Protein 7LW0 (pdb70)

Foldseek 3Di:
DKDALVVLCVVVVHDSVVVVVVVVVPQDWDPPDDPVDGTIHDSVSNVVVVCVVPPD/DKDALVVLCVVVVHDSVVVVVVVVVPQDWDPCPDVVDGTIHDSVSNVVVVDVPPDD/DKDALVVLCVVVVHDSVVVVVVVVVPQDWDDPDDPVDGTIHDSVSNVVVVCVPPPD/DKDFLVVLCVVVVHDSVVVVVVVVVPQDWDPFPDPPTTTIHDSVSSVVVVCVVPPD/DKDALVVLCVVVVHDSVVVVVVVVVPQDWDDDDPPDDHTIHDSVSNVVVVQVVDDD/DKDALVVLCVVVVHDSVVVVVVVVVPQDWDCPDDPPDGTIDDNVSNVVVVVVVPVD/DKDALVRLCVVVVHDSVVVVVVVVVPQDWDDDDPPPDGTIDDSVSNVVVVCVVDDD/DKDALVRLCVVVVHDSVVVVVVVVVPQDWDDADPPPGGTIDDSVSNVVVVVVVPDD

CATH classification: 1.10.10.10

B-factor: mean 27.06, std 12.77, range [9.27, 169.45]

Solvent-accessible surface area: 23742 Å² total; per-residue (Å²): 102,70,1,52,56,124,81,0,1,101,88,48,72,35,62,80,193,41,0,63,68,23,53,132,92,55,7,35,60,31,120,23,70,52,186,79,71,153,35,60,0,7,10,30,7,0,86,87,44,106,58,48,85,54,26,40,70,80,1,13,43,49,26,0,3,70,0,13,5,5,0,6,94,8,0,12,56,3,25,130,88,55,6,47,27,39,14,8,3,16,103,37,7,52,18,2,0,48,0,20,34,0,3,109,42,44,14,124,100,67,40,139,151,68,1,13,61,57,42,0,3,105,84,46,36,16,0,15,147,37,0,68,69,22,51,134,97,52,7,50,26,32,8,18,12,34,175,53,28,34,41,2,0,47,10,59,33,0,82,129,36,109,55,125,112,136,69,181,42,45,1,13,66,107,26,0,4,68,2,19,58,35,63,81,188,45,0,68,69,36,48,129,106,53,6,49,28,14,0,7,28,66,198,46,45,46,38,1,0,7,0,0,10,0,1,48,38,74,9,68,129,101,17,88,58,116,5,43,72,135,81,0,1,73,0,20,61,32,65,56,178,48,0,67,81,23,67,148,103,50,6,49,56,53,203,56,60,77,211,78,78,86,70,28,1,46,0,2,25,0,4,76,43,35,8,132,118,93,44,143,154,117,5,29,14,136,88,0,4,112,89,49,74,35,61,50,180,48,0,38,82,25,25,63,99,52,6,47,35,55,96,6,11,18,149,66,88,50,9,29,1,53,11,65,23,0,89,112,46,99,59,102,108,127,67,171,155,122,6,25,3,120,86,0,2,118,85,52,73,32,32,46,41,31,0,24,45,26,24,58,105,53,6,46,24,42,180,44,71,41,114,47,64,58,1,31,0,44,10,46,22,0,87,117,44,99,61,131,123,134,67,185,63,115,5,34,4,123,78,0,2,41,1,6,1,16,12,47,147,22,0,24,27,25,23,61,111,55,7,49,44,70,130,45,71,36,148,72,31,67,2,35,0,51,0,26,30,0,5,119,42,9,17,111,87,40,48,127

Sequence (448 aa):
MEVNKKQLADIFGASIRTIQNWQEQGMPVLRGGGKGNEVLYDSAAVIKWYAERDACMEVNKKQLADIFGASIRTIQNWQEQGMPVLRGGGKGNEVLYDSAAVIKWYAERDACMEVNKKQLADIFGASIRTIQNWQEQGMPVLRGGGKGNEVLYDSAAVIKWYAERDACMEVNKKQLADIFGASIRTIQNWQEQGMPVLRGGGKGNEVLYDSAAVIKWYAERDACMEVNKKQLADIFGASIRTIQNWQEQGMPVLRGGGKGNEVLYDSAAVIKWYAERDACMEVNKKQLADIFGASIRTIQNWQEQGMPVLRGGGKGNEVLYDSAAVIKWYAERDACMEVNKKQLADIFGASIRTIQNWQEQGMPVLRGGGKGNEVLYDSAAVIKWYAERDACMEVNKKQLADIFGASIRTIQNWQEQGMPVLRGGGKGNEVLYDSAAVIKWYAERDAC

Structure (mmCIF, N/CA/C/O backbone):
data_7LW0
#
_entry.id   7LW0
#
_cell.length_a   41.748
_cell.length_b   42.772
_cell.length_c   57.222
_cell.angle_alpha   89.980
_cell.angle_beta   89.980
_cell.angle_gamma   89.880
#
_symmetry.space_group_name_H-M   'P 1'
#
loop_
_atom_site.group_PDB
_atom_site.id
_atom_site.type_symbol
_atom_site.label_atom_id
_atom_site.label_alt_id
_atom_site.label_comp_id
_atom_site.label_asym_id
_atom_site.label_entity_id
_atom_site.label_seq_id
_atom_site.pdbx_PDB_ins_code
_atom_site.Cartn_x
_atom_site.Cartn_y
_atom_site.Cartn_z
_atom_site.occupancy
_atom_site.B_iso_or_equiv
_atom_site.auth_seq_id
_atom_site.auth_comp_id
_a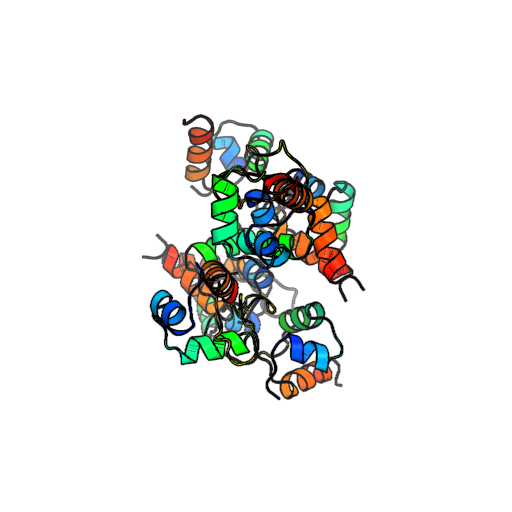tom_site.auth_asym_id
_atom_site.auth_atom_id
_atom_site.pdbx_PDB_model_num
ATOM 1 N N . MET A 1 1 ? 16.772 19.099 -13.512 1.00 17.96 1 MET A N 1
ATOM 2 C CA . MET A 1 1 ? 17.426 18.780 -14.789 1.00 18.44 1 MET A CA 1
ATOM 3 C C . MET A 1 1 ? 16.463 18.149 -15.795 1.00 15.18 1 MET A C 1
ATOM 4 O O . MET A 1 1 ? 15.387 17.685 -15.447 1.00 15.16 1 MET A O 1
ATOM 9 N N . GLU A 1 2 ? 16.876 18.203 -17.047 1.00 16.10 2 GLU A N 1
ATOM 10 C CA . GLU A 1 2 ? 16.216 17.581 -18.195 1.00 16.56 2 GLU A CA 1
ATOM 11 C C . GLU A 1 2 ? 16.643 16.119 -18.238 1.00 16.89 2 GLU A C 1
ATOM 12 O O . GLU A 1 2 ? 17.780 15.817 -18.468 1.00 14.35 2 GLU A O 1
ATOM 18 N N . VAL A 1 3 ? 15.672 15.243 -18.036 1.00 20.34 3 VAL A N 1
ATOM 19 C CA . VAL A 1 3 ? 15.879 13.790 -17.926 1.00 20.03 3 VAL A CA 1
ATOM 20 C C . VAL A 1 3 ? 14.755 13.092 -18.697 1.00 19.31 3 VAL A C 1
ATOM 21 O O . VAL A 1 3 ? 13.720 13.708 -18.947 1.00 16.53 3 VAL A O 1
ATOM 25 N N . ASN A 1 4 ? 14.969 11.830 -19.032 1.00 19.92 4 ASN A N 1
ATOM 26 C CA . ASN A 1 4 ? 13.952 11.001 -19.716 1.00 21.85 4 ASN A CA 1
ATOM 27 C C . ASN A 1 4 ? 13.158 10.266 -18.643 1.00 19.41 4 ASN A C 1
ATOM 28 O O . ASN A 1 4 ? 13.499 10.395 -17.459 1.00 17.44 4 ASN A O 1
ATOM 33 N N . LYS A 1 5 ? 12.110 9.577 -19.068 1.00 17.49 5 LYS A N 1
ATOM 34 C CA . LYS A 1 5 ? 11.179 8.850 -18.183 1.00 19.57 5 LYS A CA 1
ATOM 35 C C . LYS A 1 5 ? 11.943 7.899 -17.260 1.00 18.70 5 LYS A C 1
ATOM 36 O O . LYS A 1 5 ? 11.646 7.857 -16.058 1.00 16.05 5 LYS A O 1
ATOM 42 N N . LYS A 1 6 ? 12.903 7.157 -17.797 1.00 22.12 6 LYS A N 1
ATOM 43 C CA . LYS A 1 6 ? 13.676 6.168 -16.999 1.00 23.04 6 LYS A CA 1
ATOM 44 C C . LYS A 1 6 ? 14.493 6.873 -15.901 1.00 19.78 6 LYS A C 1
ATOM 45 O O . LYS A 1 6 ? 14.595 6.337 -14.790 1.00 17.22 6 LYS A O 1
ATOM 51 N N . GLN A 1 7 ? 15.097 7.996 -16.228 1.00 17.83 7 GLN A N 1
ATOM 52 C CA . GLN A 1 7 ? 15.932 8.786 -15.300 1.00 18.69 7 GLN A CA 1
ATOM 53 C C . GLN A 1 7 ? 15.066 9.368 -14.167 1.00 17.84 7 GLN A C 1
ATOM 54 O O . GLN A 1 7 ? 15.502 9.379 -12.986 1.00 14.78 7 GLN A O 1
ATOM 60 N N . LEU A 1 8 ? 13.911 9.923 -14.532 1.00 17.45 8 LEU A N 1
ATOM 61 C CA . LEU A 1 8 ? 12.995 10.534 -13.559 1.00 16.56 8 LEU A CA 1
ATOM 62 C C . LEU A 1 8 ? 12.554 9.473 -12.560 1.00 17.44 8 LEU A C 1
ATOM 63 O O . LEU A 1 8 ? 12.574 9.748 -11.356 1.00 16.55 8 LEU A O 1
ATOM 68 N N . ALA A 1 9 ? 12.149 8.300 -13.044 1.00 18.19 9 ALA A N 1
ATOM 69 C CA . ALA A 1 9 ? 11.755 7.167 -12.189 1.00 18.28 9 ALA A CA 1
ATOM 70 C C . ALA A 1 9 ? 12.887 6.808 -11.221 1.00 17.97 9 ALA A C 1
ATOM 71 O O . ALA A 1 9 ? 12.622 6.580 -10.043 1.00 18.58 9 ALA A O 1
ATOM 73 N N . ASP A 1 10 ? 14.125 6.785 -11.700 1.00 17.37 10 ASP A N 1
ATOM 74 C CA . ASP A 1 10 ? 15.300 6.441 -10.886 1.00 18.66 10 ASP A CA 1
ATOM 75 C C . ASP A 1 10 ? 15.486 7.496 -9.793 1.00 16.66 10 ASP A C 1
ATOM 76 O O . ASP A 1 10 ? 15.772 7.110 -8.651 1.00 19.01 10 ASP A O 1
ATOM 81 N N . ILE A 1 11 ? 15.332 8.769 -10.150 1.00 15.35 11 ILE A N 1
ATOM 82 C CA . ILE A 1 11 ? 15.492 9.952 -9.267 1.00 15.45 11 ILE A CA 1
ATOM 83 C C . ILE A 1 11 ? 14.472 9.845 -8.117 1.00 16.19 11 ILE A C 1
ATOM 84 O O . ILE A 1 11 ? 14.863 10.100 -6.950 1.00 15.20 11 ILE A O 1
ATOM 89 N N . PHE A 1 12 ? 13.240 9.438 -8.433 1.00 15.34 12 PHE A N 1
ATOM 90 C CA . PHE A 1 12 ? 12.130 9.319 -7.464 1.00 16.43 12 PHE A CA 1
ATOM 91 C C . PHE A 1 12 ? 12.157 7.995 -6.719 1.00 16.31 12 PHE A C 1
ATOM 92 O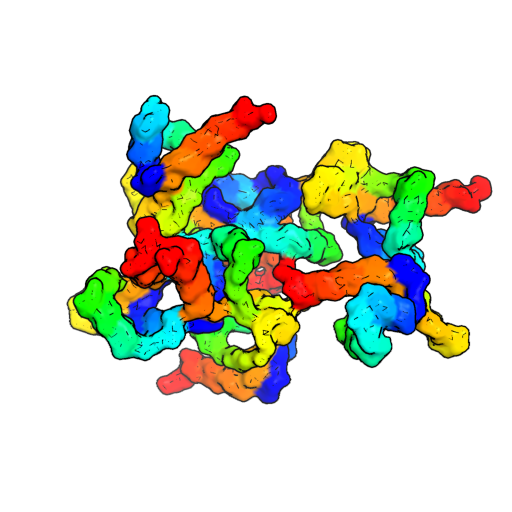 O . PHE A 1 12 ? 11.411 7.818 -5.738 1.00 15.88 12 PHE A O 1
ATOM 100 N N . GLY A 1 13 ? 12.980 7.069 -7.166 1.00 20.16 13 GLY A N 1
ATOM 101 C CA . GLY A 1 13 ? 12.930 5.695 -6.644 1.00 21.79 13 GLY A CA 1
ATOM 102 C C . GLY A 1 13 ? 11.604 5.046 -6.975 1.00 19.88 13 GLY A C 1
ATOM 103 O O . GLY A 1 13 ? 11.035 4.397 -6.119 1.00 24.23 13 GLY A O 1
ATOM 104 N N . ALA A 1 14 ? 11.138 5.221 -8.198 1.00 19.74 14 ALA A N 1
ATOM 105 C CA . ALA A 1 14 ? 9.794 4.807 -8.628 1.00 20.74 14 ALA A CA 1
ATOM 106 C C . ALA A 1 14 ? 9.865 3.979 -9.913 1.00 21.49 14 ALA A C 1
ATOM 107 O O . ALA A 1 14 ? 10.916 3.866 -10.532 1.00 19.88 14 ALA A O 1
ATOM 109 N N . SER A 1 15 ? 8.773 3.273 -10.174 1.00 22.97 15 SER A N 1
ATOM 110 C CA . SER A 1 15 ? 8.507 2.533 -11.416 1.00 22.64 15 SER A CA 1
ATOM 111 C C . SER A 1 15 ? 8.194 3.509 -12.556 1.00 22.47 15 SER A C 1
ATOM 112 O O . SER A 1 15 ? 7.680 4.623 -12.323 1.00 23.28 15 SER A O 1
ATOM 115 N N . ILE A 1 16 ? 8.556 3.118 -13.773 1.00 20.02 16 ILE A N 1
ATOM 116 C CA . ILE A 1 16 ? 8.231 3.901 -15.001 1.00 17.50 16 ILE A CA 1
ATOM 117 C C . ILE A 1 16 ? 6.715 4.042 -15.116 1.00 15.73 16 ILE A C 1
ATOM 118 O O . ILE A 1 16 ? 6.231 5.063 -15.614 1.00 14.47 16 ILE A O 1
ATOM 123 N N . ARG A 1 17 ? 5.998 3.027 -14.681 1.00 16.41 17 ARG A N 1
ATOM 124 C CA . ARG A 1 17 ? 4.527 3.025 -14.729 1.00 17.98 17 ARG A CA 1
ATOM 125 C C . ARG A 1 17 ? 3.953 4.122 -13.843 1.00 16.15 17 ARG A C 1
ATOM 126 O O . ARG A 1 17 ? 2.996 4.769 -14.260 1.00 17.01 17 ARG A O 1
ATOM 134 N N . THR A 1 18 ? 4.527 4.325 -12.674 1.00 15.51 18 THR A N 1
ATOM 135 C CA . THR A 1 18 ? 4.125 5.406 -11.769 1.00 17.78 18 THR A CA 1
ATOM 136 C C . THR A 1 18 ? 4.281 6.726 -12.486 1.00 17.39 18 THR A C 1
ATOM 137 O O . THR A 1 18 ? 3.369 7.544 -12.400 1.00 16.81 18 THR A O 1
ATOM 141 N N . ILE A 1 19 ? 5.396 6.907 -13.178 1.00 17.25 19 ILE A N 1
ATOM 142 C CA . ILE A 1 19 ? 5.649 8.173 -13.918 1.00 16.02 19 ILE A CA 1
ATOM 143 C C . ILE A 1 19 ? 4.560 8.377 -14.959 1.00 16.40 19 ILE A C 1
ATOM 144 O O . ILE A 1 19 ? 4.061 9.503 -15.073 1.00 13.69 19 ILE A O 1
ATOM 149 N N . GLN A 1 20 ? 4.215 7.321 -15.679 1.00 17.54 20 GLN A N 1
ATOM 150 C CA . GLN A 1 20 ? 3.141 7.387 -16.695 1.00 19.68 20 GLN A CA 1
ATOM 151 C C . GLN A 1 20 ? 1.833 7.803 -16.013 1.00 18.74 20 GLN A C 1
ATOM 152 O O . GLN A 1 20 ? 1.090 8.655 -16.547 1.00 18.04 20 GLN A O 1
ATOM 158 N N . ASN A 1 21 ? 1.535 7.190 -14.893 1.00 18.89 21 ASN A N 1
ATOM 159 C CA . ASN A 1 21 ? 0.284 7.439 -14.140 1.00 22.48 21 ASN A CA 1
ATOM 160 C C . ASN A 1 21 ? 0.255 8.876 -13.618 1.00 22.68 21 ASN A C 1
ATOM 161 O O . ASN A 1 21 ? -0.833 9.467 -13.629 1.00 25.23 21 ASN A O 1
ATOM 166 N N . TRP A 1 22 ? 1.384 9.419 -13.174 1.00 21.37 22 TRP A N 1
ATOM 167 C CA . TRP A 1 22 ? 1.478 10.825 -12.730 1.00 20.31 22 TRP A CA 1
ATOM 168 C C . TRP A 1 22 ? 1.228 11.774 -13.904 1.00 19.21 22 TRP A C 1
ATOM 169 O O . TRP A 1 22 ? 0.593 12.849 -13.711 1.00 20.11 22 TRP A O 1
ATOM 180 N N . GLN A 1 23 ? 1.760 11.418 -15.051 1.00 18.47 23 GLN A N 1
ATOM 181 C CA . GLN A 1 23 ? 1.559 12.107 -16.344 1.00 21.04 23 GLN A CA 1
ATOM 182 C C . GLN A 1 23 ? 0.062 12.201 -16.653 1.00 20.69 23 GLN A C 1
ATOM 183 O O . GLN A 1 23 ? -0.365 13.284 -17.051 1.00 19.96 23 GLN A O 1
ATOM 189 N N . GLU A 1 24 ? -0.689 11.119 -16.465 1.00 20.86 24 GLU A N 1
ATOM 190 C CA . GLU A 1 24 ? -2.165 11.098 -16.671 1.00 22.90 24 GLU A CA 1
ATOM 191 C C . GLU A 1 24 ? -2.857 12.035 -15.662 1.00 21.18 24 GLU A C 1
ATOM 192 O O . GLU A 1 24 ? -3.917 12.606 -16.007 1.00 20.51 24 GLU A O 1
ATOM 198 N N . GLN A 1 25 ? -2.258 12.238 -14.492 1.00 20.51 25 GLN A N 1
ATOM 199 C CA . GLN A 1 25 ? -2.826 13.050 -13.389 1.00 21.79 25 GLN A CA 1
ATOM 200 C C . GLN A 1 25 ? -2.480 14.538 -13.500 1.00 22.51 25 GLN A C 1
ATOM 201 O O . GLN A 1 25 ? -2.937 15.303 -12.641 1.00 24.51 25 GLN A O 1
ATOM 207 N N . GLY A 1 26 ? -1.698 14.946 -14.488 1.00 21.26 26 GLY A N 1
ATOM 208 C CA . GLY A 1 26 ? -1.413 16.362 -14.768 1.00 21.90 26 GLY A CA 1
ATOM 209 C C . GLY A 1 26 ? 0.008 16.779 -14.445 1.00 20.30 26 GLY A C 1
ATOM 210 O O . GLY A 1 26 ? 0.261 17.993 -14.370 1.00 21.41 26 GLY A O 1
ATOM 211 N N . MET A 1 27 ? 0.902 15.815 -14.248 1.00 18.88 27 MET A N 1
ATOM 212 C CA . MET A 1 27 ? 2.319 16.084 -13.930 1.00 18.83 27 MET A CA 1
ATOM 213 C C . MET A 1 27 ? 2.961 16.800 -15.123 1.00 18.26 27 MET A C 1
ATOM 214 O O . MET A 1 27 ? 2.811 16.390 -16.277 1.00 21.66 27 MET A O 1
ATOM 219 N N . PRO A 1 28 ? 3.699 17.894 -14.867 1.00 17.07 28 PRO A N 1
ATOM 220 C CA . PRO A 1 28 ? 4.342 18.660 -15.930 1.00 18.56 28 PRO A CA 1
ATOM 221 C C . PRO A 1 28 ? 5.325 17.860 -16.794 1.00 17.66 28 PRO A C 1
ATOM 222 O O . PRO A 1 28 ? 6.090 17.051 -16.315 1.00 17.92 28 PRO A O 1
ATOM 226 N N . VAL A 1 29 ? 5.261 18.119 -18.089 1.00 21.06 29 VAL A N 1
ATOM 227 C CA . VAL A 1 29 ? 6.232 17.608 -19.099 1.00 23.75 29 VAL A CA 1
ATOM 228 C C . VAL A 1 29 ? 6.976 18.788 -19.728 1.00 21.31 29 VAL A C 1
ATOM 229 O O . VAL A 1 29 ? 6.331 19.779 -20.094 1.00 22.34 29 VAL A O 1
ATOM 233 N N . LEU A 1 30 ? 8.290 18.661 -19.893 1.00 22.44 30 LEU A N 1
ATOM 234 C CA . LEU A 1 30 ? 9.096 19.689 -20.607 1.00 24.16 30 LEU A CA 1
ATOM 235 C C . LEU A 1 30 ? 8.996 19.401 -22.111 1.00 25.93 30 LEU A C 1
ATOM 236 O O . LEU A 1 30 ? 7.875 19.314 -22.607 1.00 38.10 30 LEU A O 1
ATOM 241 N N . ARG A 1 31 ? 10.101 19.158 -22.787 1.00 29.68 31 ARG A N 1
ATOM 242 C CA . ARG A 1 31 ? 10.160 18.788 -24.216 1.00 30.65 31 ARG A CA 1
ATOM 243 C C . ARG A 1 31 ? 9.426 17.453 -24.413 1.00 33.61 31 ARG A C 1
ATOM 244 O O . ARG A 1 31 ? 10.051 16.407 -24.187 1.00 37.86 31 ARG A O 1
ATOM 252 N N . GLY A 1 32 ? 8.166 17.508 -24.854 1.00 34.39 32 GLY A N 1
ATOM 253 C CA . GLY A 1 32 ? 7.305 16.351 -25.155 1.00 43.20 32 GLY A CA 1
ATOM 254 C C . GLY A 1 32 ? 7.401 15.927 -26.613 1.00 49.14 32 GLY A C 1
ATOM 255 O O . GLY A 1 32 ? 7.304 14.712 -26.883 1.00 42.56 32 GLY A O 1
ATOM 256 N N . GLY A 1 33 ? 7.580 16.894 -27.521 1.00 57.87 33 GLY A N 1
ATOM 257 C CA . GLY A 1 33 ? 7.594 16.678 -28.984 1.00 61.93 33 GLY A CA 1
ATOM 258 C C . GLY A 1 33 ? 6.353 15.941 -29.474 1.00 66.30 33 GLY A C 1
ATOM 259 O O . GLY A 1 33 ? 5.313 15.989 -28.775 1.00 65.21 33 GLY A O 1
ATOM 260 N N . GLY A 1 34 ? 6.452 15.289 -30.636 1.00 66.91 34 GLY A N 1
ATOM 261 C CA . GLY A 1 34 ? 5.381 14.453 -31.205 1.00 73.05 34 GLY A CA 1
ATOM 262 C C . GLY A 1 34 ? 5.764 12.985 -31.258 1.00 72.71 34 GLY A C 1
ATOM 263 O O . GLY A 1 34 ? 5.726 12.325 -30.199 1.00 65.94 34 GLY A O 1
ATOM 264 N N . LYS A 1 35 ? 6.080 12.492 -32.461 1.00 71.59 35 LYS A N 1
ATOM 265 C CA . LYS A 1 35 ? 6.519 11.097 -32.707 1.00 69.66 35 LYS A CA 1
ATOM 266 C C . LYS A 1 35 ? 7.866 11.102 -33.430 1.00 72.19 35 LYS A C 1
ATOM 267 O O . LYS A 1 35 ? 8.040 11.894 -34.368 1.00 67.50 35 LYS A O 1
ATOM 273 N N . GLY A 1 36 ? 8.766 10.207 -33.028 1.00 67.17 36 GLY A N 1
ATOM 274 C CA . GLY A 1 36 ? 10.207 10.379 -33.250 1.00 70.31 36 GLY A CA 1
ATOM 275 C C . GLY A 1 36 ? 10.753 11.304 -32.185 1.00 64.09 36 GLY A C 1
ATOM 276 O O . GLY A 1 36 ? 11.889 11.819 -32.321 1.00 53.40 36 GLY A O 1
ATOM 277 N N . ASN A 1 37 ? 9.957 11.492 -31.139 1.00 60.73 37 ASN A N 1
ATOM 278 C CA . ASN A 1 37 ? 10.332 12.337 -29.986 1.00 66.83 37 ASN A CA 1
ATOM 279 C C . ASN A 1 37 ? 9.984 11.570 -28.712 1.00 57.62 37 ASN A C 1
ATOM 280 O O . ASN A 1 37 ? 8.808 11.203 -28.507 1.00 54.86 37 ASN A O 1
ATOM 285 N N . GLU A 1 38 ? 10.997 11.312 -27.896 1.00 50.52 38 GLU A N 1
ATOM 286 C CA . GLU A 1 38 ? 10.791 10.756 -26.552 1.00 44.42 38 GLU A CA 1
ATOM 287 C C . GLU A 1 38 ? 10.541 11.961 -25.653 1.00 39.95 38 GLU A C 1
ATOM 288 O O . GLU A 1 38 ? 10.894 13.104 -26.026 1.00 36.32 38 GLU A O 1
ATOM 294 N N . VAL A 1 39 ? 9.870 11.704 -24.546 1.00 33.36 39 VAL A N 1
ATOM 295 C CA . VAL A 1 39 ? 9.385 12.752 -23.625 1.00 30.03 39 VAL A CA 1
ATOM 296 C C . VAL A 1 39 ? 10.564 13.126 -22.732 1.00 28.14 39 VAL A C 1
ATOM 297 O O . VAL A 1 39 ? 11.193 12.200 -22.198 1.00 23.51 39 VAL A O 1
ATOM 301 N N . LEU A 1 40 ? 10.824 14.436 -22.605 1.00 24.20 40 LEU A N 1
ATOM 302 C CA . LEU A 1 40 ? 11.765 14.985 -21.615 1.00 25.08 40 LEU A CA 1
ATOM 303 C C . LEU A 1 40 ? 10.983 15.590 -20.448 1.00 21.87 40 LEU A C 1
ATOM 304 O O . LEU A 1 40 ? 9.936 16.193 -20.662 1.00 22.91 40 LEU A O 1
ATOM 309 N N . TYR A 1 41 ? 11.562 15.494 -19.261 1.00 20.13 41 TYR A N 1
ATOM 310 C CA . TYR A 1 41 ? 11.002 16.103 -18.035 1.00 19.21 41 TYR A CA 1
ATOM 311 C C . TYR A 1 41 ? 12.029 16.985 -17.339 1.00 17.72 41 TYR A C 1
ATOM 312 O O . TYR A 1 41 ? 13.285 16.782 -17.428 1.00 16.72 41 TYR A O 1
ATOM 321 N N . ASP A 1 42 ? 11.454 17.984 -16.672 1.00 16.13 42 ASP A N 1
ATOM 322 C CA . ASP A 1 42 ? 12.121 18.900 -15.739 1.00 17.26 42 ASP A CA 1
ATOM 323 C C . ASP A 1 42 ? 11.931 18.304 -14.344 1.00 16.66 42 ASP A C 1
ATOM 324 O O . ASP A 1 42 ? 10.884 18.510 -13.776 1.00 16.99 42 ASP A O 1
ATOM 329 N N . SER A 1 43 ? 12.932 17.559 -13.874 1.00 15.74 43 SER A N 1
ATOM 330 C CA . SER A 1 43 ? 12.977 16.898 -12.560 1.00 13.89 43 SER A CA 1
ATOM 331 C C . SER A 1 43 ? 12.575 17.888 -11.462 1.00 13.39 43 SER A C 1
ATOM 332 O O . SER A 1 43 ? 11.803 17.494 -10.569 1.00 10.03 43 SER A O 1
ATOM 335 N N . ALA A 1 44 ? 13.071 19.123 -11.558 1.00 13.56 44 ALA A N 1
ATOM 336 C CA . ALA A 1 44 ? 12.768 20.199 -10.597 1.00 14.33 44 ALA A CA 1
ATOM 337 C C . ALA A 1 44 ? 11.279 20.529 -10.628 1.00 13.33 44 ALA A C 1
ATOM 338 O O . ALA A 1 44 ? 10.697 20.763 -9.557 1.00 15.04 44 ALA A O 1
ATOM 340 N N . ALA A 1 45 ? 10.663 20.527 -11.782 1.00 12.15 45 ALA A N 1
ATOM 341 C CA . ALA A 1 45 ? 9.242 20.875 -11.867 1.00 13.86 45 ALA A CA 1
ATOM 342 C C . ALA A 1 45 ? 8.379 19.692 -11.405 1.00 14.72 45 ALA A C 1
ATOM 343 O O . ALA A 1 45 ? 7.343 19.929 -10.760 1.00 14.03 45 ALA A O 1
ATOM 345 N N . VAL A 1 46 ? 8.831 18.469 -11.648 1.00 14.67 46 VAL A N 1
ATOM 346 C CA . VAL A 1 46 ? 8.103 17.267 -11.202 1.00 14.36 46 VAL A CA 1
ATOM 347 C C . VAL A 1 46 ? 8.140 17.158 -9.681 1.00 13.69 46 VAL A C 1
ATOM 348 O O . VAL A 1 46 ? 7.128 16.813 -9.088 1.00 16.05 46 VAL A O 1
ATOM 352 N N . ILE A 1 47 ? 9.264 17.438 -9.077 1.00 14.04 47 ILE A N 1
ATOM 353 C CA . ILE A 1 47 ? 9.434 17.459 -7.600 1.00 14.17 47 ILE A CA 1
ATOM 354 C C . ILE A 1 47 ? 8.465 18.458 -6.985 1.00 14.33 47 ILE A C 1
ATOM 355 O O . 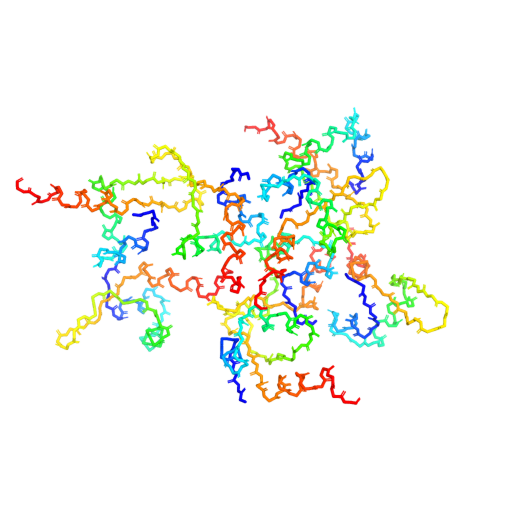ILE A 1 47 ? 7.785 18.075 -6.066 1.00 15.54 47 ILE A O 1
ATOM 360 N N . LYS A 1 48 ? 8.441 19.680 -7.480 1.00 15.63 48 LYS A N 1
ATOM 361 C CA . LYS A 1 48 ? 7.538 20.748 -7.022 1.00 17.62 48 LYS A CA 1
ATOM 362 C C . LYS A 1 48 ? 6.112 20.249 -7.102 1.00 17.60 48 LYS A C 1
ATOM 363 O O . LYS A 1 48 ? 5.492 20.256 -6.038 1.00 18.41 48 LYS A O 1
ATOM 369 N N . TRP A 1 49 ? 5.709 19.698 -8.249 1.00 17.12 49 TRP A N 1
ATOM 370 C CA . TRP A 1 49 ? 4.368 19.096 -8.472 1.00 19.50 49 TRP A CA 1
ATOM 371 C C . TRP A 1 49 ? 4.086 17.994 -7.438 1.00 18.73 49 TRP A C 1
ATOM 372 O O . TRP A 1 49 ? 3.005 17.946 -6.922 1.00 18.89 49 TRP A O 1
ATOM 383 N N . TYR A 1 50 ? 5.056 17.162 -7.127 1.00 18.45 50 TYR A N 1
ATOM 384 C CA . TYR A 1 50 ? 4.907 16.044 -6.164 1.00 19.72 50 TYR A CA 1
ATOM 385 C C . TYR A 1 50 ? 4.587 16.530 -4.747 1.00 18.11 50 TYR A C 1
ATOM 386 O O . TYR A 1 50 ? 3.670 16.020 -4.102 1.00 15.96 50 TYR A O 1
ATOM 395 N N . ALA A 1 51 ? 5.382 17.472 -4.280 1.00 20.54 51 ALA A N 1
ATOM 396 C CA . ALA A 1 51 ? 5.323 18.027 -2.918 1.00 22.44 51 ALA A CA 1
ATOM 397 C C . ALA A 1 51 ? 4.001 18.769 -2.740 1.00 21.04 51 ALA A C 1
ATOM 398 O O . ALA A 1 51 ? 3.377 18.589 -1.696 1.00 25.41 51 ALA A O 1
ATOM 400 N N . GLU A 1 52 ? 3.572 19.543 -3.713 1.00 21.17 52 GLU A N 1
ATOM 401 C CA . GLU A 1 52 ? 2.315 20.332 -3.581 1.00 26.66 52 GLU A CA 1
ATOM 402 C C . GLU A 1 52 ? 1.080 19.419 -3.646 1.00 27.28 52 GLU A C 1
ATOM 403 O O . GLU A 1 52 ? -0.019 19.898 -3.303 1.00 28.79 52 GLU A O 1
ATOM 409 N N . ARG A 1 53 ? 1.248 18.164 -4.061 1.00 29.02 53 ARG A N 1
ATOM 410 C CA . ARG A 1 53 ? 0.155 17.171 -4.215 1.00 36.65 53 ARG A CA 1
ATOM 411 C C . ARG A 1 53 ? -0.461 16.772 -2.867 1.00 34.33 53 ARG A C 1
ATOM 412 O O . ARG A 1 53 ? -1.682 16.659 -2.819 1.00 34.24 53 ARG A O 1
ATOM 420 N N . ASP A 1 54 ? 0.334 16.549 -1.821 1.00 40.49 54 ASP A N 1
ATOM 421 C CA . ASP A 1 54 ? -0.218 16.253 -0.471 1.00 42.46 54 ASP A CA 1
ATOM 422 C C . ASP A 1 54 ? 0.245 17.308 0.544 1.00 43.02 54 ASP A C 1
ATOM 423 O O . ASP A 1 54 ? -0.015 17.132 1.750 1.00 42.87 54 ASP A O 1
ATOM 428 N N . ALA A 1 55 ? 0.805 18.419 0.071 1.00 43.41 55 ALA A N 1
ATOM 429 C CA . ALA A 1 55 ? 1.098 19.599 0.909 1.00 45.62 55 ALA A CA 1
ATOM 430 C C . ALA A 1 55 ? -0.227 20.225 1.362 1.00 45.67 55 ALA A C 1
ATOM 431 O O . ALA A 1 55 ? -1.239 19.961 0.735 1.00 39.54 55 ALA A O 1
ATOM 433 N N . CYS A 1 56 ? -0.194 21.008 2.440 1.00 53.42 56 CYS A N 1
ATOM 434 C CA . CYS A 1 56 ? -1.352 21.724 3.035 1.00 51.48 56 CYS A CA 1
ATOM 435 C C . CYS A 1 56 ? -1.808 22.847 2.094 1.00 52.11 56 CYS A C 1
ATOM 436 O O . CYS A 1 56 ? -1.045 23.528 1.408 1.00 47.78 56 CYS A O 1
ATOM 439 N N . MET B 1 1 ? -15.461 12.939 15.057 1.00 24.24 1 MET B N 1
ATOM 440 C CA . MET B 1 1 ? -16.143 13.269 13.816 1.00 21.89 1 MET B CA 1
ATOM 441 C C . MET B 1 1 ? -15.166 13.936 12.838 1.00 17.37 1 MET B C 1
ATOM 442 O O . MET B 1 1 ? -14.132 14.501 13.232 1.00 15.94 1 MET B O 1
ATOM 447 N N . GLU B 1 2 ? -15.543 13.888 11.586 1.00 16.36 2 GLU B N 1
ATOM 448 C CA . GLU B 1 2 ? -14.845 14.500 10.447 1.00 18.91 2 GLU B CA 1
ATOM 449 C C . GLU B 1 2 ? -15.224 15.984 10.369 1.00 17.01 2 GLU B C 1
ATOM 450 O O . GLU B 1 2 ? -16.387 16.318 10.138 1.00 14.04 2 GLU B O 1
ATOM 456 N N . VAL B 1 3 ? -14.222 16.836 10.528 1.00 16.52 3 VAL B N 1
ATOM 457 C CA . VAL B 1 3 ? -14.389 18.293 10.642 1.00 18.98 3 VAL B CA 1
ATOM 458 C C . VAL B 1 3 ? -13.290 18.986 9.826 1.00 18.93 3 VAL B C 1
ATOM 459 O O . VAL B 1 3 ? -12.255 18.378 9.524 1.00 15.75 3 VAL B O 1
ATOM 463 N N . ASN B 1 4 ? -13.536 20.255 9.530 1.00 20.02 4 ASN B N 1
ATOM 464 C CA . ASN B 1 4 ? -12.563 21.139 8.852 1.00 19.13 4 ASN B CA 1
ATOM 465 C C . ASN B 1 4 ? -11.740 21.853 9.923 1.00 17.83 4 ASN B C 1
ATOM 466 O O . ASN B 1 4 ? -12.067 21.713 11.119 1.00 15.68 4 ASN B O 1
ATOM 471 N N . LYS B 1 5 ? -10.710 22.583 9.505 1.00 15.48 5 LYS B N 1
ATOM 472 C CA . LYS B 1 5 ? -9.790 23.238 10.448 1.00 17.24 5 LYS B CA 1
ATOM 473 C C . LYS B 1 5 ? -10.564 24.153 11.395 1.00 17.50 5 LYS B C 1
ATOM 474 O O . LYS B 1 5 ? -10.255 24.139 12.618 1.00 14.94 5 LYS B O 1
ATOM 480 N N . LYS B 1 6 ? -11.509 24.928 10.866 1.00 17.56 6 LYS B N 1
ATOM 481 C CA . LYS B 1 6 ? -12.281 25.871 11.705 1.00 19.45 6 LYS B CA 1
ATOM 482 C C . LYS B 1 6 ? -13.086 25.128 12.769 1.00 18.75 6 LYS B C 1
ATOM 483 O O . LYS B 1 6 ? -13.155 25.611 13.889 1.00 20.11 6 LYS B O 1
ATOM 489 N N . GLN B 1 7 ? -13.716 24.025 12.422 1.00 18.02 7 GLN B N 1
ATOM 490 C CA . GLN B 1 7 ? -14.527 23.250 13.375 1.00 17.65 7 GLN B CA 1
ATOM 491 C C . GLN B 1 7 ? -13.635 22.669 14.466 1.00 16.95 7 GLN B C 1
ATOM 492 O O . GLN B 1 7 ? -14.065 22.632 15.642 1.00 15.55 7 GLN B O 1
ATOM 498 N N . LEU B 1 8 ? -12.520 22.067 14.066 1.00 16.73 8 LEU B N 1
ATOM 499 C CA . LEU B 1 8 ? -11.601 21.422 15.024 1.00 16.82 8 LEU B CA 1
ATOM 500 C C . LEU B 1 8 ? -11.153 22.489 16.019 1.00 17.27 8 LEU B C 1
ATOM 501 O O . LEU B 1 8 ? -11.134 22.206 17.206 1.00 14.20 8 LEU B O 1
ATOM 506 N N . ALA B 1 9 ? -10.835 23.689 15.518 1.00 19.22 9 ALA B N 1
ATOM 507 C CA . ALA B 1 9 ? -10.461 24.846 16.349 1.00 19.42 9 ALA B CA 1
ATOM 508 C C . ALA B 1 9 ? -11.593 25.194 17.331 1.00 19.87 9 ALA B C 1
ATOM 509 O O . ALA B 1 9 ? -11.322 25.443 18.485 1.00 18.59 9 ALA B O 1
ATOM 511 N N . ASP B 1 10 ? -12.823 25.272 16.854 1.00 20.63 10 ASP B N 1
ATOM 512 C CA . ASP B 1 10 ? -14.006 25.601 17.679 1.00 20.59 10 ASP B CA 1
ATOM 513 C C . ASP B 1 10 ? -14.144 24.551 18.787 1.00 18.73 10 ASP B C 1
ATOM 514 O O . ASP B 1 10 ? -14.452 24.928 19.923 1.00 19.78 10 ASP B O 1
ATOM 519 N N . ILE B 1 11 ? -13.962 23.279 18.438 1.00 16.80 11 ILE B N 1
ATOM 520 C CA . ILE B 1 11 ? -14.101 22.106 19.339 1.00 15.32 11 ILE B CA 1
ATOM 521 C C . ILE B 1 11 ? -13.091 22.231 20.488 1.00 15.40 11 ILE B C 1
ATOM 522 O O . ILE B 1 11 ? -13.479 21.958 21.640 1.00 13.44 11 ILE B O 1
ATOM 527 N N . PHE B 1 12 ? -11.862 22.646 20.191 1.00 14.99 12 PHE B N 1
ATOM 528 C CA . PHE B 1 12 ? -10.773 22.728 21.182 1.00 16.67 12 PHE B CA 1
ATOM 529 C C . PHE B 1 12 ? -10.741 24.086 21.886 1.00 15.45 12 PHE B C 1
ATOM 530 O O . PHE B 1 12 ? -10.019 24.258 22.868 1.00 13.75 12 PHE B O 1
ATOM 538 N N . GLY B 1 13 ? -11.508 25.046 21.400 1.00 19.01 13 GLY B N 1
ATOM 539 C CA . GLY B 1 13 ? -11.495 26.410 21.947 1.00 19.98 13 GLY B CA 1
ATOM 540 C C . GLY B 1 13 ? -10.132 27.012 21.686 1.00 18.26 13 GLY B C 1
ATOM 541 O O . GLY B 1 13 ? -9.517 27.598 22.593 1.00 22.43 13 GLY B O 1
ATOM 542 N N . ALA B 1 14 ? -9.666 26.821 20.478 1.00 17.59 14 ALA B N 1
ATOM 543 C CA . ALA B 1 14 ? -8.326 27.225 20.051 1.00 17.95 14 ALA B CA 1
ATOM 544 C C . ALA B 1 14 ? -8.424 28.048 18.775 1.00 17.55 14 ALA B C 1
ATOM 545 O O . ALA B 1 14 ? -9.518 28.178 18.185 1.00 17.33 14 ALA B O 1
ATOM 547 N N . SER B 1 15 ? -7.316 28.689 18.435 1.00 17.90 15 SER B N 1
ATOM 548 C CA . SER B 1 15 ? -7.160 29.425 17.163 1.00 18.22 15 SER B CA 1
ATOM 549 C C . SER B 1 15 ? -6.909 28.427 16.042 1.00 18.07 15 SER B C 1
ATOM 550 O O . SER B 1 15 ? -6.419 27.334 16.311 1.00 18.14 15 SER B O 1
ATOM 553 N N . ILE B 1 16 ? -7.286 28.805 14.825 1.00 17.12 16 ILE B N 1
ATOM 554 C CA . ILE B 1 16 ? -6.927 28.059 13.594 1.00 16.62 16 ILE B CA 1
ATOM 555 C C . ILE B 1 16 ? -5.407 28.013 13.482 1.00 15.70 16 ILE B C 1
ATOM 556 O O . ILE B 1 16 ? -4.869 27.006 12.991 1.00 17.57 16 ILE B O 1
ATOM 561 N N . ARG B 1 17 ? -4.727 29.059 13.962 1.00 15.74 17 ARG B N 1
ATOM 562 C CA . ARG B 1 17 ? -3.240 29.111 13.909 1.00 16.79 17 ARG B CA 1
ATOM 563 C C . ARG B 1 17 ? -2.654 28.004 14.796 1.00 16.49 17 ARG B C 1
ATOM 564 O O . ARG B 1 17 ? -1.605 27.441 14.424 1.00 16.93 17 ARG B O 1
ATOM 572 N N . THR B 1 18 ? -3.315 27.712 15.921 1.00 16.90 18 THR B N 1
ATOM 573 C CA . THR B 1 18 ? -2.871 26.681 16.870 1.00 17.80 18 THR B CA 1
ATOM 574 C C . THR B 1 18 ? -3.007 25.330 16.194 1.00 18.07 18 THR B C 1
ATOM 575 O O . THR B 1 18 ? -2.098 24.503 16.326 1.00 17.47 18 THR B O 1
ATOM 579 N N . ILE B 1 19 ? -4.080 25.141 15.451 1.00 18.56 19 ILE B N 1
ATOM 580 C CA . ILE B 1 19 ? -4.314 23.876 14.709 1.00 18.62 19 ILE B CA 1
ATOM 581 C C . ILE B 1 19 ? -3.191 23.648 13.702 1.00 18.43 19 ILE B C 1
ATOM 582 O O . ILE B 1 19 ? -2.648 22.544 13.658 1.00 14.29 19 ILE B O 1
ATOM 587 N N . GLN B 1 20 ? -2.906 24.653 12.892 1.00 19.22 20 GLN B N 1
ATOM 588 C CA . GLN B 1 20 ? -1.790 24.578 11.922 1.00 20.46 20 GLN B CA 1
ATOM 589 C C . GLN B 1 20 ? -0.475 24.252 12.646 1.00 18.61 20 GLN B C 1
ATOM 590 O O . GLN B 1 20 ? 0.280 23.435 12.127 1.00 17.48 20 GLN B O 1
ATOM 596 N N . ASN B 1 21 ? -0.200 24.853 13.790 1.00 20.10 21 ASN B N 1
ATOM 597 C CA . ASN B 1 21 ? 1.058 24.601 14.544 1.00 21.90 21 ASN B CA 1
ATOM 598 C C . ASN B 1 21 ? 1.088 23.152 14.992 1.00 21.63 21 ASN B C 1
ATOM 599 O O . ASN B 1 21 ? 2.169 22.538 14.976 1.00 22.31 21 ASN B O 1
ATOM 604 N N . TRP B 1 22 ? -0.064 22.626 15.384 1.00 20.51 22 TRP B N 1
ATOM 605 C CA . TRP B 1 22 ? -0.188 21.219 15.814 1.00 20.11 22 TRP B CA 1
ATOM 606 C C . TRP B 1 22 ? 0.053 20.296 14.618 1.00 19.28 22 TRP B C 1
ATOM 607 O O . TRP B 1 22 ? 0.719 19.261 14.809 1.00 20.77 22 TRP B O 1
ATOM 618 N N . GLN B 1 23 ? -0.403 20.686 13.438 1.00 19.23 23 GLN B N 1
ATOM 619 C CA . GLN B 1 23 ? -0.219 19.928 12.185 1.00 20.31 23 GLN B CA 1
ATOM 620 C C . GLN B 1 23 ? 1.285 19.771 11.931 1.00 22.05 23 GLN B C 1
ATOM 621 O O . GLN B 1 23 ? 1.695 18.656 11.609 1.00 26.00 23 GLN B O 1
ATOM 627 N N . GLU B 1 24 ? 2.080 20.814 12.122 1.00 21.12 24 GLU B N 1
ATOM 628 C CA . GLU B 1 24 ? 3.549 20.781 11.907 1.00 24.50 24 GLU B CA 1
ATOM 629 C C . GLU B 1 24 ? 4.240 19.877 12.943 1.00 26.48 24 GLU B C 1
ATOM 630 O O . GLU B 1 24 ? 5.325 19.264 12.628 1.00 26.08 24 GLU B O 1
ATOM 636 N N . GLN B 1 25 ? 3.611 19.690 14.103 1.00 27.67 25 GLN B N 1
ATOM 637 C CA . GLN B 1 25 ? 4.172 18.879 15.210 1.00 26.20 25 GLN B CA 1
ATOM 638 C C . GLN B 1 25 ? 3.796 17.401 15.075 1.00 22.75 25 GLN B C 1
ATOM 639 O O . GLN B 1 25 ? 4.185 16.642 15.937 1.00 22.55 25 GLN B O 1
ATOM 645 N N . GLY B 1 26 ? 3.044 17.010 14.057 1.00 22.71 26 GLY B N 1
ATOM 646 C CA . GLY B 1 26 ? 2.676 15.606 13.785 1.00 22.65 26 GLY B CA 1
ATOM 647 C C . GLY B 1 26 ? 1.249 15.232 14.141 1.00 23.20 26 GLY B C 1
ATOM 648 O O . GLY B 1 26 ? 0.916 14.019 14.199 1.00 24.23 26 GLY B O 1
ATOM 649 N N . MET B 1 27 ? 0.400 16.226 14.323 1.00 23.85 27 MET B N 1
ATOM 650 C CA . MET B 1 27 ? -1.044 16.055 14.573 1.00 23.77 27 MET B CA 1
ATOM 651 C C . MET B 1 27 ? -1.696 15.345 13.373 1.00 21.51 27 MET B C 1
ATOM 652 O O . MET B 1 27 ? -1.597 15.780 12.227 1.00 22.74 27 MET B O 1
ATOM 657 N N . PRO B 1 28 ? -2.402 14.241 13.664 1.00 17.85 28 PRO B N 1
ATOM 658 C CA . PRO B 1 28 ? -3.053 13.393 12.679 1.00 19.76 28 PRO B CA 1
ATOM 659 C C . PRO B 1 28 ? -4.049 14.106 11.765 1.00 17.88 28 PRO B C 1
ATOM 660 O O . PRO B 1 28 ? -4.831 14.916 12.191 1.00 18.89 28 PRO B O 1
ATOM 664 N N . VAL B 1 29 ? -3.966 13.777 10.490 1.00 20.38 29 VAL B N 1
ATOM 665 C CA . VAL B 1 29 ? -4.882 14.311 9.447 1.00 23.16 29 VAL B CA 1
ATOM 666 C C . VAL B 1 29 ? -5.607 13.171 8.760 1.00 21.17 29 VAL B C 1
ATOM 667 O O . VAL B 1 29 ? -4.994 12.163 8.451 1.00 29.32 29 VAL B O 1
ATOM 671 N N . LEU B 1 30 ? -6.907 13.321 8.590 1.00 21.25 30 LEU B N 1
ATOM 672 C CA . LEU B 1 30 ? -7.747 12.255 8.005 1.00 21.37 30 LEU B CA 1
ATOM 673 C C . LEU B 1 30 ? -7.732 12.334 6.477 1.00 22.69 30 LEU B C 1
ATOM 674 O O . LEU B 1 30 ? -7.273 11.393 5.838 1.00 22.37 30 LEU B O 1
ATOM 679 N N . ARG B 1 31 ? -8.254 13.421 5.940 1.00 25.05 31 ARG B N 1
ATOM 680 C CA . ARG B 1 31 ? -8.296 13.671 4.489 1.00 30.12 31 ARG B CA 1
ATOM 681 C C . ARG B 1 31 ? -7.552 14.977 4.231 1.00 31.25 31 ARG B C 1
ATOM 682 O O . ARG B 1 31 ? -8.212 16.002 4.185 1.00 35.20 31 ARG B O 1
ATOM 690 N N . GLY B 1 32 ? -6.232 14.925 4.080 1.00 36.77 32 GLY B N 1
ATOM 691 C CA . GLY B 1 32 ? -5.442 16.036 3.517 1.00 41.57 32 GLY B CA 1
ATOM 692 C C . GLY B 1 32 ? -5.856 16.239 2.083 1.00 42.68 32 GLY B C 1
ATOM 693 O O . GLY B 1 32 ? -5.693 17.339 1.552 1.00 41.72 32 GLY B O 1
ATOM 694 N N . GLY B 1 33 ? -6.408 15.172 1.505 1.00 51.59 33 GLY B N 1
ATOM 695 C CA . GLY B 1 33 ? -6.977 15.124 0.150 1.00 50.59 33 GLY B CA 1
ATOM 696 C C . GLY B 1 33 ? -5.968 15.494 -0.919 1.00 52.41 33 GLY B C 1
ATOM 697 O O . GLY B 1 33 ? -5.174 14.622 -1.320 1.00 58.40 33 GLY B O 1
ATOM 698 N N . GLY B 1 34 ? -6.022 16.748 -1.368 1.00 59.27 34 GLY B N 1
ATOM 699 C CA . GLY B 1 34 ? -5.259 17.279 -2.510 1.00 60.26 34 GLY B CA 1
ATOM 700 C C . GLY B 1 34 ? -5.753 18.670 -2.843 1.00 59.26 34 GLY B C 1
ATOM 701 O O . GLY B 1 34 ? -6.905 18.969 -2.512 1.00 59.74 34 GLY B O 1
ATOM 702 N N . LYS B 1 35 ? -4.917 19.511 -3.446 1.00 57.83 35 LYS B N 1
ATOM 703 C CA . LYS B 1 35 ? -5.281 20.926 -3.657 1.00 58.26 35 LYS B CA 1
ATOM 704 C C . LYS B 1 35 ? -6.472 20.934 -4.606 1.00 62.38 35 LYS B C 1
ATOM 705 O O . LYS B 1 35 ? -6.295 20.532 -5.768 1.00 70.80 35 LYS B O 1
ATOM 711 N N . GLY B 1 36 ? -7.625 21.353 -4.075 1.00 59.55 36 GLY B N 1
ATOM 712 C CA . GLY B 1 36 ? -8.965 21.179 -4.663 1.00 67.25 36 GLY B CA 1
ATOM 713 C C . GLY B 1 36 ? -9.982 20.939 -3.566 1.00 62.37 36 GLY B C 1
ATOM 714 O O . GLY B 1 36 ? -11.057 21.575 -3.575 1.00 65.52 36 GLY B O 1
ATOM 715 N N . ASN B 1 37 ? -9.621 20.083 -2.615 1.00 61.67 37 ASN B N 1
ATOM 716 C CA . ASN B 1 37 ? -10.429 19.834 -1.396 1.00 56.20 37 ASN B CA 1
ATOM 717 C C . ASN B 1 37 ? -9.585 20.121 -0.143 1.00 49.65 37 ASN B C 1
ATOM 718 O O . ASN B 1 37 ? -8.480 19.586 -0.000 1.00 47.49 37 ASN B O 1
ATOM 723 N N . GLU B 1 38 ? -10.128 20.970 0.729 1.00 47.98 38 GLU B N 1
ATOM 724 C CA . GLU B 1 38 ? -9.635 21.278 2.092 1.00 38.90 38 GLU B CA 1
ATOM 725 C C . GLU B 1 38 ? -9.331 19.997 2.875 1.00 35.45 38 GLU B C 1
ATOM 726 O O . GLU B 1 38 ? -9.683 18.883 2.457 1.00 29.48 38 GLU B O 1
ATOM 732 N N . VAL B 1 39 ? -8.670 20.202 4.005 1.00 34.73 39 VAL B N 1
ATOM 733 C CA . VAL B 1 39 ? -8.200 19.147 4.929 1.00 30.60 39 VAL B CA 1
ATOM 734 C C . VAL B 1 39 ? -9.349 18.815 5.885 1.00 26.50 39 VAL B C 1
ATOM 735 O O . VAL B 1 39 ? -9.967 19.752 6.432 1.00 21.45 39 VAL B O 1
ATOM 739 N N . LEU B 1 40 ? -9.613 17.517 6.032 1.00 21.12 40 LEU B N 1
ATOM 740 C CA . LEU B 1 40 ? -10.551 16.953 7.033 1.00 22.86 40 LEU B CA 1
ATOM 741 C C . LEU B 1 40 ? -9.769 16.278 8.161 1.00 18.71 40 LEU B C 1
ATOM 742 O O . LEU B 1 40 ? -8.756 15.673 7.916 1.00 16.91 40 LEU B O 1
ATOM 747 N N . TYR B 1 41 ? -10.274 16.398 9.377 1.00 19.17 41 TYR B N 1
ATOM 748 C CA . TYR B 1 41 ? -9.628 15.838 10.580 1.00 17.12 41 TYR B CA 1
ATOM 749 C C . TYR B 1 41 ? -10.612 14.959 11.328 1.00 15.86 41 TYR B C 1
ATOM 750 O O . TYR B 1 41 ? -11.836 15.180 11.272 1.00 14.51 41 TYR B O 1
ATOM 759 N N . ASP B 1 42 ? -10.050 13.955 11.989 1.00 15.22 42 ASP B N 1
ATOM 760 C CA . ASP B 1 42 ? -10.711 13.055 12.953 1.00 15.64 42 ASP B CA 1
ATOM 761 C C . ASP B 1 42 ? -10.538 13.662 14.336 1.00 14.73 42 ASP B C 1
ATOM 762 O O . ASP B 1 42 ? -9.477 13.541 14.907 1.00 14.73 42 ASP B O 1
ATOM 767 N N . SER B 1 43 ? -11.574 14.341 14.812 1.00 16.75 43 SER B N 1
ATOM 768 C CA . SER B 1 43 ? -11.622 15.029 16.111 1.00 15.63 43 SER B CA 1
ATOM 769 C C . SER B 1 43 ? -11.233 14.040 17.208 1.00 15.91 43 SER B C 1
ATOM 770 O O . SER B 1 43 ? -10.412 14.404 18.074 1.00 14.52 43 SER B O 1
ATOM 773 N N . ALA B 1 44 ? -11.719 12.807 17.129 1.00 15.52 44 ALA B N 1
ATOM 774 C CA . ALA B 1 44 ? -11.386 11.770 18.122 1.00 15.26 44 ALA B CA 1
ATOM 775 C C . ALA B 1 44 ? -9.898 11.509 18.054 1.00 14.57 44 ALA B C 1
ATOM 776 O O . ALA B 1 44 ? -9.277 11.470 19.093 1.00 14.08 44 ALA B O 1
ATOM 778 N N . ALA B 1 45 ? -9.335 11.401 16.863 1.00 14.89 45 ALA B N 1
ATOM 779 C CA . ALA B 1 45 ? -7.899 11.125 16.707 1.00 13.52 45 ALA B CA 1
ATOM 780 C C . ALA B 1 45 ? -7.063 12.332 17.126 1.00 13.65 45 ALA B C 1
ATOM 781 O O . ALA B 1 45 ? -6.047 12.131 17.794 1.00 12.47 45 ALA B O 1
ATOM 783 N N . VAL B 1 46 ? -7.547 13.552 16.934 1.00 15.06 46 VAL B N 1
ATOM 784 C CA . VAL B 1 46 ? -6.799 14.757 17.377 1.00 14.15 46 VAL B CA 1
ATOM 785 C C . VAL B 1 46 ? -6.783 14.841 18.908 1.00 14.32 46 VAL B C 1
ATOM 786 O O . VAL B 1 46 ? -5.733 15.139 19.494 1.00 15.73 46 VAL B O 1
ATOM 790 N N . ILE B 1 47 ? -7.911 14.620 19.544 1.00 15.14 47 ILE B N 1
ATOM 791 C CA . ILE B 1 47 ? -8.064 14.602 21.019 1.00 13.70 47 ILE B CA 1
ATOM 792 C C . ILE B 1 47 ? -7.112 13.564 21.597 1.00 15.02 47 ILE B C 1
ATOM 793 O O . ILE B 1 47 ? -6.497 13.839 22.573 1.00 15.96 47 ILE B O 1
ATOM 798 N N . LYS B 1 48 ? -7.034 12.389 21.016 1.00 17.55 48 LYS B N 1
ATOM 799 C CA . LYS B 1 48 ? -6.188 11.295 21.524 1.00 18.04 48 LYS B CA 1
ATOM 800 C C . LYS B 1 48 ? -4.752 11.746 21.443 1.00 16.91 48 LYS B C 1
ATOM 801 O O . LYS B 1 48 ? -4.054 11.561 22.439 1.00 17.78 48 LYS B O 1
ATOM 807 N N . TRP B 1 49 ? -4.401 12.424 20.353 1.00 16.42 49 TRP B N 1
ATOM 808 C CA . TRP B 1 49 ? -3.051 13.006 20.121 1.00 17.84 49 TRP B CA 1
ATOM 809 C C . TRP B 1 49 ? -2.751 14.121 21.123 1.00 16.89 49 TRP B C 1
ATOM 810 O O . TRP B 1 49 ? -1.639 14.201 21.598 1.00 16.74 49 TRP B O 1
ATOM 821 N N . TYR B 1 50 ? -3.737 14.928 21.452 1.00 18.22 50 TYR B N 1
ATOM 822 C CA . TYR B 1 50 ? -3.624 16.035 22.420 1.00 19.60 50 TYR B CA 1
ATOM 823 C C . TYR B 1 50 ? -3.360 15.478 23.822 1.00 20.97 50 TYR B C 1
ATOM 824 O O . TYR B 1 50 ? -2.456 15.986 24.528 1.00 21.88 50 TYR B O 1
ATOM 833 N N . ALA B 1 51 ? -4.144 14.483 24.213 1.00 21.52 51 ALA B N 1
ATOM 834 C CA . ALA B 1 51 ? -4.073 13.859 25.545 1.00 23.98 51 ALA B CA 1
ATOM 835 C C . ALA B 1 51 ? -2.740 13.125 25.705 1.00 23.78 51 ALA B C 1
ATOM 836 O O . ALA B 1 51 ? -2.151 13.206 26.811 1.00 26.83 51 ALA B O 1
ATOM 838 N N . GLU B 1 52 ? -2.254 12.471 24.660 1.00 23.30 52 GLU B N 1
ATOM 839 C CA . GLU B 1 52 ? -0.993 11.684 24.753 1.00 27.82 52 GLU B CA 1
ATOM 840 C C . GLU B 1 52 ? 0.194 12.659 24.807 1.00 28.31 52 GLU B C 1
ATOM 841 O O . GLU B 1 52 ? 1.309 12.241 25.180 1.00 29.11 52 GLU B O 1
ATOM 847 N N . ARG B 1 53 ? -0.021 13.936 24.525 1.00 28.77 53 ARG B N 1
ATOM 848 C CA . ARG B 1 53 ? 1.121 14.866 24.368 1.00 35.44 53 ARG B CA 1
ATOM 849 C C . ARG B 1 53 ? 1.612 15.389 25.725 1.00 39.73 53 ARG B C 1
ATOM 850 O O . ARG B 1 53 ? 2.820 15.531 25.875 1.00 38.69 53 ARG B O 1
ATOM 858 N N . ASP B 1 54 ? 0.725 15.671 26.680 1.00 45.60 54 ASP B N 1
ATOM 859 C CA . ASP B 1 54 ? 1.138 16.144 28.029 1.00 46.42 54 ASP B CA 1
ATOM 860 C C . ASP B 1 54 ? 0.771 15.071 29.069 1.00 46.22 54 ASP B C 1
ATOM 861 O O . ASP B 1 54 ? 0.492 15.435 30.210 1.00 50.29 54 ASP B O 1
ATOM 866 N N . ALA B 1 55 ? 0.829 13.787 28.710 1.00 45.97 55 ALA B N 1
ATOM 867 C CA . ALA B 1 55 ? 0.476 12.662 29.613 1.00 47.15 55 ALA B CA 1
ATOM 868 C C . ALA B 1 55 ? 1.717 11.863 30.018 1.00 43.82 55 ALA B C 1
ATOM 869 O O . ALA B 1 55 ? 2.722 11.901 29.301 1.00 46.10 55 ALA B O 1
ATOM 871 N N . CYS B 1 56 ? 1.628 11.168 31.152 1.00 49.50 56 CYS B N 1
ATOM 872 C CA . CYS B 1 56 ? 2.623 10.179 31.643 1.00 49.27 56 CYS B CA 1
ATOM 873 C C . CYS B 1 56 ? 2.755 9.051 30.613 1.00 47.71 56 CYS B C 1
ATOM 874 O O . CYS B 1 56 ? 1.782 8.511 30.108 1.00 38.26 56 CYS B O 1
ATOM 877 N N . MET C 1 1 ? 5.457 40.464 -15.360 1.00 21.69 1 MET C N 1
ATOM 878 C CA . MET C 1 1 ? 4.775 40.183 -14.125 1.00 20.39 1 MET C CA 1
ATOM 879 C C . MET C 1 1 ? 5.737 39.480 -13.149 1.00 17.68 1 MET C C 1
ATOM 880 O O . MET C 1 1 ? 6.742 38.895 -13.536 1.00 14.46 1 MET C O 1
ATOM 885 N N . GLU C 1 2 ? 5.387 39.595 -11.885 1.00 20.37 2 GLU C N 1
ATOM 886 C CA . GLU C 1 2 ? 6.058 39.013 -10.701 1.00 20.86 2 GLU C CA 1
ATOM 887 C C . GLU C 1 2 ? 5.649 37.546 -10.594 1.00 17.30 2 GLU C C 1
ATOM 888 O O . GLU C 1 2 ? 4.509 37.250 -10.309 1.00 16.08 2 GLU C O 1
ATOM 894 N N . VAL C 1 3 ? 6.636 36.684 -10.732 1.00 16.16 3 VAL C N 1
ATOM 895 C CA . VAL C 1 3 ? 6.467 35.225 -10.841 1.00 17.85 3 VAL C CA 1
ATOM 896 C C . VAL C 1 3 ? 7.568 34.531 -10.031 1.00 16.01 3 VAL C C 1
ATOM 897 O O . VAL C 1 3 ? 8.615 35.127 -9.779 1.00 14.13 3 VAL C O 1
ATOM 901 N N . ASN C 1 4 ? 7.317 33.280 -9.697 1.00 16.81 4 ASN C N 1
ATOM 902 C CA . ASN C 1 4 ? 8.298 32.384 -9.040 1.00 17.96 4 ASN C CA 1
ATOM 903 C C . ASN C 1 4 ? 9.084 31.621 -10.099 1.00 17.57 4 ASN C C 1
ATOM 904 O O . ASN C 1 4 ? 8.787 31.777 -11.273 1.00 14.89 4 ASN C O 1
ATOM 909 N N . LYS C 1 5 ? 10.090 30.863 -9.660 1.00 17.08 5 LYS C N 1
ATOM 910 C CA . LYS C 1 5 ? 11.012 30.174 -10.574 1.00 18.30 5 LYS C CA 1
ATOM 911 C C . LYS C 1 5 ? 10.237 29.256 -11.504 1.00 17.76 5 LYS C C 1
ATOM 912 O O . LYS C 1 5 ? 10.580 29.182 -12.693 1.00 14.22 5 LYS C O 1
ATOM 918 N N . LYS C 1 6 ? 9.257 28.536 -10.972 1.00 20.40 6 LYS C N 1
ATOM 919 C CA . LYS C 1 6 ? 8.488 27.582 -11.803 1.00 21.12 6 LYS C CA 1
ATOM 920 C C . LYS C 1 6 ? 7.732 28.343 -12.907 1.00 18.12 6 LYS C C 1
ATOM 921 O O . LYS C 1 6 ? 7.754 27.870 -14.057 1.00 14.87 6 LYS C O 1
ATOM 927 N N . GLN C 1 7 ? 7.030 29.408 -12.540 1.00 15.92 7 GLN C N 1
ATOM 928 C CA . GLN C 1 7 ? 6.262 30.253 -13.481 1.00 17.27 7 GLN C CA 1
ATOM 929 C C . GLN C 1 7 ? 7.194 30.809 -14.562 1.00 15.46 7 GLN C C 1
ATOM 930 O O . GLN C 1 7 ? 6.814 30.800 -15.735 1.00 14.08 7 GLN C O 1
ATOM 936 N N . LEU C 1 8 ? 8.373 31.285 -14.175 1.00 13.68 8 LEU C N 1
ATOM 937 C CA . LEU C 1 8 ? 9.314 31.892 -15.131 1.00 14.12 8 LEU C CA 1
ATOM 938 C C . LEU C 1 8 ? 9.726 30.846 -16.165 1.00 14.22 8 LEU C C 1
ATOM 939 O O . LEU C 1 8 ? 9.682 31.158 -17.373 1.00 11.27 8 LEU C O 1
ATOM 944 N N . ALA C 1 9 ? 10.101 29.652 -15.702 1.00 14.59 9 ALA C N 1
ATOM 945 C CA . ALA C 1 9 ? 10.515 28.539 -16.558 1.00 14.95 9 ALA C CA 1
ATOM 946 C C . ALA C 1 9 ? 9.360 28.151 -17.484 1.00 16.04 9 ALA C C 1
ATOM 947 O O . ALA C 1 9 ? 9.606 27.876 -18.652 1.00 13.70 9 ALA C O 1
ATOM 949 N N . ASP C 1 10 ? 8.132 28.132 -16.951 1.00 17.08 10 ASP C N 1
ATOM 950 C CA . ASP C 1 10 ? 6.912 27.826 -17.716 1.00 16.63 10 ASP C CA 1
ATOM 951 C C . ASP C 1 10 ? 6.793 28.876 -18.823 1.00 16.53 10 ASP C C 1
ATOM 952 O O . ASP C 1 10 ? 6.517 28.491 -19.941 1.00 18.68 10 ASP C O 1
ATOM 957 N N . ILE C 1 11 ? 6.971 30.152 -18.487 1.00 16.26 11 ILE C N 1
ATOM 958 C CA . ILE C 1 11 ? 6.861 31.323 -19.412 1.00 16.33 11 ILE C CA 1
ATOM 959 C C . ILE C 1 11 ? 7.874 31.192 -20.569 1.00 15.22 11 ILE C C 1
ATOM 960 O O . ILE C 1 11 ? 7.492 31.500 -21.725 1.00 14.63 11 ILE C O 1
ATOM 965 N N . PHE C 1 12 ? 9.094 30.753 -20.273 1.00 14.17 12 PHE C N 1
ATOM 966 C CA . PHE C 1 12 ? 10.193 30.618 -21.254 1.00 14.62 12 PHE C CA 1
ATOM 967 C C . PHE C 1 12 ? 10.164 29.277 -21.986 1.00 14.14 12 PHE C C 1
ATOM 968 O O . PHE C 1 12 ? 10.856 29.117 -22.958 1.00 14.22 12 PHE C O 1
ATOM 976 N N . GLY C 1 13 ? 9.347 28.337 -21.557 1.00 15.75 13 GLY C N 1
ATOM 977 C CA . GLY C 1 13 ? 9.382 26.969 -22.090 1.00 17.69 13 GLY C CA 1
ATOM 978 C C . GLY C 1 13 ? 10.731 26.355 -21.817 1.00 16.81 13 GLY C C 1
ATOM 979 O O . GLY C 1 13 ? 11.325 25.763 -22.745 1.00 18.98 13 GLY C O 1
ATOM 980 N N . ALA C 1 14 ? 11.229 26.570 -20.610 1.00 16.91 14 ALA C N 1
ATOM 981 C CA . ALA C 1 14 ? 12.568 26.153 -20.183 1.00 17.87 14 ALA C CA 1
ATOM 982 C C . ALA C 1 14 ? 12.454 25.345 -18.902 1.00 17.23 14 ALA C C 1
ATOM 983 O O . ALA C 1 14 ? 11.358 25.307 -18.322 1.00 15.28 14 ALA C O 1
ATOM 985 N N . SER C 1 15 ? 13.518 24.600 -18.595 1.00 16.66 15 SER C N 1
ATOM 986 C CA . SER C 1 15 ? 13.678 23.883 -17.302 1.00 19.26 15 SER C CA 1
ATOM 987 C C . SER C 1 15 ? 14.060 24.879 -16.205 1.00 19.72 15 SER C C 1
ATOM 988 O O . SER C 1 15 ? 14.684 25.894 -16.517 1.00 21.72 15 SER C O 1
ATOM 991 N N . ILE C 1 16 ? 13.704 24.570 -14.963 1.00 18.51 16 ILE C N 1
ATOM 992 C CA . ILE C 1 16 ? 14.063 25.363 -13.744 1.00 16.68 16 ILE C CA 1
ATOM 993 C C . ILE C 1 16 ? 15.589 25.488 -13.630 1.00 16.29 16 ILE C C 1
ATOM 994 O O . ILE C 1 16 ? 16.074 26.484 -13.088 1.00 15.05 16 ILE C O 1
ATOM 999 N N . ARG C 1 17 ? 16.329 24.460 -14.021 1.00 17.84 17 ARG C N 1
ATOM 1000 C CA . ARG C 1 17 ? 17.811 24.428 -13.983 1.00 17.15 17 ARG C CA 1
ATOM 1001 C C . ARG C 1 17 ? 18.381 25.481 -14.921 1.00 16.55 17 ARG C C 1
ATOM 1002 O O . ARG C 1 17 ? 19.380 26.127 -14.559 1.00 18.46 17 ARG C O 1
ATOM 1010 N N . THR C 1 18 ? 17.800 25.660 -16.092 1.00 17.30 18 THR C N 1
ATOM 1011 C CA . THR C 1 18 ? 18.210 26.738 -17.015 1.00 18.16 18 THR C CA 1
ATOM 1012 C C . THR C 1 18 ? 18.013 28.090 -16.345 1.00 17.48 18 THR C C 1
ATOM 1013 O O . THR C 1 18 ? 18.867 28.965 -16.522 1.00 17.32 18 THR C O 1
ATOM 1017 N N . ILE C 1 19 ? 16.927 28.261 -15.611 1.00 17.16 19 ILE C N 1
ATOM 1018 C CA . ILE C 1 19 ? 16.645 29.527 -14.870 1.00 18.01 19 ILE C CA 1
ATOM 1019 C C . ILE C 1 19 ? 17.697 29.748 -13.793 1.00 18.29 19 ILE C C 1
ATOM 1020 O O . ILE C 1 19 ? 18.147 30.887 -13.657 1.00 15.20 19 ILE C O 1
ATOM 1025 N N . GLN C 1 20 ? 18.066 28.692 -13.073 1.00 20.02 20 GLN C N 1
ATOM 1026 C CA . GLN C 1 20 ? 19.179 28.756 -12.099 1.00 21.02 20 GLN C CA 1
ATOM 1027 C C . GLN C 1 20 ? 20.475 29.115 -12.825 1.00 20.46 20 GLN C C 1
ATOM 1028 O O . GLN C 1 20 ? 21.220 29.971 -12.306 1.00 21.89 20 GLN C O 1
ATOM 1034 N N . ASN C 1 21 ? 20.717 28.550 -13.996 1.00 21.40 21 ASN C N 1
ATOM 1035 C CA . ASN C 1 21 ? 21.951 28.835 -14.775 1.00 23.94 21 ASN C CA 1
ATOM 1036 C C . ASN C 1 21 ? 21.947 30.297 -15.244 1.00 22.48 21 ASN C C 1
ATOM 1037 O O . ASN C 1 21 ? 22.999 30.955 -15.149 1.00 22.81 21 ASN C O 1
ATOM 1042 N N . TRP C 1 22 ? 20.803 30.810 -15.663 1.00 20.30 22 TRP C N 1
ATOM 1043 C CA . TRP C 1 22 ? 20.654 32.227 -16.055 1.00 20.03 22 TRP C CA 1
ATOM 1044 C C . TRP C 1 22 ? 20.873 33.146 -14.856 1.00 18.34 22 TRP C C 1
ATOM 1045 O O . TRP C 1 22 ? 21.541 34.180 -15.012 1.00 19.75 22 TRP C O 1
ATOM 1056 N N . GLN C 1 23 ? 20.429 32.729 -13.694 1.00 19.09 23 GLN C N 1
ATOM 1057 C CA . GLN C 1 23 ? 20.614 33.439 -12.413 1.00 19.81 23 GLN C CA 1
ATOM 1058 C C . GLN C 1 23 ? 22.105 33.588 -12.123 1.00 20.79 23 GLN C C 1
ATOM 1059 O O . GLN C 1 23 ? 22.528 34.695 -11.783 1.00 23.53 23 GLN C O 1
ATOM 1065 N N . GLU C 1 24 ? 22.875 32.530 -12.260 1.00 22.17 24 GLU C N 1
ATOM 1066 C CA . GLU C 1 24 ? 24.342 32.519 -12.026 1.00 25.91 24 GLU C CA 1
ATOM 1067 C C . GLU C 1 24 ? 25.082 33.423 -13.032 1.00 27.81 24 GLU C C 1
ATOM 1068 O O . GLU C 1 24 ? 26.163 33.997 -12.664 1.00 27.51 24 GLU C O 1
ATOM 1074 N N . GLN C 1 25 ? 24.509 33.587 -14.228 1.00 26.95 25 GLN C N 1
ATOM 1075 C CA . GLN C 1 25 ? 25.079 34.402 -15.326 1.00 28.30 25 GLN C CA 1
ATOM 1076 C C . GLN C 1 25 ? 24.658 35.879 -15.211 1.00 24.18 25 GLN C C 1
ATOM 1077 O O . GLN C 1 25 ? 25.091 36.657 -16.040 1.00 26.76 25 GLN C O 1
ATOM 1083 N N . GLY C 1 26 ? 23.893 36.278 -14.206 1.00 23.24 26 GLY C N 1
ATOM 1084 C CA . GLY C 1 26 ? 23.513 37.686 -13.976 1.00 23.12 26 GLY C CA 1
ATOM 1085 C C . GLY C 1 26 ? 22.100 38.051 -14.394 1.00 21.72 26 GLY C C 1
ATOM 1086 O O . GLY C 1 26 ? 21.812 39.245 -14.548 1.00 23.24 26 GLY C O 1
ATOM 1087 N N . MET C 1 27 ? 21.215 37.083 -14.565 1.00 21.78 27 MET C N 1
ATOM 1088 C CA . MET C 1 27 ? 19.786 37.359 -14.835 1.00 20.33 27 MET C CA 1
ATOM 1089 C C . MET C 1 27 ? 19.221 38.132 -13.651 1.00 18.78 27 MET C C 1
ATOM 1090 O O . MET C 1 27 ? 19.439 37.781 -12.492 1.00 19.50 27 MET C O 1
ATOM 1095 N N . PRO C 1 28 ? 18.519 39.248 -13.914 1.00 18.78 28 PRO C N 1
ATOM 1096 C CA . PRO C 1 28 ? 17.926 40.044 -12.848 1.00 19.63 28 PRO C CA 1
ATOM 1097 C C . PRO C 1 28 ? 16.916 39.285 -11.973 1.00 19.35 28 PRO C C 1
ATOM 1098 O O . PRO C 1 28 ? 16.098 38.561 -12.500 1.00 20.76 28 PRO C O 1
ATOM 1102 N N . VAL C 1 29 ? 17.014 39.488 -10.658 1.00 20.33 29 VAL C N 1
ATOM 1103 C CA . VAL C 1 29 ? 16.069 38.966 -9.637 1.00 22.20 29 VAL C CA 1
ATOM 1104 C C . VAL C 1 29 ? 15.369 40.134 -8.937 1.00 21.63 29 VAL C C 1
ATOM 1105 O O . VAL C 1 29 ? 16.046 41.081 -8.559 1.00 26.09 29 VAL C O 1
ATOM 1109 N N . LEU C 1 30 ? 14.041 40.058 -8.801 1.00 21.40 30 LEU C N 1
ATOM 1110 C CA . LEU C 1 30 ? 13.226 41.129 -8.177 1.00 23.53 30 LEU C CA 1
ATOM 1111 C C . LEU C 1 30 ? 13.278 41.061 -6.638 1.00 22.87 30 LEU C C 1
ATOM 1112 O O . LEU C 1 30 ? 13.746 42.043 -6.033 1.00 26.08 30 LEU C O 1
ATOM 1117 N N . ARG C 1 31 ? 12.742 40.007 -6.042 1.00 21.69 31 ARG C N 1
ATOM 1118 C CA . ARG C 1 31 ? 12.737 39.816 -4.576 1.00 27.17 31 ARG C CA 1
ATOM 1119 C C . ARG C 1 31 ? 13.632 38.622 -4.269 1.00 30.26 31 ARG C C 1
ATOM 1120 O O . ARG C 1 31 ? 13.237 37.520 -4.600 1.00 32.19 31 ARG C O 1
ATOM 1128 N N . GLY C 1 32 ? 14.837 38.877 -3.755 1.00 41.92 32 GLY C N 1
ATOM 1129 C CA . GLY C 1 32 ? 15.763 37.842 -3.262 1.00 45.52 32 GLY C CA 1
ATOM 1130 C C . GLY C 1 32 ? 15.146 37.133 -2.079 1.00 45.65 32 GLY C C 1
ATOM 1131 O O . GLY C 1 32 ? 15.225 35.905 -2.008 1.00 37.65 32 GLY C O 1
ATOM 1132 N N . GLY C 1 33 ? 14.529 37.924 -1.196 1.00 58.74 33 GLY C N 1
ATOM 1133 C CA . GLY C 1 33 ? 13.889 37.466 0.049 1.00 59.17 33 GLY C CA 1
ATOM 1134 C C . GLY C 1 33 ? 14.886 37.017 1.099 1.00 58.49 33 GLY C C 1
ATOM 1135 O O . GLY C 1 33 ? 16.072 36.792 0.753 1.00 55.40 33 GLY C O 1
ATOM 1136 N N . GLY C 1 34 ? 14.419 36.919 2.350 1.00 59.57 34 GLY C N 1
ATOM 1137 C CA . GLY C 1 34 ? 15.131 36.232 3.445 1.00 59.39 34 GLY C CA 1
ATOM 1138 C C . GLY C 1 34 ? 15.184 34.741 3.165 1.00 61.49 34 GLY C C 1
ATOM 1139 O O . GLY C 1 34 ? 15.038 34.362 1.984 1.00 67.24 34 GLY C O 1
ATOM 1140 N N . LYS C 1 35 ? 15.401 33.906 4.184 1.00 60.03 35 LYS C N 1
ATOM 1141 C CA . LYS C 1 35 ? 15.300 32.434 4.021 1.00 61.57 35 LYS C CA 1
ATOM 1142 C C . LYS C 1 35 ? 13.918 31.985 4.496 1.00 61.18 35 LYS C C 1
ATOM 1143 O O . LYS C 1 35 ? 13.393 32.561 5.464 1.00 60.23 35 LYS C O 1
ATOM 1149 N N . GLY C 1 36 ? 13.346 31.016 3.786 1.00 59.83 36 GLY C N 1
ATOM 1150 C CA . GLY C 1 36 ? 11.899 30.749 3.802 1.00 65.65 36 GLY C CA 1
ATOM 1151 C C . GLY C 1 36 ? 11.194 31.612 2.771 1.00 60.61 36 GLY C C 1
ATOM 1152 O O . GLY C 1 36 ? 10.116 31.209 2.312 1.00 57.12 36 GLY C O 1
ATOM 1153 N N . ASN C 1 37 ? 11.772 32.768 2.435 1.00 61.12 37 ASN C N 1
ATOM 1154 C CA . ASN C 1 37 ? 11.400 33.542 1.219 1.00 61.52 37 ASN C CA 1
ATOM 1155 C C . ASN C 1 37 ? 11.822 32.757 -0.031 1.00 58.22 37 ASN C C 1
ATOM 1156 O O . ASN C 1 37 ? 13.031 32.464 -0.189 1.00 57.47 37 ASN C O 1
ATOM 1161 N N . GLU C 1 38 ? 10.849 32.416 -0.880 1.00 49.94 38 GLU C N 1
ATOM 1162 C CA . GLU C 1 38 ? 11.103 31.993 -2.271 1.00 38.51 38 GLU C CA 1
ATOM 1163 C C . GLU C 1 38 ? 11.537 33.244 -3.029 1.00 35.30 38 GLU C C 1
ATOM 1164 O O . GLU C 1 38 ? 11.288 34.377 -2.554 1.00 35.14 38 GLU C O 1
ATOM 1170 N N . VAL C 1 39 ? 12.216 33.030 -4.149 1.00 29.40 39 VAL C N 1
ATOM 1171 C CA . VAL C 1 39 ? 12.718 34.109 -5.017 1.00 24.54 39 VAL C CA 1
ATOM 1172 C C . VAL C 1 39 ? 11.569 34.493 -5.954 1.00 23.45 39 VAL C C 1
ATOM 1173 O O . VAL C 1 39 ? 10.889 33.601 -6.470 1.00 21.86 39 VAL C O 1
ATOM 1177 N N . LEU C 1 40 ? 11.368 35.797 -6.129 1.00 23.14 40 LEU C N 1
ATOM 1178 C CA . LEU C 1 40 ? 10.426 36.368 -7.110 1.00 24.47 40 LEU C CA 1
ATOM 1179 C C . LEU C 1 40 ? 11.250 36.963 -8.254 1.00 20.26 40 LEU C C 1
ATOM 1180 O O . LEU C 1 40 ? 12.330 37.505 -8.004 1.00 18.90 40 LEU C O 1
ATOM 1185 N N . TYR C 1 41 ? 10.720 36.862 -9.464 1.00 18.01 41 TYR C N 1
ATOM 1186 C CA . TYR C 1 41 ? 11.308 37.435 -10.692 1.00 17.31 41 TYR C CA 1
ATOM 1187 C C . TYR C 1 41 ? 10.305 38.371 -11.364 1.00 16.37 41 TYR C C 1
ATOM 1188 O O . TYR C 1 41 ? 9.081 38.231 -11.179 1.00 17.01 41 TYR C O 1
ATOM 1197 N N . ASP C 1 42 ? 10.849 39.326 -12.105 1.00 14.74 42 ASP C N 1
ATOM 1198 C CA . ASP C 1 42 ? 10.155 40.236 -13.022 1.00 15.62 42 ASP C CA 1
ATOM 1199 C C . ASP C 1 42 ? 10.326 39.651 -14.404 1.00 15.30 42 ASP C C 1
ATOM 1200 O O . ASP C 1 42 ? 11.408 39.804 -14.964 1.00 15.47 42 ASP C O 1
ATOM 1205 N N . SER C 1 43 ? 9.261 39.037 -14.913 1.00 15.35 43 SER C N 1
ATOM 1206 C CA . SER C 1 43 ? 9.211 38.369 -16.215 1.00 14.20 43 SER C CA 1
ATOM 1207 C C . SER C 1 43 ? 9.661 39.350 -17.308 1.00 14.71 43 SER C C 1
ATOM 1208 O O . SER C 1 43 ? 10.450 38.953 -18.176 1.00 12.82 43 SER C O 1
ATOM 1211 N N . ALA C 1 44 ? 9.171 40.587 -17.250 1.00 15.15 44 ALA C N 1
ATOM 1212 C CA . ALA C 1 44 ? 9.468 41.602 -18.264 1.00 14.77 44 ALA C CA 1
ATOM 1213 C C . ALA C 1 44 ? 10.952 41.884 -18.226 1.00 14.70 44 ALA C C 1
ATOM 1214 O O . ALA C 1 44 ? 11.535 42.013 -19.304 1.00 15.09 44 ALA C O 1
ATOM 1216 N N . ALA C 1 45 ? 11.542 41.963 -17.039 1.00 14.49 45 ALA C N 1
ATOM 1217 C CA . ALA C 1 45 ? 12.981 42.245 -16.905 1.00 15.23 45 ALA C CA 1
ATOM 1218 C C . ALA C 1 45 ? 13.829 41.038 -17.331 1.00 16.14 45 ALA C C 1
ATOM 1219 O O . ALA C 1 45 ? 14.903 41.234 -17.929 1.00 18.51 45 ALA C O 1
ATOM 1221 N N . VAL C 1 46 ? 13.379 39.829 -17.062 1.00 14.75 46 VAL C N 1
ATOM 1222 C CA . VAL C 1 46 ? 14.102 38.620 -17.505 1.00 15.43 46 VAL C CA 1
ATOM 1223 C C . VAL C 1 46 ? 14.036 38.505 -19.032 1.00 15.72 46 VAL C C 1
ATOM 1224 O O . VAL C 1 46 ? 15.024 38.100 -19.648 1.00 15.22 46 VAL C O 1
ATOM 1228 N N . ILE C 1 47 ? 12.907 38.858 -19.638 1.00 16.31 47 ILE C N 1
ATOM 1229 C CA . ILE C 1 47 ? 12.793 38.881 -21.120 1.00 15.80 47 ILE C CA 1
ATOM 1230 C C . ILE C 1 47 ? 13.743 39.918 -21.716 1.00 16.72 47 ILE C C 1
ATOM 1231 O O . ILE C 1 47 ? 14.425 39.590 -22.642 1.00 19.71 47 ILE C O 1
ATOM 1236 N N . LYS C 1 48 ? 13.777 41.145 -21.217 1.00 21.18 48 LYS C N 1
ATOM 1237 C CA . LYS C 1 48 ? 14.666 42.213 -21.735 1.00 21.47 48 LYS C CA 1
ATOM 1238 C C . LYS C 1 48 ? 16.103 41.709 -21.650 1.00 19.10 48 LYS C C 1
ATOM 1239 O O . LYS C 1 48 ? 16.791 41.748 -22.666 1.00 18.13 48 LYS C O 1
ATOM 1245 N N . TRP C 1 49 ? 16.477 41.145 -20.508 1.00 18.31 49 TRP C N 1
ATOM 1246 C CA . TRP C 1 49 ? 17.800 40.516 -20.265 1.00 19.81 49 TRP C CA 1
ATOM 1247 C C . TRP C 1 49 ? 18.097 39.412 -21.282 1.00 19.31 49 TRP C C 1
ATOM 1248 O O . TRP C 1 49 ? 19.247 39.343 -21.748 1.00 18.20 49 TRP C O 1
ATOM 1259 N N . TYR C 1 50 ? 17.096 38.614 -21.635 1.00 18.58 50 TYR C N 1
ATOM 1260 C CA . TYR C 1 50 ? 17.233 37.490 -22.596 1.00 20.72 50 TYR C CA 1
ATOM 1261 C C . TYR C 1 50 ? 17.559 37.982 -24.013 1.00 21.52 50 TYR C C 1
ATOM 1262 O O . TYR C 1 50 ? 18.429 37.400 -24.677 1.00 17.53 50 TYR C O 1
ATOM 1271 N N . ALA C 1 51 ? 16.827 39.003 -24.455 1.00 22.04 51 ALA C N 1
ATOM 1272 C CA . ALA C 1 51 ? 16.923 39.590 -25.798 1.00 23.50 51 ALA C CA 1
ATOM 1273 C C . ALA C 1 51 ? 18.263 40.313 -25.925 1.00 23.24 51 ALA C C 1
ATOM 1274 O O . ALA C 1 51 ? 18.845 40.264 -27.004 1.00 26.56 51 ALA C O 1
ATOM 1276 N N . GLU C 1 52 ? 18.736 40.947 -24.865 1.00 25.15 52 GLU C N 1
ATOM 1277 C CA . GLU C 1 52 ? 19.964 41.777 -24.919 1.00 28.16 52 GLU C CA 1
ATOM 1278 C C . GLU C 1 52 ? 21.172 40.861 -25.119 1.00 29.30 52 GLU C C 1
ATOM 1279 O O . GLU C 1 52 ? 22.190 41.318 -25.699 1.00 31.11 52 GLU C O 1
ATOM 1285 N N . ARG C 1 53 ? 21.068 39.620 -24.648 1.00 30.01 53 ARG C N 1
ATOM 1286 C CA . ARG C 1 53 ? 22.237 38.736 -24.428 1.00 37.58 53 ARG C CA 1
ATOM 1287 C C . ARG C 1 53 ? 22.777 38.169 -25.750 1.00 38.32 53 ARG C C 1
ATOM 1288 O O . ARG C 1 53 ? 23.961 37.852 -25.806 1.00 40.43 53 ARG C O 1
ATOM 1296 N N . ASP C 1 54 ? 21.938 37.990 -26.764 1.00 43.47 54 ASP C N 1
ATOM 1297 C CA . ASP C 1 54 ? 22.427 37.626 -28.111 1.00 44.97 54 ASP C CA 1
ATOM 1298 C C . ASP C 1 54 ? 21.860 38.586 -29.164 1.00 41.35 54 ASP C C 1
ATOM 1299 O O . ASP C 1 54 ? 21.932 38.254 -30.353 1.00 46.53 54 ASP C O 1
ATOM 1304 N N . ALA C 1 55 ? 21.440 39.785 -28.774 1.00 42.65 55 ALA C N 1
ATOM 1305 C CA . ALA C 1 55 ? 21.058 40.855 -29.727 1.00 47.04 55 ALA C CA 1
ATOM 1306 C C . ALA C 1 55 ? 22.313 41.370 -30.434 1.00 49.10 55 ALA C C 1
ATOM 1307 O O . ALA C 1 55 ? 23.405 41.304 -29.826 1.00 46.94 55 ALA C O 1
ATOM 1309 N N . CYS C 1 56 ? 22.153 41.880 -31.660 1.00 51.94 56 CYS C N 1
ATOM 1310 C CA . CYS C 1 56 ? 23.248 42.424 -32.508 1.00 51.51 56 CYS C CA 1
ATOM 1311 C C . CYS C 1 56 ? 23.451 43.921 -32.249 1.00 48.74 56 CYS C C 1
ATOM 1312 O O . CYS C 1 56 ? 23.185 44.420 -31.179 1.00 52.95 56 CYS C O 1
ATOM 1315 N N . MET D 1 1 ? -4.126 34.055 13.450 1.00 18.06 1 MET D N 1
ATOM 1316 C CA . MET D 1 1 ? -3.364 34.832 14.423 1.00 17.99 1 MET D CA 1
ATOM 1317 C C . MET D 1 1 ? -4.337 35.377 15.477 1.00 16.21 1 MET D C 1
ATOM 1318 O O . MET D 1 1 ? -5.419 35.802 15.125 1.00 14.40 1 MET D O 1
ATOM 1323 N N . GLU D 1 2 ? -3.914 35.330 16.739 1.00 16.93 2 GLU D N 1
ATOM 1324 C CA . GLU D 1 2 ? -4.605 35.905 17.897 1.00 18.19 2 GLU D CA 1
ATOM 1325 C C . GLU D 1 2 ? -4.231 37.374 18.011 1.00 17.23 2 GLU D C 1
ATOM 1326 O O . GLU D 1 2 ? -3.086 37.697 18.234 1.00 17.41 2 GLU D O 1
ATOM 1332 N N . VAL D 1 3 ? -5.234 38.218 17.867 1.00 16.02 3 VAL D N 1
ATOM 1333 C CA . VAL D 1 3 ? -5.071 39.661 17.758 1.00 18.19 3 VAL D CA 1
ATOM 1334 C C . VAL D 1 3 ? -6.147 40.356 18.582 1.00 17.47 3 VAL D C 1
ATOM 1335 O O . VAL D 1 3 ? -7.210 39.781 18.862 1.00 16.83 3 VAL D O 1
ATOM 1339 N N . ASN D 1 4 ? -5.865 41.603 18.900 1.00 20.35 4 ASN D N 1
ATOM 1340 C CA . ASN D 1 4 ? -6.848 42.526 19.525 1.00 20.72 4 ASN D CA 1
ATOM 1341 C C . ASN D 1 4 ? -7.639 43.257 18.442 1.00 18.14 4 ASN D C 1
ATOM 1342 O O . ASN D 1 4 ? -7.305 43.141 17.272 1.00 14.77 4 ASN D O 1
ATOM 1347 N N . LYS D 1 5 ? -8.703 43.910 18.868 1.00 16.68 5 LYS D N 1
ATOM 1348 C CA . LYS D 1 5 ? -9.635 44.637 17.986 1.00 20.80 5 LYS D CA 1
ATOM 1349 C C . LYS D 1 5 ? -8.868 45.593 17.081 1.00 16.90 5 LYS D C 1
ATOM 1350 O O . LYS D 1 5 ? -9.203 45.687 15.892 1.00 13.55 5 LYS D O 1
ATOM 1356 N N . LYS D 1 6 ? -7.926 46.337 17.641 1.00 16.90 6 LYS D N 1
ATOM 1357 C CA . LYS D 1 6 ? -7.145 47.283 16.818 1.00 18.84 6 LYS D CA 1
ATOM 1358 C C . LYS D 1 6 ? -6.357 46.538 15.728 1.00 16.52 6 LYS D C 1
ATOM 1359 O O . LYS D 1 6 ? -6.336 47.007 14.605 1.00 15.35 6 LYS D O 1
ATOM 1365 N N . GLN D 1 7 ? -5.712 45.445 16.077 1.00 16.03 7 GLN D N 1
ATOM 1366 C CA . GLN D 1 7 ? -4.897 44.653 15.137 1.00 16.31 7 GLN D CA 1
ATOM 1367 C C . GLN D 1 7 ? -5.807 44.073 14.045 1.00 15.34 7 GLN D C 1
ATOM 1368 O O . GLN D 1 7 ? -5.411 44.089 12.863 1.00 13.50 7 GLN D O 1
ATOM 1374 N N . LEU D 1 8 ? -6.944 43.499 14.430 1.00 14.96 8 LEU D N 1
ATOM 1375 C CA . LEU D 1 8 ? -7.864 42.846 13.476 1.00 14.82 8 LEU D CA 1
ATOM 1376 C C . LEU D 1 8 ? -8.289 43.873 12.435 1.00 15.72 8 LEU D C 1
ATOM 1377 O O . LEU D 1 8 ? -8.378 43.516 11.243 1.00 14.84 8 LEU D O 1
ATOM 1382 N N . ALA D 1 9 ? -8.652 45.071 12.904 1.00 15.68 9 ALA D N 1
ATOM 1383 C CA . ALA D 1 9 ? -9.028 46.212 12.066 1.00 15.41 9 ALA D CA 1
ATOM 1384 C C . ALA D 1 9 ? -7.884 46.575 11.117 1.00 16.49 9 ALA D C 1
ATOM 1385 O O . ALA D 1 9 ? -8.125 46.893 9.959 1.00 15.40 9 ALA D O 1
ATOM 1387 N N . ASP D 1 10 ? -6.656 46.583 11.618 1.00 17.25 10 ASP D N 1
ATOM 1388 C CA . ASP D 1 10 ? -5.489 46.929 10.803 1.00 18.04 10 ASP D CA 1
ATOM 1389 C C . ASP D 1 10 ? -5.380 45.872 9.706 1.00 17.24 10 ASP D C 1
ATOM 1390 O O . ASP D 1 10 ? -5.060 46.229 8.578 1.00 19.68 10 ASP D O 1
ATOM 1395 N N . ILE D 1 11 ? -5.611 44.619 10.054 1.00 17.23 11 ILE D N 1
ATOM 1396 C CA . ILE D 1 11 ? -5.417 43.434 9.179 1.00 15.51 11 ILE D CA 1
ATOM 1397 C C . ILE D 1 11 ? -6.405 43.555 8.027 1.00 15.26 11 ILE D C 1
ATOM 1398 O O . ILE D 1 11 ? -5.978 43.388 6.882 1.00 14.72 11 ILE D O 1
ATOM 1403 N N . PHE D 1 12 ? -7.624 43.982 8.333 1.00 14.74 12 PHE D N 1
ATOM 1404 C CA . PHE D 1 12 ? -8.718 44.114 7.354 1.00 15.82 12 PHE D CA 1
ATOM 1405 C C . PHE D 1 12 ? -8.709 45.459 6.652 1.00 14.63 12 PHE D C 1
ATOM 1406 O O . PHE D 1 12 ? -9.444 45.647 5.702 1.00 14.79 12 PHE D O 1
ATOM 1414 N N . GLY D 1 13 ? -7.895 46.384 7.098 1.00 18.20 13 GLY D N 1
ATOM 1415 C CA . GLY D 1 13 ? -7.942 47.768 6.589 1.00 20.58 13 GLY D CA 1
ATOM 1416 C C . GLY D 1 13 ? -9.274 48.429 6.886 1.00 17.06 13 GLY D C 1
ATOM 1417 O O . GLY D 1 13 ? -9.875 49.010 6.001 1.00 18.77 13 GLY D O 1
ATOM 1418 N N . ALA D 1 14 ? -9.770 48.224 8.083 1.00 17.18 14 ALA D N 1
ATOM 1419 C CA . ALA D 1 14 ? -11.102 48.673 8.484 1.00 16.30 14 ALA D CA 1
ATOM 1420 C C . ALA D 1 14 ? -11.010 49.456 9.785 1.00 17.80 14 ALA D C 1
ATOM 1421 O O . ALA D 1 14 ? -9.938 49.545 10.415 1.00 18.19 14 ALA D O 1
ATOM 1423 N N . SER D 1 15 ? -12.087 50.161 10.073 1.00 18.84 15 SER D N 1
ATOM 1424 C CA . SER D 1 15 ? -12.260 50.871 11.353 1.00 18.42 15 SER D CA 1
ATOM 1425 C C . SER D 1 15 ? -12.631 49.864 12.440 1.00 18.53 15 SER D C 1
ATOM 1426 O O . SER D 1 15 ? -13.274 48.835 12.137 1.00 20.23 15 SER D O 1
ATOM 1429 N N . ILE D 1 16 ? -12.273 50.188 13.678 1.00 18.24 16 ILE D N 1
ATOM 1430 C CA . ILE D 1 16 ? -12.625 49.418 14.904 1.00 16.00 16 ILE D CA 1
ATOM 1431 C C . ILE D 1 16 ? -14.149 49.342 15.005 1.00 15.22 16 ILE D C 1
ATOM 1432 O O . ILE D 1 16 ? -14.678 48.289 15.426 1.00 14.10 16 ILE D O 1
ATOM 1437 N N . ARG D 1 17 ? -14.820 50.427 14.648 1.00 15.45 17 ARG D N 1
ATOM 1438 C CA . ARG D 1 17 ? -16.290 50.497 14.651 1.00 17.13 17 ARG D CA 1
ATOM 1439 C C . ARG D 1 17 ? -16.846 49.439 13.714 1.00 15.36 17 ARG D C 1
ATOM 1440 O O . ARG D 1 17 ? -17.836 48.839 14.096 1.00 14.63 17 ARG D O 1
ATOM 1448 N N . THR D 1 18 ? -16.205 49.193 12.574 1.00 15.70 18 THR D N 1
ATOM 1449 C CA . THR D 1 18 ? -16.616 48.094 11.662 1.00 17.31 18 THR D CA 1
ATOM 1450 C C . THR D 1 18 ? -16.445 46.740 12.349 1.00 16.86 18 THR D C 1
ATOM 1451 O O . THR D 1 18 ? -17.337 45.916 12.212 1.00 16.07 18 THR D O 1
ATOM 1455 N N . ILE D 1 19 ? -15.395 46.544 13.130 1.00 16.84 19 ILE D N 1
ATOM 1456 C CA . ILE D 1 19 ? -15.148 45.232 13.807 1.00 17.89 19 ILE D CA 1
ATOM 1457 C C . ILE D 1 19 ? -16.222 45.005 14.868 1.00 17.37 19 ILE D C 1
ATOM 1458 O O . ILE D 1 19 ? -16.744 43.901 14.976 1.00 13.91 19 ILE D O 1
ATOM 1463 N N . GLN D 1 20 ? -16.508 46.034 15.651 1.00 20.65 20 GLN D N 1
ATOM 1464 C CA . GLN D 1 20 ? -17.544 45.962 16.705 1.00 21.32 20 GLN D CA 1
ATOM 1465 C C . GLN D 1 20 ? -18.860 45.558 16.054 1.00 22.33 20 GLN D C 1
ATOM 1466 O O . GLN D 1 20 ? -19.641 44.846 16.686 1.00 25.17 20 GLN D O 1
ATOM 1472 N N . ASN D 1 21 ? -19.062 46.040 14.841 1.00 24.46 21 ASN D N 1
ATOM 1473 C CA . ASN D 1 21 ? -20.309 46.021 14.059 1.00 26.13 21 ASN D CA 1
ATOM 1474 C C . ASN D 1 21 ? -20.435 44.599 13.514 1.00 25.72 21 ASN D C 1
ATOM 1475 O O . ASN D 1 21 ? -21.527 44.021 13.561 1.00 27.16 21 ASN D O 1
ATOM 1480 N N . TRP D 1 22 ? -19.316 44.037 13.056 1.00 23.33 22 TRP D N 1
ATOM 1481 C CA . TRP D 1 22 ? -19.203 42.627 12.603 1.00 21.54 22 TRP D CA 1
ATOM 1482 C C . TRP D 1 22 ? -19.499 41.677 13.757 1.00 20.11 22 TRP D C 1
ATOM 1483 O O . TRP D 1 22 ? -20.203 40.668 13.536 1.00 22.52 22 TRP D O 1
ATOM 1494 N N . GLN D 1 23 ? -19.007 42.007 14.955 1.00 20.44 23 GLN D N 1
ATOM 1495 C CA . GLN D 1 23 ? -19.237 41.166 16.161 1.00 22.10 23 GLN D CA 1
ATOM 1496 C C . GLN D 1 23 ? -20.742 41.101 16.452 1.00 25.38 23 GLN D C 1
ATOM 1497 O O . GLN D 1 23 ? -21.235 40.000 16.768 1.00 26.24 23 GLN D O 1
ATOM 1503 N N . GLU D 1 24 ? -21.433 42.241 16.348 1.00 26.14 24 GLU D N 1
ATOM 1504 C CA . GLU D 1 24 ? -22.887 42.310 16.604 1.00 27.38 24 GLU D CA 1
ATOM 1505 C C . GLU D 1 24 ? -23.650 41.441 15.581 1.00 26.73 24 GLU D C 1
ATOM 1506 O O . GLU D 1 24 ? -24.742 40.926 15.901 1.00 24.89 24 GLU D O 1
ATOM 1512 N N . GLN D 1 25 ? -23.085 41.233 14.394 1.00 28.21 25 GLN D N 1
ATOM 1513 C CA . GLN D 1 25 ? -23.690 40.398 13.327 1.00 28.87 25 GLN D CA 1
ATOM 1514 C C . GLN D 1 25 ? -23.272 38.930 13.463 1.00 27.14 25 GLN D C 1
ATOM 1515 O O . GLN D 1 25 ? -23.687 38.132 12.625 1.00 32.15 25 GLN D O 1
ATOM 1521 N N . GLY D 1 26 ? -22.478 38.568 14.459 1.00 24.85 26 GLY D N 1
ATOM 1522 C CA . GLY D 1 26 ? -22.156 37.156 14.736 1.00 25.46 26 GLY D CA 1
ATOM 1523 C C . GLY D 1 26 ? -20.743 36.730 14.401 1.00 21.32 26 GLY D C 1
ATOM 1524 O O . GLY D 1 26 ? -20.497 35.546 14.367 1.00 22.71 26 GLY D O 1
ATOM 1525 N N . MET D 1 27 ? -19.848 37.665 14.144 1.00 21.76 27 MET D N 1
ATOM 1526 C CA . MET D 1 27 ? -18.429 37.385 13.810 1.00 21.77 27 MET D CA 1
ATOM 1527 C C . MET D 1 27 ? -17.784 36.663 14.989 1.00 19.68 27 MET D C 1
ATOM 1528 O O . MET D 1 27 ? -17.911 37.081 16.120 1.00 19.84 27 MET D O 1
ATOM 1533 N N . PRO D 1 28 ? -17.114 35.529 14.746 1.00 19.10 28 PRO D N 1
ATOM 1534 C CA . PRO D 1 28 ? -16.499 34.762 15.810 1.00 19.43 28 PRO D CA 1
ATOM 1535 C C . PRO D 1 28 ? -15.502 35.523 16.699 1.00 18.32 28 PRO D C 1
ATOM 1536 O O . PRO D 1 28 ? -14.714 36.319 16.243 1.00 19.26 28 PRO D O 1
ATOM 1540 N N . VAL D 1 29 ? -15.615 35.263 17.990 1.00 17.47 29 VAL D N 1
ATOM 1541 C CA . VAL D 1 29 ? -14.681 35.776 19.003 1.00 21.37 29 VAL D CA 1
ATOM 1542 C C . VAL D 1 29 ? -13.993 34.591 19.672 1.00 21.80 29 VAL D C 1
ATOM 1543 O O . VAL D 1 29 ? -14.662 33.618 19.995 1.00 29.00 29 VAL D O 1
ATOM 1547 N N . LEU D 1 30 ? -12.675 34.687 19.794 1.00 25.06 30 LEU D N 1
ATOM 1548 C CA . LEU D 1 30 ? -11.849 33.698 20.512 1.00 27.31 30 LEU D CA 1
ATOM 1549 C C . LEU D 1 30 ? -11.938 34.109 21.968 1.00 29.66 30 LEU D C 1
ATOM 1550 O O . LEU D 1 30 ? -12.483 35.178 22.212 1.00 34.26 30 LEU D O 1
ATOM 1555 N N . ARG D 1 31 ? -11.483 33.288 22.896 1.00 34.48 31 ARG D N 1
ATOM 1556 C CA . ARG D 1 31 ? -11.498 33.675 24.342 1.00 41.83 31 ARG D CA 1
ATOM 1557 C C . ARG D 1 31 ? -11.364 35.196 24.535 1.00 38.22 31 ARG D C 1
ATOM 1558 O O . ARG D 1 31 ? -10.266 35.700 24.310 1.00 42.50 31 ARG D O 1
ATOM 1566 N N . GLY D 1 32 ? -12.437 35.869 24.983 1.00 37.51 32 GLY D N 1
ATOM 1567 C CA . GLY D 1 32 ? -12.506 37.331 25.191 1.00 42.47 32 GLY D CA 1
ATOM 1568 C C . GLY D 1 32 ? -13.189 37.798 26.476 1.00 45.42 32 GLY D C 1
ATOM 1569 O O . GLY D 1 32 ? -13.633 38.965 26.508 1.00 41.70 32 GLY D O 1
ATOM 1570 N N . GLY D 1 33 ? -13.275 36.953 27.508 1.00 58.29 33 GLY D N 1
ATOM 1571 C CA . GLY D 1 33 ? -13.497 37.369 28.916 1.00 60.17 33 GLY D CA 1
ATOM 1572 C C . GLY D 1 33 ? -14.864 37.988 29.211 1.00 58.29 33 GLY D C 1
ATOM 1573 O O . GLY D 1 33 ? -15.847 37.234 29.201 1.00 53.16 33 GLY D O 1
ATOM 1574 N N . GLY D 1 34 ? -14.904 39.293 29.538 1.00 55.36 34 GLY D N 1
ATOM 1575 C CA . GLY D 1 34 ? -16.127 40.070 29.836 1.00 52.97 34 GLY D CA 1
ATOM 1576 C C . GLY D 1 34 ? -15.841 41.485 30.327 1.00 53.56 34 GLY D C 1
ATOM 1577 O O . GLY D 1 34 ? -16.054 42.434 29.563 1.00 49.65 34 GLY D O 1
ATOM 1578 N N . LYS D 1 35 ? -15.414 41.641 31.582 1.00 55.22 35 LYS D N 1
ATOM 1579 C CA . LYS D 1 35 ? -15.009 42.952 32.152 1.00 55.01 35 LYS D CA 1
ATOM 1580 C C . LYS D 1 35 ? -13.651 42.823 32.844 1.00 56.44 35 LYS D C 1
ATOM 1581 O O . LYS D 1 35 ? -13.479 41.863 33.599 1.00 54.15 35 LYS D O 1
ATOM 1587 N N . GLY D 1 36 ? -12.762 43.797 32.620 1.00 54.05 36 GLY D N 1
ATOM 1588 C CA . GLY D 1 36 ? -11.324 43.706 32.927 1.00 55.28 36 GLY D CA 1
ATOM 1589 C C . GLY D 1 36 ? -10.615 42.893 31.862 1.00 54.66 36 GLY D C 1
ATOM 1590 O O . GLY D 1 36 ? -9.484 42.402 32.089 1.00 53.49 36 GLY D O 1
ATOM 1591 N N . ASN D 1 37 ? -11.277 42.737 30.725 1.00 55.06 37 ASN D N 1
ATOM 1592 C CA . ASN D 1 37 ? -10.828 41.828 29.649 1.00 52.35 37 ASN D CA 1
ATOM 1593 C C . ASN D 1 37 ? -10.989 42.556 28.319 1.00 47.17 37 ASN D C 1
ATOM 1594 O O . ASN D 1 37 ? -12.091 43.043 28.018 1.00 39.73 37 ASN D O 1
ATOM 1599 N N . GLU D 1 38 ? -9.878 42.651 27.595 1.00 41.39 38 GLU D N 1
ATOM 1600 C CA . GLU D 1 38 ? -9.871 42.969 26.160 1.00 36.88 38 GLU D CA 1
ATOM 1601 C C . GLU D 1 38 ? -10.202 41.654 25.467 1.00 33.06 38 GLU D C 1
ATOM 1602 O O . GLU D 1 38 ? -9.956 40.567 26.047 1.00 33.57 38 GLU D O 1
ATOM 1608 N N . VAL D 1 39 ? -10.795 41.771 24.295 1.00 27.31 39 VAL D N 1
ATOM 1609 C CA . VAL D 1 39 ? -11.286 40.626 23.503 1.00 26.49 39 VAL D CA 1
ATOM 1610 C C . VAL D 1 39 ? -10.158 40.234 22.556 1.00 25.51 39 VAL D C 1
ATOM 1611 O O . VAL D 1 39 ? -9.520 41.119 21.997 1.00 24.99 39 VAL D O 1
ATOM 1615 N N . LEU D 1 40 ? -9.959 38.931 22.406 1.00 25.38 40 LEU D N 1
ATOM 1616 C CA . LEU D 1 40 ? -9.020 38.348 21.434 1.00 24.25 40 LEU D CA 1
ATOM 1617 C C . LEU D 1 40 ? -9.829 37.703 20.320 1.00 20.98 40 LEU D C 1
ATOM 1618 O O . LEU D 1 40 ? -10.915 37.213 20.577 1.00 19.90 40 LEU D O 1
ATOM 1623 N N . TYR D 1 41 ? -9.301 37.831 19.108 1.00 20.67 41 TYR D N 1
ATOM 1624 C CA . TYR D 1 41 ? -9.922 37.358 17.859 1.00 19.28 41 TYR D CA 1
ATOM 1625 C C . TYR D 1 41 ? -8.930 36.397 17.208 1.00 17.08 41 TYR D C 1
ATOM 1626 O O . TYR D 1 41 ? -7.721 36.534 17.384 1.00 17.22 41 TYR D O 1
ATOM 1635 N N . ASP D 1 42 ? -9.489 35.422 16.518 1.00 14.88 42 ASP D N 1
ATOM 1636 C CA . ASP D 1 42 ? -8.818 34.522 15.568 1.00 14.55 42 ASP D CA 1
ATOM 1637 C C . ASP D 1 42 ? -8.951 35.158 14.191 1.00 12.73 42 ASP D C 1
ATOM 1638 O O . ASP D 1 42 ? -10.013 35.124 13.644 1.00 9.27 42 ASP D O 1
ATOM 1643 N N . SER D 1 43 ? -7.869 35.808 13.751 1.00 12.40 43 SER D N 1
ATOM 1644 C CA . SER D 1 43 ? -7.790 36.496 12.459 1.00 12.89 43 SER D CA 1
ATOM 1645 C C . SER D 1 43 ? -8.226 35.526 11.350 1.00 13.16 43 SER D C 1
ATOM 1646 O O . SER D 1 43 ? -9.028 35.920 10.515 1.00 11.74 43 SER D O 1
ATOM 1649 N N . ALA D 1 44 ? -7.756 34.282 11.403 1.00 14.10 44 ALA D N 1
ATOM 1650 C CA . ALA D 1 44 ? -8.077 33.234 10.417 1.00 14.13 44 ALA D CA 1
ATOM 1651 C C . ALA D 1 44 ? -9.567 32.933 10.431 1.00 14.45 44 ALA D C 1
ATOM 1652 O O . ALA D 1 44 ? -10.160 32.770 9.355 1.00 15.79 44 ALA D O 1
ATOM 1654 N N . ALA D 1 45 ? -10.168 32.847 11.598 1.00 13.77 45 ALA D N 1
ATOM 1655 C CA . ALA D 1 45 ? -11.589 32.531 11.688 1.00 14.29 45 ALA D CA 1
ATOM 1656 C C . ALA D 1 45 ? -12.429 33.723 11.251 1.00 14.79 45 ALA D C 1
ATOM 1657 O O . ALA D 1 45 ? -13.488 33.505 10.674 1.00 14.93 45 ALA D O 1
ATOM 1659 N N . VAL D 1 46 ? -12.002 34.941 11.553 1.00 14.58 46 VAL D N 1
ATOM 1660 C CA . VAL D 1 46 ? -12.729 36.152 11.135 1.00 14.76 46 VAL D CA 1
ATOM 1661 C C . VAL D 1 46 ? -12.655 36.244 9.612 1.00 15.17 46 VAL D C 1
ATOM 1662 O O . VAL D 1 46 ? -13.634 36.636 8.990 1.00 17.78 46 VAL D O 1
ATOM 1666 N N . ILE D 1 47 ? -11.514 35.928 9.038 1.00 16.03 47 ILE D N 1
ATOM 1667 C CA . ILE D 1 47 ? -11.331 35.911 7.563 1.00 15.13 47 ILE D CA 1
ATOM 1668 C C . ILE D 1 47 ? -12.267 34.888 6.916 1.00 14.77 47 ILE D C 1
ATOM 1669 O O . ILE D 1 47 ? -12.846 35.221 5.913 1.00 15.82 47 ILE D O 1
ATOM 1674 N N . LYS D 1 48 ? -12.375 33.687 7.459 1.00 18.69 48 LYS D N 1
ATOM 1675 C CA . LYS D 1 48 ? -13.313 32.616 7.025 1.00 19.64 48 LYS D CA 1
ATOM 1676 C C . LYS D 1 48 ? -14.735 33.155 7.023 1.00 16.72 48 LYS D C 1
ATOM 1677 O O . LYS D 1 48 ? -15.351 33.201 5.949 1.00 15.53 48 LYS D O 1
ATOM 1683 N N . TRP D 1 49 ? -15.182 33.641 8.172 1.00 16.33 49 TRP D N 1
ATOM 1684 C CA . TRP D 1 49 ? -16.510 34.289 8.354 1.00 18.68 49 TRP D CA 1
ATOM 1685 C C . TRP D 1 49 ? -16.709 35.394 7.318 1.00 16.56 49 TRP D C 1
ATOM 1686 O O . TRP D 1 49 ? -17.791 35.455 6.708 1.00 17.57 49 TRP D O 1
ATOM 1697 N N . TYR D 1 50 ? -15.696 36.181 7.033 1.00 15.76 50 TYR D N 1
ATOM 1698 C CA . TYR D 1 50 ? -15.823 37.314 6.075 1.00 19.33 50 TYR D CA 1
ATOM 1699 C C . TYR D 1 50 ? -16.172 36.853 4.653 1.00 18.63 50 TYR D C 1
ATOM 1700 O O . TYR D 1 50 ? -17.066 37.404 4.010 1.00 16.99 50 TYR D O 1
ATOM 1709 N N . ALA D 1 51 ? -15.436 35.871 4.161 1.00 21.51 51 ALA D N 1
ATOM 1710 C CA . ALA D 1 51 ? -15.568 35.355 2.787 1.00 21.16 51 ALA D CA 1
ATOM 1711 C C . ALA D 1 51 ? -16.911 34.645 2.631 1.00 20.32 51 ALA D C 1
ATOM 1712 O O . ALA D 1 51 ? -17.507 34.763 1.545 1.00 22.42 51 ALA D O 1
ATOM 1714 N N . GLU D 1 52 ? -17.352 33.901 3.635 1.00 21.87 52 GLU D N 1
ATOM 1715 C CA . GLU D 1 52 ? -18.608 33.101 3.557 1.00 23.75 52 GLU D CA 1
ATOM 1716 C C . GLU D 1 52 ? -19.828 34.027 3.602 1.00 25.00 52 GLU D C 1
ATOM 1717 O O . GLU D 1 52 ? -20.920 33.580 3.248 1.00 27.44 52 GLU D O 1
ATOM 1723 N N . ARG D 1 53 ? -19.669 35.272 4.025 1.00 26.90 53 ARG D N 1
ATOM 1724 C CA . ARG D 1 53 ? -20.810 36.203 4.122 1.00 31.55 53 ARG D CA 1
ATOM 1725 C C . ARG D 1 53 ? -21.343 36.608 2.745 1.00 33.54 53 ARG D C 1
ATOM 1726 O O . ARG D 1 53 ? -22.549 36.829 2.657 1.00 35.28 53 ARG D O 1
ATOM 1734 N N . ASP D 1 54 ? -20.497 36.812 1.739 1.00 41.35 54 ASP D N 1
ATOM 1735 C CA . ASP D 1 54 ? -20.998 37.087 0.367 1.00 45.76 54 ASP D CA 1
ATOM 1736 C C . ASP D 1 54 ? -20.501 36.013 -0.611 1.00 45.46 54 ASP D C 1
ATOM 1737 O O . ASP D 1 54 ? -20.638 36.230 -1.828 1.00 47.48 54 ASP D O 1
ATOM 1742 N N . ALA D 1 55 ? -20.077 34.855 -0.099 1.00 42.07 55 ALA D N 1
ATOM 1743 C CA . ALA D 1 55 ? -19.742 33.661 -0.913 1.00 42.35 55 ALA D CA 1
ATOM 1744 C C . ALA D 1 55 ? -21.008 33.140 -1.593 1.00 45.81 55 ALA D C 1
ATOM 1745 O O . ALA D 1 55 ? -22.089 33.449 -1.121 1.00 42.33 55 ALA D O 1
ATOM 1747 N N . CYS D 1 56 ? -20.848 32.371 -2.671 1.00 57.81 56 CYS D N 1
ATOM 1748 C CA . CYS D 1 56 ? -21.955 31.730 -3.427 1.00 61.67 56 CYS D CA 1
ATOM 1749 C C . CYS D 1 56 ? -22.617 30.661 -2.552 1.00 65.22 56 CYS D C 1
ATOM 1750 O O . CYS D 1 56 ? -23.477 31.016 -1.745 1.00 63.81 56 CYS D O 1
ATOM 1753 N N . MET E 1 1 ? -16.838 24.165 21.434 1.00 20.74 1 MET E N 1
ATOM 1754 C CA . MET E 1 1 ? -18.206 24.485 21.044 1.00 23.05 1 MET E CA 1
ATOM 1755 C C . MET E 1 1 ? -19.245 23.856 21.993 1.00 26.97 1 MET E C 1
ATOM 1756 O O . MET E 1 1 ? -18.970 22.865 22.695 1.00 23.24 1 MET E O 1
ATOM 1761 N N . GLU E 1 2 ? -20.463 24.398 21.904 1.00 29.01 2 GLU E N 1
ATOM 1762 C CA . GLU E 1 2 ? -21.639 23.938 22.674 1.00 29.37 2 GLU E CA 1
ATOM 1763 C C . GLU E 1 2 ? -22.257 22.739 21.957 1.00 23.53 2 GLU E C 1
ATOM 1764 O O . GLU E 1 2 ? -22.662 22.884 20.835 1.00 25.28 2 GLU E O 1
ATOM 1770 N N . VAL E 1 3 ? -22.324 21.610 22.631 1.00 20.38 3 VAL E N 1
ATOM 1771 C CA . VAL E 1 3 ? -22.794 20.326 22.044 1.00 21.71 3 VAL E CA 1
ATOM 1772 C C . VAL E 1 3 ? -23.718 19.605 23.029 1.00 18.02 3 VAL E C 1
ATOM 1773 O O . VAL E 1 3 ? -23.624 19.801 24.230 1.00 16.70 3 VAL E O 1
ATOM 1777 N N . ASN E 1 4 ? -24.610 18.805 22.493 1.00 18.61 4 ASN E N 1
ATOM 1778 C CA . ASN E 1 4 ? -25.408 17.865 23.314 1.00 21.40 4 ASN E CA 1
ATOM 1779 C C . ASN E 1 4 ? -24.636 16.555 23.454 1.00 19.81 4 ASN E C 1
ATOM 1780 O O . ASN E 1 4 ? -23.546 16.437 22.871 1.00 15.69 4 ASN E O 1
ATOM 1785 N N . LYS E 1 5 ? -25.209 15.645 24.226 1.00 19.00 5 LYS E N 1
ATOM 1786 C CA . LYS E 1 5 ? -24.583 14.357 24.561 1.00 23.18 5 LYS E CA 1
ATOM 1787 C C . LYS E 1 5 ? -24.218 13.570 23.290 1.00 21.98 5 LYS E C 1
ATOM 1788 O O . LYS E 1 5 ? -23.121 12.946 23.272 1.00 21.16 5 LYS E O 1
ATOM 1794 N N . LYS E 1 6 ? -25.089 13.563 22.286 1.00 21.51 6 LYS E N 1
ATOM 1795 C CA . LYS E 1 6 ? -24.883 12.737 21.074 1.00 23.59 6 LYS E CA 1
ATOM 1796 C C . LYS E 1 6 ? -23.718 13.299 20.256 1.00 22.00 6 LYS E C 1
ATOM 1797 O O . LYS E 1 6 ? -22.921 12.506 19.728 1.00 23.61 6 LYS E O 1
ATOM 1803 N N . GLN E 1 7 ? -23.686 14.612 20.110 1.00 19.18 7 GLN E N 1
ATOM 1804 C CA . GLN E 1 7 ? -22.633 15.346 19.379 1.00 18.95 7 GLN E CA 1
ATOM 1805 C C . GLN E 1 7 ? -21.297 15.176 20.093 1.00 18.24 7 GLN E C 1
ATOM 1806 O O . GLN E 1 7 ? -20.298 15.066 19.391 1.00 17.33 7 GLN E O 1
ATOM 1812 N N . LEU E 1 8 ? -21.275 15.182 21.433 1.00 18.64 8 LEU E N 1
ATOM 1813 C CA . LEU E 1 8 ? -20.021 15.049 22.213 1.00 16.82 8 LEU E CA 1
ATOM 1814 C C . LEU E 1 8 ? -19.437 13.647 22.054 1.00 16.92 8 LEU E C 1
ATOM 1815 O O . LEU E 1 8 ? -18.241 13.554 21.806 1.00 16.51 8 LEU E O 1
ATOM 1820 N N . ALA E 1 9 ? -20.252 12.605 22.144 1.00 19.21 9 ALA E N 1
ATOM 1821 C CA . ALA E 1 9 ? -19.856 11.206 21.870 1.00 21.17 9 ALA E CA 1
ATOM 1822 C C . ALA E 1 9 ? -19.182 11.106 20.493 1.00 20.96 9 ALA E C 1
ATOM 1823 O O . ALA E 1 9 ? -18.082 10.581 20.415 1.00 17.03 9 ALA E O 1
ATOM 1825 N N . ASP E 1 10 ? -19.834 11.632 19.455 1.00 19.80 10 ASP E N 1
ATOM 1826 C CA . ASP E 1 10 ? -19.316 11.603 18.074 1.00 21.10 10 ASP E CA 1
ATOM 1827 C C . ASP E 1 10 ? -17.963 12.342 18.008 1.00 19.20 10 ASP E C 1
ATOM 1828 O O . ASP E 1 10 ? -17.079 11.877 17.282 1.00 17.63 10 ASP E O 1
ATOM 1833 N N . ILE E 1 11 ? -17.821 13.440 18.743 1.00 17.93 11 ILE E N 1
ATOM 1834 C CA . ILE E 1 11 ? -16.578 14.244 18.783 1.00 17.02 11 ILE E CA 1
ATOM 1835 C C . ILE E 1 11 ? -15.487 13.371 19.397 1.00 15.86 11 ILE E C 1
ATOM 1836 O O . ILE E 1 11 ? -14.356 13.409 18.905 1.00 14.71 11 ILE E O 1
ATOM 1841 N N . PHE E 1 12 ? -15.850 12.557 20.379 1.00 14.92 12 PHE E N 1
ATOM 1842 C CA . PHE E 1 12 ? -14.914 11.628 21.038 1.00 14.77 12 PHE E CA 1
ATOM 1843 C C . PHE E 1 12 ? -14.869 10.269 20.323 1.00 14.86 12 PHE E C 1
ATOM 1844 O O . PHE E 1 12 ? -14.011 9.494 20.642 1.00 13.36 12 PHE E O 1
ATOM 1852 N N . GLY E 1 13 ? -15.697 10.051 19.311 1.00 17.03 13 GLY E N 1
ATOM 1853 C CA . GLY E 1 13 ? -15.836 8.750 18.639 1.00 20.57 13 GLY E CA 1
ATOM 1854 C C . GLY E 1 13 ? -16.188 7.650 19.637 1.00 20.62 13 GLY E C 1
ATOM 1855 O O . GLY E 1 13 ? -15.607 6.537 19.541 1.00 19.22 13 GLY E O 1
ATOM 1856 N N . ALA E 1 14 ? -17.079 7.977 20.569 1.00 19.96 14 ALA E N 1
ATOM 1857 C CA . ALA E 1 14 ? -17.349 7.175 21.773 1.00 20.62 14 ALA E CA 1
ATOM 1858 C C . ALA E 1 14 ? -18.829 6.791 21.907 1.00 21.34 14 ALA E C 1
ATOM 1859 O O . ALA E 1 14 ? -19.678 7.314 21.192 1.00 23.75 14 ALA E O 1
ATOM 1861 N N . SER E 1 15 ? -19.111 5.894 22.841 1.00 24.24 15 SER E N 1
ATOM 1862 C CA . SER E 1 15 ? -20.480 5.510 23.239 1.00 27.84 15 SER E CA 1
ATOM 1863 C C . SER E 1 15 ? -21.024 6.652 24.083 1.00 26.52 15 SER E C 1
ATOM 1864 O O . SER E 1 15 ? -20.241 7.339 24.721 1.00 24.06 15 SER E O 1
ATOM 1867 N N . ILE E 1 16 ? -22.328 6.846 24.037 1.00 28.78 16 ILE E N 1
ATOM 1868 C CA . ILE E 1 16 ? -23.026 7.802 24.925 1.00 29.59 16 ILE E CA 1
ATOM 1869 C C . ILE E 1 16 ? -22.871 7.278 26.353 1.00 29.03 16 ILE E C 1
ATOM 1870 O O . ILE E 1 16 ? -22.780 8.087 27.296 1.00 28.44 16 ILE E O 1
ATOM 1875 N N . ARG E 1 17 ? -22.860 5.960 26.522 1.00 29.78 17 ARG E N 1
ATOM 1876 C CA . ARG E 1 17 ? -22.593 5.338 27.836 1.00 30.69 17 ARG E CA 1
ATOM 1877 C C . ARG E 1 17 ? -21.217 5.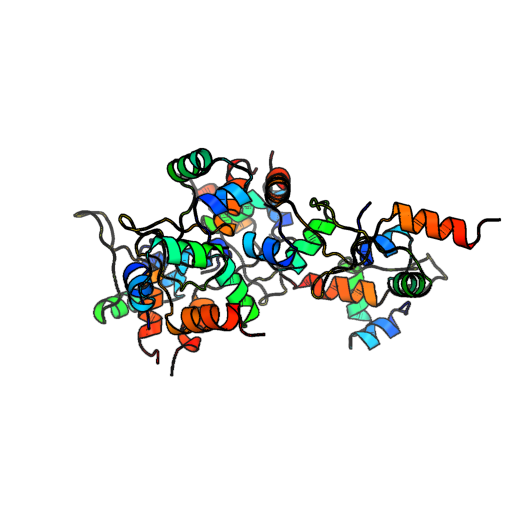773 28.312 1.00 30.48 17 ARG E C 1
ATOM 1878 O O . ARG E 1 17 ? -21.101 6.061 29.502 1.00 29.77 17 ARG E O 1
ATOM 1886 N N . THR E 1 18 ? -20.253 5.913 27.399 1.00 27.26 18 THR E N 1
ATOM 1887 C CA . THR E 1 18 ? -18.887 6.354 27.736 1.00 26.90 18 THR E CA 1
ATOM 1888 C C . THR E 1 18 ? -18.971 7.763 28.322 1.00 27.09 18 THR E C 1
ATOM 1889 O O . THR E 1 18 ? -18.339 8.053 29.356 1.00 26.77 18 THR E O 1
ATOM 1893 N N . ILE E 1 19 ? -19.774 8.598 27.694 1.00 25.36 19 ILE E N 1
ATOM 1894 C CA . ILE E 1 19 ? -19.968 10.004 28.128 1.00 25.31 19 ILE E CA 1
ATOM 1895 C C . ILE E 1 19 ? -20.611 10.065 29.519 1.00 23.28 19 ILE E C 1
ATOM 1896 O O . ILE E 1 19 ? -20.107 10.774 30.384 1.00 17.38 19 ILE E O 1
ATOM 1901 N N . GLN E 1 20 ? -21.715 9.357 29.695 1.00 24.21 20 GLN E N 1
ATOM 1902 C CA . GLN E 1 20 ? -22.457 9.308 30.975 1.00 25.06 20 GLN E CA 1
ATOM 1903 C C . GLN E 1 20 ? -21.531 8.854 32.104 1.00 25.58 20 GLN E C 1
ATOM 1904 O O . GLN E 1 20 ? -21.664 9.406 33.207 1.00 24.86 20 GLN E O 1
ATOM 1910 N N . ASN E 1 21 ? -20.608 7.928 31.856 1.00 24.94 21 ASN E N 1
ATOM 1911 C CA . ASN E 1 21 ? -19.643 7.490 32.894 1.00 27.43 21 ASN E CA 1
ATOM 1912 C C . ASN E 1 21 ? -18.628 8.593 33.205 1.00 24.32 21 ASN E C 1
ATOM 1913 O O . ASN E 1 21 ? -18.251 8.729 34.349 1.00 22.59 21 ASN E O 1
ATOM 1918 N N . TRP E 1 22 ? -18.207 9.349 32.210 1.00 23.41 22 TRP E N 1
ATOM 1919 C CA . TRP E 1 22 ? -17.323 10.503 32.420 1.00 22.61 22 TRP E CA 1
ATOM 1920 C C . TRP E 1 22 ? -18.029 11.533 33.316 1.00 21.94 22 TRP E C 1
ATOM 1921 O O . TRP E 1 22 ? -17.378 12.080 34.194 1.00 19.42 22 TRP E O 1
ATOM 1932 N N . GLN E 1 23 ? -19.318 11.759 33.098 1.00 22.03 23 GLN E N 1
ATOM 1933 C CA . GLN E 1 23 ? -20.163 12.644 33.931 1.00 24.18 23 GLN E CA 1
ATOM 1934 C C . GLN E 1 23 ? -20.073 12.251 35.411 1.00 21.13 23 GLN E C 1
ATOM 1935 O O . GLN E 1 23 ? -19.744 13.097 36.221 1.00 17.91 23 GLN E O 1
ATOM 1941 N N . GLU E 1 24 ? -20.235 10.976 35.712 1.00 26.06 24 GLU E N 1
ATOM 1942 C CA . GLU E 1 24 ? -20.185 10.422 37.089 1.00 27.52 24 GLU E CA 1
ATOM 1943 C C . GLU E 1 24 ? -18.817 10.656 37.718 1.00 24.49 24 GLU E C 1
ATOM 1944 O O . GLU E 1 24 ? -18.762 10.825 38.926 1.00 22.12 24 GLU E O 1
ATOM 1950 N N . GLN E 1 25 ? -17.750 10.625 36.914 1.00 28.08 25 GLN E N 1
ATOM 1951 C CA . GLN E 1 25 ? -16.355 10.797 37.391 1.00 25.06 25 GLN E CA 1
ATOM 1952 C C . GLN E 1 25 ? -16.009 12.282 37.483 1.00 24.01 25 GLN E C 1
ATOM 1953 O O . GLN E 1 25 ? -14.893 12.602 37.898 1.00 27.25 25 GLN E O 1
ATOM 1959 N N . GLY E 1 26 ? -16.918 13.149 37.073 1.00 22.02 26 GLY E N 1
ATOM 1960 C CA . GLY E 1 26 ? -16.815 14.596 37.304 1.00 24.72 26 GLY E CA 1
ATOM 1961 C C . GLY E 1 26 ? -16.568 15.423 36.058 1.00 19.80 26 GLY E C 1
ATOM 1962 O O . GLY E 1 26 ? -16.261 16.588 36.208 1.00 15.05 26 GLY E O 1
ATOM 1963 N N . MET E 1 27 ? -16.828 14.856 34.889 1.00 20.42 27 MET E N 1
ATOM 1964 C CA . MET E 1 27 ? -16.690 15.555 33.594 1.00 19.26 27 MET E CA 1
ATOM 1965 C C . MET E 1 27 ? -17.650 16.732 33.599 1.00 17.34 27 MET E C 1
ATOM 1966 O O . MET E 1 27 ? -18.823 16.562 33.929 1.00 17.11 27 MET E O 1
ATOM 1971 N N . PRO E 1 28 ? -17.117 17.921 33.257 1.00 15.40 28 PRO E N 1
ATOM 1972 C CA . PRO E 1 28 ? -17.849 19.169 33.244 1.00 17.76 28 PRO E CA 1
ATOM 1973 C C . PRO E 1 28 ? -19.061 19.234 32.310 1.00 17.14 28 PRO E C 1
ATOM 1974 O O . PRO E 1 28 ? -19.032 18.729 31.217 1.00 16.44 28 PRO E O 1
ATOM 1978 N N . VAL E 1 29 ? -20.111 19.840 32.822 1.00 19.83 29 VAL E N 1
ATOM 1979 C CA . VAL E 1 29 ? -21.390 20.084 32.109 1.00 24.20 29 VAL E CA 1
ATOM 1980 C C . VAL E 1 29 ? -21.713 21.580 32.156 1.00 20.70 29 VAL E C 1
ATOM 1981 O O . VAL E 1 29 ? -21.233 22.271 33.033 1.00 19.66 29 VAL E O 1
ATOM 1985 N N . LEU E 1 30 ? -22.424 22.044 31.145 1.00 21.54 30 LEU E N 1
ATOM 1986 C CA . LEU E 1 30 ? -22.929 23.426 31.027 1.00 24.67 30 LEU E CA 1
ATOM 1987 C C . LEU E 1 30 ? -24.204 23.554 31.843 1.00 28.20 30 LEU E C 1
ATOM 1988 O O . LEU E 1 30 ? -24.404 22.765 32.756 1.00 28.63 30 LEU E O 1
ATOM 1993 N N . ARG E 1 31 ? -25.013 24.560 31.484 1.00 41.00 31 ARG E N 1
ATOM 1994 C CA . ARG E 1 31 ? -26.380 24.804 32.014 1.00 36.29 31 ARG E CA 1
ATOM 1995 C C . ARG E 1 31 ? -27.423 24.693 30.895 1.00 34.30 31 ARG E C 1
ATOM 1996 O O . ARG E 1 31 ? -27.124 24.102 29.846 1.00 30.86 31 ARG E O 1
ATOM 2004 N N . GLY E 1 32 ? -28.638 25.156 31.185 1.00 39.81 32 GLY E N 1
ATOM 2005 C CA . GLY E 1 32 ? -29.842 25.028 30.345 1.00 37.29 32 GLY E CA 1
ATOM 2006 C C . GLY E 1 32 ? -30.966 25.906 30.866 1.00 39.89 32 GLY E C 1
ATOM 2007 O O . GLY E 1 32 ? -30.672 27.078 31.202 1.00 33.02 32 GLY E O 1
ATOM 2008 N N . GLY E 1 33 ? -32.208 25.386 30.900 1.00 48.28 33 GLY E N 1
ATOM 2009 C CA . GLY E 1 33 ? -33.403 26.200 31.199 1.00 53.08 33 GLY E CA 1
ATOM 2010 C C . GLY E 1 33 ? -34.658 25.392 31.471 1.00 59.63 33 GLY E C 1
ATOM 2011 O O . GLY E 1 33 ? -35.551 25.369 30.582 1.00 61.75 33 GLY E O 1
ATOM 2012 N N . GLY E 1 34 ? -34.724 24.797 32.670 1.00 67.16 34 GLY E N 1
ATOM 2013 C CA . GLY E 1 34 ? -35.911 24.194 33.318 1.00 70.70 34 GLY E CA 1
ATOM 2014 C C . GLY E 1 34 ? -36.869 23.477 32.375 1.00 71.14 34 GLY E C 1
ATOM 2015 O O . GLY E 1 34 ? -37.786 24.149 31.855 1.00 73.74 34 GLY E O 1
ATOM 2016 N N . LYS E 1 35 ? -36.692 22.156 32.217 1.00 76.65 35 LYS E N 1
ATOM 2017 C CA . LYS E 1 35 ? -37.644 21.196 31.581 1.00 81.23 35 LYS E CA 1
ATOM 2018 C C . LYS E 1 35 ? -37.777 21.467 30.075 1.00 69.39 35 LYS E C 1
ATOM 2019 O O . LYS E 1 35 ? -38.570 22.330 29.659 1.00 72.96 35 LYS E O 1
ATOM 2025 N N . GLY E 1 36 ? -37.029 20.710 29.285 1.00 64.60 36 GLY E N 1
ATOM 2026 C CA . GLY E 1 36 ? -36.974 20.835 27.819 1.00 61.18 36 GLY E CA 1
ATOM 2027 C C . GLY E 1 36 ? -35.538 20.734 27.356 1.00 46.17 36 GLY E C 1
ATOM 2028 O O . GLY E 1 36 ? -35.186 19.727 26.729 1.00 41.49 36 GLY E O 1
ATOM 2029 N N . ASN E 1 37 ? -34.731 21.719 27.729 1.00 40.55 37 ASN E N 1
ATOM 2030 C CA . ASN E 1 37 ? -33.314 21.778 27.311 1.00 40.34 37 ASN E CA 1
ATOM 2031 C C . ASN E 1 37 ? -32.584 20.559 27.877 1.00 36.18 37 ASN E C 1
ATOM 2032 O O . ASN E 1 37 ? -32.581 20.333 29.104 1.00 34.30 37 ASN E O 1
ATOM 2037 N N . GLU E 1 38 ? -32.026 19.781 26.960 1.00 36.26 38 GLU E N 1
ATOM 2038 C CA . GLU E 1 38 ? -31.138 18.638 27.255 1.00 33.17 38 GLU E CA 1
ATOM 2039 C C . GLU E 1 38 ? -29.876 19.137 27.948 1.00 30.20 38 GLU E C 1
ATOM 2040 O O . GLU E 1 38 ? -29.629 20.343 27.974 1.00 27.72 38 GLU E O 1
ATOM 2046 N N . VAL E 1 39 ? -29.084 18.200 28.447 1.00 28.98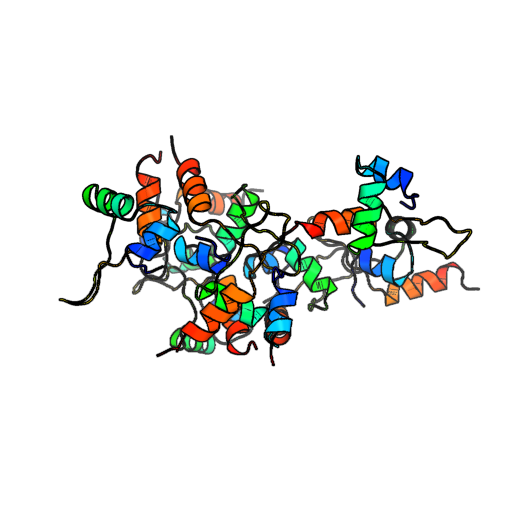 39 VAL E N 1
ATOM 2047 C CA . VAL E 1 39 ? -27.747 18.470 29.030 1.00 25.73 39 VAL E CA 1
ATOM 2048 C C . VAL E 1 39 ? -26.861 18.995 27.895 1.00 23.63 39 VAL E C 1
ATOM 2049 O O . VAL E 1 39 ? -26.849 18.410 26.826 1.00 25.49 39 VAL E O 1
ATOM 2053 N N . LEU E 1 40 ? -26.139 20.077 28.134 1.00 24.00 40 LEU E N 1
ATOM 2054 C CA . LEU E 1 40 ? -25.216 20.693 27.167 1.00 22.15 40 LEU E CA 1
ATOM 2055 C C . LEU E 1 40 ? -23.792 20.635 27.723 1.00 21.58 40 LEU E C 1
ATOM 2056 O O . LEU E 1 40 ? -23.600 20.589 28.933 1.00 22.89 40 LEU E O 1
ATOM 2061 N N . TYR E 1 41 ? -22.830 20.582 26.824 1.00 19.69 41 TYR E N 1
ATOM 2062 C CA . TYR E 1 41 ? -21.400 20.465 27.150 1.00 20.91 41 TYR E CA 1
ATOM 2063 C C . TYR E 1 41 ? -20.600 21.537 26.407 1.00 19.58 41 TYR E C 1
ATOM 2064 O O . TYR E 1 41 ? -20.944 21.922 25.291 1.00 17.52 41 TYR E O 1
ATOM 2073 N N . ASP E 1 42 ? -19.549 22.013 27.065 1.00 20.58 42 ASP E N 1
ATOM 2074 C CA . ASP E 1 42 ? -18.488 22.837 26.454 1.00 19.90 42 ASP E CA 1
ATOM 2075 C C . ASP E 1 42 ? -17.446 21.841 25.989 1.00 17.53 42 ASP E C 1
ATOM 2076 O O . ASP E 1 42 ? -16.781 21.320 26.831 1.00 14.20 42 ASP E O 1
ATOM 2081 N N . SER E 1 43 ? -17.322 21.613 24.676 1.00 17.68 43 SER E N 1
ATOM 2082 C CA . SER E 1 43 ? -16.368 20.633 24.128 1.00 14.81 43 SER E CA 1
ATOM 2083 C C . SER E 1 43 ? -14.962 20.989 24.608 1.00 14.84 43 SER E C 1
ATOM 2084 O O . SER E 1 43 ? -14.222 20.115 25.004 1.00 12.53 43 SER E O 1
ATOM 2087 N N . ALA E 1 44 ? -14.625 22.271 24.609 1.00 14.07 44 ALA E N 1
ATOM 2088 C CA . ALA E 1 44 ? -13.299 22.716 25.033 1.00 15.48 44 ALA E CA 1
ATOM 2089 C C . ALA E 1 44 ? -13.041 22.295 26.477 1.00 15.83 44 ALA E C 1
ATOM 2090 O O . ALA E 1 44 ? -11.950 21.740 26.753 1.00 15.96 44 ALA E O 1
ATOM 2092 N N . ALA E 1 45 ? -13.996 22.517 27.365 1.00 14.91 45 ALA E N 1
ATOM 2093 C CA . ALA E 1 45 ? -13.850 22.171 28.806 1.00 15.90 45 ALA E CA 1
ATOM 2094 C C . ALA E 1 45 ? -13.724 20.648 29.003 1.00 15.72 45 ALA E C 1
ATOM 2095 O O . ALA E 1 45 ? -12.947 20.174 29.882 1.00 14.40 45 ALA E O 1
ATOM 2097 N N . VAL E 1 46 ? -14.470 19.889 28.209 1.00 15.15 46 VAL E N 1
ATOM 2098 C CA . VAL E 1 46 ? -14.451 18.414 28.250 1.00 15.66 46 VAL E CA 1
ATOM 2099 C C . VAL E 1 46 ? -13.104 17.874 27.803 1.00 16.04 46 VAL E C 1
ATOM 2100 O O . VAL E 1 46 ? -12.613 16.891 28.391 1.00 15.79 46 VAL E O 1
ATOM 2104 N N . ILE E 1 47 ? -12.533 18.468 26.780 1.00 17.89 47 ILE E N 1
ATOM 2105 C CA . ILE E 1 47 ? -11.201 18.040 26.281 1.00 16.37 47 ILE E CA 1
ATOM 2106 C C . ILE E 1 47 ? -10.203 18.350 27.384 1.00 16.96 47 ILE E C 1
ATOM 2107 O O . ILE E 1 47 ? -9.404 17.459 27.691 1.00 17.96 47 ILE E O 1
ATOM 2112 N N . LYS E 1 48 ? -10.227 19.565 27.921 1.00 17.50 48 LYS E N 1
ATOM 2113 C CA . LYS E 1 48 ? -9.347 19.979 29.035 1.00 20.02 48 LYS E CA 1
ATOM 2114 C C . LYS E 1 48 ? -9.435 18.960 30.171 1.00 18.15 48 LYS E C 1
ATOM 2115 O O . LYS E 1 48 ? -8.410 18.569 30.699 1.00 17.15 48 LYS E O 1
ATOM 2121 N N . TRP E 1 49 ? -10.635 18.514 30.499 1.00 17.69 49 TRP E N 1
ATOM 2122 C CA . TRP E 1 49 ? -10.874 17.519 31.568 1.00 17.76 49 TRP E CA 1
ATOM 2123 C C . TRP E 1 49 ? -10.303 16.150 31.184 1.00 17.67 49 TRP E C 1
ATOM 2124 O O . TRP E 1 49 ? -9.650 15.546 32.034 1.00 15.93 49 TRP E O 1
ATOM 2135 N N . TYR E 1 50 ? -10.540 15.713 29.954 1.00 18.64 50 TYR E N 1
ATOM 2136 C CA . TYR E 1 50 ? -10.086 14.418 29.400 1.00 21.99 50 TYR E CA 1
ATOM 2137 C C . TYR E 1 50 ? -8.572 14.334 29.538 1.00 23.43 50 TYR E C 1
ATOM 2138 O O . TYR E 1 50 ? -8.062 13.323 30.031 1.00 22.69 50 TYR E O 1
ATOM 2147 N N . ALA E 1 51 ? -7.884 15.384 29.113 1.00 27.39 51 ALA E N 1
ATOM 2148 C CA . ALA E 1 51 ? -6.409 15.461 29.115 1.00 27.08 51 ALA E CA 1
ATOM 2149 C C . ALA E 1 51 ? -5.851 15.529 30.538 1.00 26.95 51 ALA E C 1
ATOM 2150 O O . ALA E 1 51 ? -4.844 14.862 30.758 1.00 27.59 51 ALA E O 1
ATOM 2152 N N . GLU E 1 52 ? -6.477 16.265 31.455 1.00 28.99 52 GLU E N 1
ATOM 2153 C CA . GLU E 1 52 ? -5.956 16.485 32.837 1.00 32.17 52 GLU E CA 1
ATOM 2154 C C . GLU E 1 52 ? -6.018 15.184 33.655 1.00 32.81 52 GLU E C 1
ATOM 2155 O O . GLU E 1 52 ? -5.262 15.071 34.640 1.00 33.70 52 GLU E O 1
ATOM 2161 N N . ARG E 1 53 ? -6.838 14.214 33.232 1.00 33.35 53 ARG E N 1
ATOM 2162 C CA . ARG E 1 53 ? -7.000 12.888 33.887 1.00 33.55 53 ARG E CA 1
ATOM 2163 C C . ARG E 1 53 ? -5.657 12.191 34.161 1.00 39.55 53 ARG E C 1
ATOM 2164 O O . ARG E 1 53 ? -5.540 11.513 35.227 1.00 44.58 53 ARG E O 1
ATOM 2172 N N . ASP E 1 54 ? -4.676 12.314 33.263 1.00 45.51 54 ASP E N 1
ATOM 2173 C CA . ASP E 1 54 ? -3.304 11.810 33.547 1.00 46.81 54 ASP E CA 1
ATOM 2174 C C . ASP E 1 54 ? -2.226 12.708 32.926 1.00 42.46 54 ASP E C 1
ATOM 2175 O O . ASP E 1 54 ? -1.230 12.167 32.428 1.00 47.89 54 ASP E O 1
ATOM 2180 N N . ALA E 1 55 ? -2.358 14.025 33.092 1.00 41.60 55 ALA E N 1
ATOM 2181 C CA . ALA E 1 55 ? -1.325 15.027 32.738 1.00 47.59 55 ALA E CA 1
ATOM 2182 C C . ALA E 1 55 ? -0.293 15.192 33.862 1.00 49.69 55 ALA E C 1
ATOM 2183 O O . ALA E 1 55 ? -0.607 14.901 35.031 1.00 54.61 55 ALA E O 1
ATOM 2185 N N . CYS E 1 56 ? 0.897 15.667 33.494 1.00 48.57 56 CYS E N 1
ATOM 2186 C CA . CYS E 1 56 ? 2.095 15.791 34.357 1.00 50.23 56 CYS E CA 1
ATOM 2187 C C . CYS E 1 56 ? 2.154 17.214 34.911 1.00 53.13 56 CYS E C 1
ATOM 2188 O O . CYS E 1 56 ? 1.304 17.494 35.763 1.00 55.40 56 CYS E O 1
ATOM 2191 N N . MET F 1 1 ? 3.960 29.198 35.636 1.00 23.71 1 MET F N 1
ATOM 2192 C CA . MET F 1 1 ? 2.590 28.928 36.007 1.00 25.19 1 MET F CA 1
ATOM 2193 C C . MET F 1 1 ? 1.569 29.605 35.061 1.00 26.68 1 MET F C 1
ATOM 2194 O O . MET F 1 1 ? 1.874 30.583 34.354 1.00 21.38 1 MET F O 1
ATOM 2199 N N . GLU F 1 2 ? 0.361 29.036 35.118 1.00 28.99 2 GLU F N 1
ATOM 2200 C CA . GLU F 1 2 ? -0.911 29.483 34.509 1.00 28.41 2 GLU F CA 1
ATOM 2201 C C . GLU F 1 2 ? -1.384 30.733 35.258 1.00 24.29 2 GLU F C 1
ATOM 2202 O O . GLU F 1 2 ? -1.660 30.631 36.451 1.00 25.71 2 GLU F O 1
ATOM 2208 N N . VAL F 1 3 ? -1.410 31.871 34.584 1.00 19.92 3 VAL F N 1
ATOM 2209 C CA . VAL F 1 3 ? -1.780 33.183 35.172 1.00 22.44 3 VAL F CA 1
ATOM 2210 C C . VAL F 1 3 ? -2.718 33.887 34.183 1.00 19.79 3 VAL F C 1
ATOM 2211 O O . VAL F 1 3 ? -2.679 33.564 32.980 1.00 17.98 3 VAL F O 1
ATOM 2215 N N . ASN F 1 4 ? -3.575 34.752 34.709 1.00 20.12 4 ASN F N 1
ATOM 2216 C CA . ASN F 1 4 ? -4.385 35.685 33.883 1.00 22.10 4 ASN F CA 1
ATOM 2217 C C . ASN F 1 4 ? -3.600 36.972 33.714 1.00 21.37 4 ASN F C 1
ATOM 2218 O O . ASN F 1 4 ? -2.518 37.090 34.306 1.00 18.60 4 ASN F O 1
ATOM 2223 N N . LYS F 1 5 ? -4.145 37.867 32.897 1.00 22.05 5 LYS F N 1
ATOM 2224 C CA . LYS F 1 5 ? -3.526 39.162 32.565 1.00 23.04 5 LYS F CA 1
ATOM 2225 C C . LYS F 1 5 ? -3.175 39.926 33.850 1.00 20.81 5 LYS F C 1
ATOM 2226 O O . LYS F 1 5 ? -2.093 40.490 33.913 1.00 19.47 5 LYS F O 1
ATOM 2232 N N . LYS F 1 6 ? -4.064 39.910 34.823 1.00 22.35 6 LYS F N 1
ATOM 2233 C CA . LYS F 1 6 ? -3.923 40.620 36.116 1.00 26.79 6 LYS F CA 1
ATOM 2234 C C . LYS F 1 6 ? -2.742 40.040 36.883 1.00 24.48 6 LYS F C 1
ATOM 2235 O O . LYS F 1 6 ? -1.983 40.800 37.444 1.00 24.57 6 LYS F O 1
ATOM 2241 N N . GLN F 1 7 ? -2.680 38.721 36.938 1.00 22.81 7 GLN F N 1
ATOM 2242 C CA . GLN F 1 7 ? -1.655 37.969 37.661 1.00 21.46 7 GLN F CA 1
ATOM 2243 C C . GLN F 1 7 ? -0.318 38.215 36.974 1.00 18.75 7 GLN F C 1
ATOM 2244 O O . GLN F 1 7 ? 0.678 38.392 37.663 1.00 14.73 7 GLN F O 1
ATOM 2250 N N . LEU F 1 8 ? -0.311 38.220 35.647 1.00 19.03 8 LEU F N 1
ATOM 2251 C CA . LEU F 1 8 ? 0.935 38.377 34.886 1.00 16.24 8 LEU F CA 1
ATOM 2252 C C . LEU F 1 8 ? 1.492 39.780 35.075 1.00 16.82 8 LEU F C 1
ATOM 2253 O O . LEU F 1 8 ? 2.675 39.866 35.403 1.00 15.68 8 LEU F O 1
ATOM 2258 N N . ALA F 1 9 ? 0.695 40.831 34.858 1.00 17.62 9 ALA F N 1
ATOM 2259 C CA . ALA F 1 9 ? 1.100 42.224 35.133 1.00 19.67 9 ALA F CA 1
ATOM 2260 C C . ALA F 1 9 ? 1.677 42.312 36.552 1.00 19.68 9 ALA F C 1
ATOM 2261 O O . ALA F 1 9 ? 2.736 42.879 36.741 1.00 21.41 9 ALA F O 1
ATOM 2263 N N . ASP F 1 10 ? 1.016 41.676 37.497 1.00 19.99 10 ASP F N 1
ATOM 2264 C CA . ASP F 1 10 ? 1.418 41.604 38.913 1.00 22.27 10 ASP F CA 1
ATOM 2265 C C . ASP F 1 10 ? 2.843 41.018 39.038 1.00 21.24 10 ASP F C 1
ATOM 2266 O O . ASP F 1 10 ? 3.710 41.601 39.755 1.00 21.49 10 ASP F O 1
ATOM 2271 N N . ILE F 1 11 ? 3.102 39.926 38.348 1.00 18.16 11 ILE F N 1
ATOM 2272 C CA . ILE F 1 11 ? 4.394 39.208 38.409 1.00 17.18 11 ILE F CA 1
ATOM 2273 C C . ILE F 1 11 ? 5.493 40.107 37.845 1.00 17.56 11 ILE F C 1
ATOM 2274 O O . ILE F 1 11 ? 6.596 40.131 38.426 1.00 17.41 11 ILE F O 1
ATOM 2279 N N . PHE F 1 12 ? 5.175 40.866 36.796 1.00 16.97 12 PHE F N 1
ATOM 2280 C CA . PHE F 1 12 ? 6.101 41.819 36.141 1.00 17.81 12 PHE F CA 1
ATOM 2281 C C . PHE F 1 12 ? 6.101 43.197 36.798 1.00 17.73 12 PHE F C 1
ATOM 2282 O O . PHE F 1 12 ? 6.906 44.006 36.385 1.00 16.75 12 PHE F O 1
ATOM 2290 N N . GLY F 1 13 ? 5.268 43.425 37.806 1.00 18.98 13 GLY F N 1
ATOM 2291 C CA . GLY F 1 13 ? 5.168 44.725 38.470 1.00 22.11 13 GLY F CA 1
ATOM 2292 C C . GLY F 1 13 ? 4.810 45.816 37.477 1.00 24.15 13 GLY F C 1
ATOM 2293 O O . GLY F 1 13 ? 5.396 46.915 37.571 1.00 23.33 13 GLY F O 1
ATOM 2294 N N . ALA F 1 14 ? 3.922 45.497 36.531 1.00 23.95 14 ALA F N 1
ATOM 2295 C CA . ALA F 1 14 ? 3.623 46.356 35.369 1.00 27.36 14 ALA F CA 1
ATOM 2296 C C . ALA F 1 14 ? 2.120 46.654 35.307 1.00 25.54 14 ALA F C 1
ATOM 2297 O O . ALA F 1 14 ? 1.328 45.967 35.949 1.00 28.37 14 ALA F O 1
ATOM 2299 N N . SER F 1 15 ? 1.761 47.663 34.541 1.00 24.26 15 SER F N 1
ATOM 2300 C CA . SER F 1 15 ? 0.356 47.936 34.213 1.00 27.45 15 SER F CA 1
ATOM 2301 C C . SER F 1 15 ? -0.132 46.860 33.239 1.00 26.28 15 SER F C 1
ATOM 2302 O O . SER F 1 15 ? 0.670 46.238 32.471 1.00 18.47 15 SER F O 1
ATOM 2305 N N . ILE F 1 16 ? -1.433 46.651 33.296 1.00 26.80 16 ILE F N 1
ATOM 2306 C CA . ILE F 1 16 ? -2.160 45.726 32.396 1.00 27.53 16 ILE F CA 1
ATOM 2307 C C . ILE F 1 16 ? -1.982 46.184 30.941 1.00 27.54 16 ILE F C 1
ATOM 2308 O O . ILE F 1 16 ? -1.693 45.357 30.076 1.00 25.00 16 ILE F O 1
ATOM 2313 N N . ARG F 1 17 ? -2.084 47.476 30.695 1.00 30.01 17 ARG F N 1
ATOM 2314 C CA . ARG F 1 17 ? -1.884 48.066 29.346 1.00 32.16 17 ARG F CA 1
ATOM 2315 C C . ARG F 1 17 ? -0.488 47.721 28.813 1.00 29.73 17 ARG F C 1
ATOM 2316 O O . ARG F 1 17 ? -0.353 47.598 27.593 1.00 30.50 17 ARG F O 1
ATOM 2324 N N . THR F 1 18 ? 0.510 47.594 29.681 1.00 22.32 18 THR F N 1
ATOM 2325 C CA . THR F 1 18 ? 1.874 47.198 29.275 1.00 24.76 18 THR F CA 1
ATOM 2326 C C . THR F 1 18 ? 1.861 45.757 28.768 1.00 21.90 18 THR F C 1
ATOM 2327 O O . THR F 1 18 ? 2.510 45.463 27.756 1.00 20.12 18 THR F O 1
ATOM 2331 N N . ILE F 1 19 ? 1.202 44.886 29.512 1.00 22.49 19 ILE F N 1
ATOM 2332 C CA . ILE F 1 19 ? 0.995 43.470 29.116 1.00 22.84 19 ILE F CA 1
ATOM 2333 C C . ILE F 1 19 ? 0.296 43.424 27.751 1.00 22.07 19 ILE F C 1
ATOM 2334 O O . ILE F 1 19 ? 0.707 42.631 26.887 1.00 19.30 19 ILE F O 1
ATOM 2339 N N . GLN F 1 20 ? -0.695 44.272 27.549 1.00 20.94 20 GLN F N 1
ATOM 2340 C CA . GLN F 1 20 ? -1.421 44.347 26.263 1.00 23.13 20 GLN F CA 1
ATOM 2341 C C . GLN F 1 20 ? -0.473 44.756 25.119 1.00 22.01 20 GLN F C 1
ATOM 2342 O O . GLN F 1 20 ? -0.552 44.131 24.067 1.00 21.64 20 GLN F O 1
ATOM 2348 N N . ASN F 1 21 ? 0.456 45.662 25.356 1.00 22.63 21 ASN F N 1
ATOM 2349 C CA . ASN F 1 21 ? 1.545 46.020 24.411 1.00 25.03 21 ASN F CA 1
ATOM 2350 C C . ASN F 1 21 ? 2.396 44.807 24.039 1.00 20.95 21 ASN F C 1
ATOM 2351 O O . ASN F 1 21 ? 2.674 44.613 22.852 1.00 18.80 21 ASN F O 1
ATOM 2356 N N . TRP F 1 22 ? 2.825 44.037 25.022 1.00 20.44 22 TRP F N 1
ATOM 2357 C CA . TRP F 1 22 ? 3.743 42.911 24.774 1.00 20.19 22 TRP F CA 1
ATOM 2358 C C . TRP F 1 22 ? 3.028 41.889 23.880 1.00 19.51 22 TRP F C 1
ATOM 2359 O O . TRP F 1 22 ? 3.678 41.308 22.966 1.00 18.23 22 TRP F O 1
ATOM 2370 N N . GLN F 1 23 ? 1.748 41.675 24.153 1.00 18.35 23 GLN F N 1
ATOM 2371 C CA . GLN F 1 23 ? 0.865 40.764 23.383 1.00 21.53 23 GLN F CA 1
ATOM 2372 C C . GLN F 1 23 ? 0.806 41.184 21.902 1.00 20.64 23 GLN F C 1
ATOM 2373 O O . GLN F 1 23 ? 1.014 40.317 21.024 1.00 17.41 23 GLN F O 1
ATOM 2379 N N . GLU F 1 24 ? 0.571 42.470 21.655 1.00 19.43 24 GLU F N 1
ATOM 2380 C CA . GLU F 1 24 ? 0.528 43.076 20.315 1.00 22.30 24 GLU F CA 1
ATOM 2381 C C . GLU F 1 24 ? 1.906 42.933 19.643 1.00 22.28 24 GLU F C 1
ATOM 2382 O O . GLU F 1 24 ? 1.942 42.819 18.408 1.00 22.84 24 GLU F O 1
ATOM 2388 N N . GLN F 1 25 ? 2.993 42.892 20.415 1.00 23.17 25 GLN F N 1
ATOM 2389 C CA . GLN F 1 25 ? 4.376 42.734 19.881 1.00 24.95 25 GLN F CA 1
ATOM 2390 C C . GLN F 1 25 ? 4.808 41.266 19.696 1.00 22.02 25 GLN F C 1
ATOM 2391 O O . GLN F 1 25 ? 5.959 41.050 19.257 1.00 23.63 25 GLN F O 1
ATOM 2397 N N . GLY F 1 26 ? 3.969 40.302 20.044 1.00 18.85 26 GLY F N 1
ATOM 2398 C CA . GLY F 1 26 ? 4.196 38.871 19.798 1.00 18.54 26 GLY F CA 1
ATOM 2399 C C . GLY F 1 26 ? 4.415 38.012 21.026 1.00 16.06 26 GLY F C 1
ATOM 2400 O O . GLY F 1 26 ? 4.795 36.845 20.891 1.00 14.36 26 GLY F O 1
ATOM 2401 N N . MET F 1 27 ? 4.108 38.544 22.190 1.00 18.97 27 MET F N 1
ATOM 2402 C CA . MET F 1 27 ? 4.284 37.840 23.472 1.00 18.95 27 MET F CA 1
ATOM 2403 C C . MET F 1 27 ? 3.351 36.638 23.499 1.00 18.61 27 MET F C 1
ATOM 2404 O O . MET F 1 27 ? 2.169 36.783 23.240 1.00 19.34 27 MET F O 1
ATOM 2409 N N . PRO F 1 28 ? 3.886 35.452 23.835 1.00 17.06 28 PRO F N 1
ATOM 2410 C CA . PRO F 1 28 ? 3.126 34.226 23.907 1.00 20.98 28 PRO F CA 1
ATOM 2411 C C . PRO F 1 28 ? 1.928 34.187 24.866 1.00 20.46 28 PRO F C 1
ATOM 2412 O O . PRO F 1 28 ? 2.018 34.679 25.986 1.00 20.95 28 PRO F O 1
ATOM 2416 N N . VAL F 1 29 ? 0.850 33.599 24.350 1.00 21.49 29 VAL F N 1
ATOM 2417 C CA . VAL F 1 29 ? -0.473 33.406 25.002 1.00 23.18 29 VAL F CA 1
ATOM 2418 C C . VAL F 1 29 ? -0.851 31.922 24.995 1.00 21.84 29 VAL F C 1
ATOM 2419 O O . VAL F 1 29 ? -0.514 31.234 24.029 1.00 24.79 29 VAL F O 1
ATOM 2423 N N . LEU F 1 30 ? -1.477 31.436 26.072 1.00 24.84 30 LEU F N 1
ATOM 2424 C CA . LEU F 1 30 ? -1.979 30.031 26.186 1.00 25.46 30 LEU F CA 1
ATOM 2425 C C . LEU F 1 30 ? -3.245 29.889 25.340 1.00 28.76 30 LEU F C 1
ATOM 2426 O O . LEU F 1 30 ? -3.594 30.816 24.585 1.00 25.84 30 LEU F O 1
ATOM 2431 N N . ARG F 1 31 ? -3.906 28.737 25.465 1.00 38.61 31 ARG F N 1
ATOM 2432 C CA . ARG F 1 31 ? -5.210 28.456 24.805 1.00 33.99 31 ARG F CA 1
ATOM 2433 C C . ARG F 1 31 ? -6.273 28.198 25.877 1.00 33.91 31 ARG F C 1
ATOM 2434 O O . ARG F 1 31 ? -6.621 27.028 26.123 1.00 33.90 31 ARG F O 1
ATOM 2442 N N . GLY F 1 32 ? -6.796 29.293 26.446 1.00 35.78 32 GLY F N 1
ATOM 2443 C CA . GLY F 1 32 ? -7.932 29.325 27.390 1.00 36.62 32 GLY F CA 1
ATOM 2444 C C . GLY F 1 32 ? -9.047 28.353 27.066 1.00 41.15 32 GLY F C 1
ATOM 2445 O O . GLY F 1 32 ? -9.222 27.391 27.856 1.00 50.67 32 GLY F O 1
ATOM 2446 N N . GLY F 1 33 ? -9.850 28.645 26.030 1.00 48.82 33 GLY F N 1
ATOM 2447 C CA . GLY F 1 33 ? -10.849 27.713 25.457 1.00 47.64 33 GLY F CA 1
ATOM 2448 C C . GLY F 1 33 ? -12.166 28.350 25.024 1.00 44.31 33 GLY F C 1
ATOM 2449 O O . GLY F 1 33 ? -13.175 27.688 25.128 1.00 34.68 33 GLY F O 1
ATOM 2450 N N . GLY F 1 34 ? -12.171 29.557 24.471 1.00 53.43 34 GLY F N 1
ATOM 2451 C CA . GLY F 1 34 ? -13.388 30.149 23.858 1.00 56.85 34 GLY F CA 1
ATOM 2452 C C . GLY F 1 34 ? -13.915 31.370 24.599 1.00 49.23 34 GLY F C 1
ATOM 2453 O O . GLY F 1 34 ? -13.333 31.754 25.630 1.00 42.97 34 GLY F O 1
ATOM 2454 N N . LYS F 1 35 ? -14.985 31.973 24.080 1.00 52.37 35 LYS F N 1
ATOM 2455 C CA . LYS F 1 35 ? -15.490 33.295 24.537 1.00 51.93 35 LYS F CA 1
ATOM 2456 C C . LYS F 1 35 ? -16.302 33.097 25.817 1.00 52.60 35 LYS F C 1
ATOM 2457 O O . LYS F 1 35 ? -17.479 33.468 25.847 1.00 55.64 35 LYS F O 1
ATOM 2463 N N . GLY F 1 36 ? -15.649 32.544 26.839 1.00 55.17 36 GLY F N 1
ATOM 2464 C CA . GLY F 1 36 ? -16.230 32.230 28.159 1.00 52.29 36 GLY F CA 1
ATOM 2465 C C . GLY F 1 36 ? -15.203 32.471 29.247 1.00 51.45 36 GLY F C 1
ATOM 2466 O O . GLY F 1 36 ? -15.522 33.166 30.251 1.00 46.77 36 GLY F O 1
ATOM 2467 N N . ASN F 1 37 ? -13.994 31.950 29.052 1.00 43.22 37 ASN F N 1
ATOM 2468 C CA . ASN F 1 37 ? -12.895 32.237 29.994 1.00 46.23 37 ASN F CA 1
ATOM 2469 C C . ASN F 1 37 ? -11.882 33.176 29.329 1.00 43.46 37 ASN F C 1
ATOM 2470 O O . ASN F 1 37 ? -11.850 33.339 28.088 1.00 43.44 37 ASN F O 1
ATOM 2475 N N . GLU F 1 38 ? -11.155 33.859 30.197 1.00 41.48 38 GLU F N 1
ATOM 2476 C CA . GLU F 1 38 ? -10.184 34.926 29.867 1.00 34.01 38 GLU F CA 1
ATOM 2477 C C . GLU F 1 38 ? -8.969 34.345 29.154 1.00 29.27 38 GLU F C 1
ATOM 2478 O O . GLU F 1 38 ? -8.737 33.132 29.186 1.00 25.83 38 GLU F O 1
ATOM 2484 N N . VAL F 1 39 ? -8.188 35.245 28.589 1.00 28.36 39 VAL F N 1
ATOM 2485 C CA . VAL F 1 39 ? -6.847 34.955 28.039 1.00 24.22 39 VAL F CA 1
ATOM 2486 C C . VAL F 1 39 ? -5.993 34.472 29.199 1.00 20.04 39 VAL F C 1
ATOM 2487 O O . VAL F 1 39 ? -6.026 35.068 30.288 1.00 22.01 39 VAL F O 1
ATOM 2491 N N . LEU F 1 40 ? -5.291 33.382 28.973 1.00 18.53 40 LEU F N 1
ATOM 2492 C CA . LEU F 1 40 ? -4.331 32.797 29.931 1.00 18.19 40 LEU F CA 1
ATOM 2493 C C . LEU F 1 40 ? -2.904 32.894 29.387 1.00 17.58 40 LEU F C 1
ATOM 2494 O O . LEU F 1 40 ? -2.698 32.915 28.157 1.00 20.21 40 LEU F O 1
ATOM 2499 N N . TYR F 1 41 ? -1.954 32.956 30.293 1.00 17.42 41 TYR F N 1
ATOM 2500 C CA . TYR F 1 41 ? -0.520 33.034 29.968 1.00 18.30 41 TYR F CA 1
ATOM 2501 C C . TYR F 1 41 ? 0.259 31.943 30.706 1.00 18.29 41 TYR F C 1
ATOM 2502 O O . TYR F 1 41 ? -0.101 31.517 31.818 1.00 14.84 41 TYR F O 1
ATOM 2511 N N . ASP F 1 42 ? 1.354 31.541 30.057 1.00 17.93 42 ASP F N 1
ATOM 2512 C CA . ASP F 1 42 ? 2.418 30.716 30.651 1.00 17.72 42 ASP F CA 1
ATOM 2513 C C . ASP F 1 42 ? 3.513 31.669 31.094 1.00 16.47 42 ASP F C 1
ATOM 2514 O O . ASP F 1 42 ? 4.212 32.180 30.234 1.00 13.90 42 ASP F O 1
ATOM 2519 N N . SER F 1 43 ? 3.645 31.864 32.410 1.00 16.24 43 SER F N 1
ATOM 2520 C CA . SER F 1 43 ? 4.579 32.839 33.003 1.00 14.86 43 SER F CA 1
ATOM 2521 C C . SER F 1 43 ? 6.008 32.540 32.549 1.00 14.66 43 SER F C 1
ATOM 2522 O O . SER F 1 43 ? 6.717 33.431 32.171 1.00 12.28 43 SER F O 1
ATOM 2525 N N . ALA F 1 44 ? 6.379 31.268 32.537 1.00 14.57 44 ALA F N 1
ATOM 2526 C CA . ALA F 1 44 ? 7.708 30.832 32.120 1.00 15.27 44 ALA F CA 1
ATOM 2527 C C . ALA F 1 44 ? 7.961 31.266 30.684 1.00 14.43 44 ALA F C 1
ATOM 2528 O O . ALA F 1 44 ? 8.984 31.894 30.451 1.00 13.41 44 ALA F O 1
ATOM 2530 N N . ALA F 1 45 ? 7.026 31.030 29.778 1.00 13.75 45 ALA F N 1
ATOM 2531 C CA . ALA F 1 45 ? 7.205 31.361 28.345 1.00 14.74 45 ALA F CA 1
ATOM 2532 C C . ALA F 1 45 ? 7.268 32.875 28.107 1.00 14.12 45 ALA F C 1
ATOM 2533 O O . ALA F 1 45 ? 7.995 33.295 27.212 1.00 12.09 45 ALA F O 1
ATOM 2535 N N . VAL F 1 46 ? 6.477 33.658 28.841 1.00 14.76 46 VAL F N 1
ATOM 2536 C CA . VAL F 1 46 ? 6.472 35.137 28.768 1.00 16.42 46 VAL F CA 1
ATOM 2537 C C . VAL F 1 46 ? 7.818 35.689 29.242 1.00 17.66 46 VAL F C 1
ATOM 2538 O O . VAL F 1 46 ? 8.344 36.612 28.594 1.00 14.38 46 VAL F O 1
ATOM 2542 N N . ILE F 1 47 ? 8.364 35.122 30.310 1.00 18.02 47 ILE F N 1
ATOM 2543 C CA . ILE F 1 47 ? 9.707 35.490 30.833 1.00 17.20 47 ILE F CA 1
ATOM 2544 C C . ILE F 1 47 ? 10.761 35.188 29.768 1.00 18.44 47 ILE F C 1
ATOM 2545 O O . ILE F 1 47 ? 11.661 36.030 29.570 1.00 19.05 47 ILE F O 1
ATOM 2550 N N . LYS F 1 48 ? 10.712 34.019 29.132 1.00 21.65 48 LYS F N 1
ATOM 2551 C CA . LYS F 1 48 ? 11.725 33.675 28.118 1.00 22.79 48 LYS F CA 1
ATOM 2552 C C . LYS F 1 48 ? 11.582 34.649 26.950 1.00 19.70 48 LYS F C 1
ATOM 2553 O O . LYS F 1 48 ? 12.584 35.076 26.411 1.00 18.50 48 LYS F O 1
ATOM 2559 N N . TRP F 1 49 ? 10.350 35.001 26.599 1.00 18.27 49 TRP F N 1
ATOM 2560 C CA . TRP F 1 49 ? 10.062 35.975 25.526 1.00 19.39 49 TRP F CA 1
ATOM 2561 C C . TRP F 1 49 ? 10.626 37.352 25.881 1.00 19.02 49 TRP F C 1
ATOM 2562 O O . TRP F 1 49 ? 11.283 37.944 25.015 1.00 18.40 49 TRP F O 1
ATOM 2573 N N . TYR F 1 50 ? 10.410 37.794 27.115 1.00 21.12 50 TYR F N 1
ATOM 2574 C CA . TYR F 1 50 ? 10.881 39.073 27.684 1.00 24.24 50 TYR F CA 1
ATOM 2575 C C . TYR F 1 50 ? 12.407 39.124 27.624 1.00 24.63 50 TYR F C 1
ATOM 2576 O O . TYR F 1 50 ? 12.982 40.144 27.217 1.00 23.46 50 TYR F O 1
ATOM 2585 N N . ALA F 1 51 ? 13.038 38.041 28.031 1.00 26.52 51 ALA F N 1
ATOM 2586 C CA . ALA F 1 51 ? 14.508 37.919 28.091 1.00 27.82 51 ALA F CA 1
ATOM 2587 C C . ALA F 1 51 ? 15.090 37.828 26.678 1.00 28.69 51 ALA F C 1
ATOM 2588 O O . ALA F 1 51 ? 16.079 38.502 26.427 1.00 34.74 51 ALA F O 1
ATOM 2590 N N . GLU F 1 52 ? 14.469 37.094 25.766 1.00 34.31 52 GLU F N 1
ATOM 2591 C CA . GLU F 1 52 ? 14.985 36.913 24.379 1.00 34.69 52 GLU F CA 1
ATOM 2592 C C . GLU F 1 52 ? 14.696 38.165 23.538 1.00 33.49 52 GLU F C 1
ATOM 2593 O O . GLU F 1 52 ? 15.133 38.206 22.365 1.00 37.92 52 GLU F O 1
ATOM 2599 N N . ARG F 1 53 ? 14.004 39.157 24.097 1.00 33.08 53 ARG F N 1
ATOM 2600 C CA . ARG F 1 53 ? 13.784 40.465 23.428 1.00 33.68 53 ARG F CA 1
ATOM 2601 C C . ARG F 1 53 ? 15.123 41.170 23.183 1.00 39.49 53 ARG F C 1
ATOM 2602 O O . ARG F 1 53 ? 15.317 41.739 22.067 1.00 42.67 53 ARG F O 1
ATOM 2610 N N . ASP F 1 54 ? 16.023 41.135 24.172 1.00 41.57 54 ASP F N 1
ATOM 2611 C CA . ASP F 1 54 ? 17.373 41.743 24.043 1.00 41.98 54 ASP F CA 1
ATOM 2612 C C . ASP F 1 54 ? 18.472 40.691 24.287 1.00 42.56 54 ASP F C 1
ATOM 2613 O O . ASP F 1 54 ? 19.635 41.090 24.489 1.00 42.12 54 ASP F O 1
ATOM 2618 N N . ALA F 1 55 ? 18.143 39.400 24.214 1.00 45.07 55 ALA F N 1
ATOM 2619 C CA . ALA F 1 55 ? 19.131 38.318 24.035 1.00 51.71 55 ALA F CA 1
ATOM 2620 C C . ALA F 1 55 ? 19.502 38.309 22.546 1.00 58.06 55 ALA F C 1
ATOM 2621 O O . ALA F 1 55 ? 18.576 38.315 21.732 1.00 58.88 55 ALA F O 1
ATOM 2623 N N . CYS F 1 56 ? 20.805 38.466 22.262 1.00 70.60 56 CYS F N 1
ATOM 2624 C CA . CYS F 1 56 ? 21.482 38.455 20.937 1.00 73.25 56 CYS F CA 1
ATOM 2625 C C . CYS F 1 56 ? 22.837 37.768 21.086 1.00 63.70 56 CYS F C 1
ATOM 2626 O O . CYS F 1 56 ? 22.943 36.607 20.835 1.00 73.66 56 CYS F O 1
ATOM 2629 N N . MET G 1 1 ? -23.658 7.943 -7.253 1.00 24.79 1 MET G N 1
ATOM 2630 C CA . MET G 1 1 ? -22.304 7.529 -7.621 1.00 24.81 1 MET G CA 1
ATOM 2631 C C . MET G 1 1 ? -21.231 8.146 -6.697 1.00 25.69 1 MET G C 1
ATOM 2632 O O . MET G 1 1 ? -21.502 9.150 -6.018 1.00 20.22 1 MET G O 1
ATOM 2637 N N . GLU G 1 2 ? -20.026 7.551 -6.736 1.00 24.18 2 GLU G N 1
ATOM 2638 C CA . GLU G 1 2 ? -18.840 7.987 -5.976 1.00 24.88 2 GLU G CA 1
ATOM 2639 C C . GLU G 1 2 ? -18.205 9.172 -6.704 1.00 22.99 2 GLU G C 1
ATOM 2640 O O . GLU G 1 2 ? -17.871 9.033 -7.869 1.00 20.26 2 GLU G O 1
ATOM 2646 N N . VAL G 1 3 ? -18.092 10.306 -6.019 1.00 20.29 3 VAL G N 1
ATOM 2647 C CA . VAL G 1 3 ? -17.617 11.578 -6.615 1.00 21.39 3 VAL G CA 1
ATOM 2648 C C . VAL G 1 3 ? -16.698 12.330 -5.644 1.00 19.79 3 VAL G C 1
ATOM 2649 O O . VAL G 1 3 ? -16.806 12.170 -4.435 1.00 19.69 3 VAL G O 1
ATOM 2653 N N . ASN G 1 4 ? -15.783 13.108 -6.187 1.00 22.04 4 ASN G N 1
ATOM 2654 C CA . ASN G 1 4 ? -14.949 14.046 -5.393 1.00 23.27 4 ASN G CA 1
ATOM 2655 C C . ASN G 1 4 ? -15.688 15.362 -5.279 1.00 20.55 4 ASN G C 1
ATOM 2656 O O . ASN G 1 4 ? -16.776 15.503 -5.860 1.00 19.54 4 ASN G O 1
ATOM 2661 N N . LYS G 1 5 ? -15.135 16.263 -4.497 1.00 22.39 5 LYS G N 1
ATOM 2662 C CA . LYS G 1 5 ? -15.822 17.528 -4.164 1.00 24.50 5 LYS G CA 1
ATOM 2663 C C . LYS G 1 5 ? -16.156 18.367 -5.410 1.00 22.01 5 LYS G C 1
ATOM 2664 O O . LYS G 1 5 ? -17.251 18.952 -5.402 1.00 22.54 5 LYS G O 1
ATOM 2670 N N . LYS G 1 6 ? -15.265 18.450 -6.399 1.00 22.22 6 LYS G N 1
ATOM 2671 C CA . LYS G 1 6 ? -15.471 19.242 -7.631 1.00 24.80 6 LYS G CA 1
ATOM 2672 C C . LYS G 1 6 ? -16.650 18.654 -8.390 1.00 21.28 6 LYS G C 1
ATOM 2673 O O . LYS G 1 6 ? -17.491 19.412 -8.837 1.00 22.19 6 LYS G O 1
ATOM 2679 N N . GLN G 1 7 ? -16.723 17.337 -8.438 1.00 18.88 7 GLN G N 1
ATOM 2680 C CA . GLN G 1 7 ? -17.751 16.605 -9.172 1.00 17.88 7 GLN G CA 1
ATOM 2681 C C . GLN G 1 7 ? -19.117 16.780 -8.497 1.00 17.40 7 GLN G C 1
ATOM 2682 O O . GLN G 1 7 ? -20.119 16.845 -9.231 1.00 13.50 7 GLN G O 1
ATOM 2688 N N . LEU G 1 8 ? -19.177 16.787 -7.159 1.00 17.95 8 LEU G N 1
ATOM 2689 C CA . LEU G 1 8 ? -20.462 16.934 -6.438 1.00 15.76 8 LEU G CA 1
ATOM 2690 C C . LEU G 1 8 ? -21.022 18.355 -6.634 1.00 17.15 8 LEU G C 1
ATOM 2691 O O . LEU G 1 8 ? -22.261 18.490 -6.814 1.00 15.54 8 LEU G O 1
ATOM 2696 N N . ALA G 1 9 ? -20.173 19.383 -6.592 1.00 17.80 9 ALA G N 1
ATOM 2697 C CA . ALA G 1 9 ? -20.561 20.787 -6.855 1.00 18.83 9 ALA G CA 1
ATOM 2698 C C . ALA G 1 9 ? -21.217 20.878 -8.236 1.00 19.74 9 ALA G C 1
ATOM 2699 O O . ALA G 1 9 ? -22.350 21.350 -8.305 1.00 20.25 9 ALA G O 1
ATOM 2701 N N . ASP G 1 10 ? -20.578 20.332 -9.273 1.00 19.75 10 ASP G N 1
ATOM 2702 C CA . ASP G 1 10 ? -21.112 20.357 -10.651 1.00 22.53 10 ASP G CA 1
ATOM 2703 C C . ASP G 1 10 ? -22.466 19.627 -10.698 1.00 20.95 10 ASP G C 1
ATOM 2704 O O . ASP G 1 10 ? -23.356 20.046 -11.471 1.00 20.18 10 ASP G O 1
ATOM 2709 N N . ILE G 1 11 ? -22.606 18.556 -9.919 1.00 18.35 11 ILE G N 1
ATOM 2710 C CA . ILE G 1 11 ? -23.840 17.731 -9.900 1.00 16.34 11 ILE G CA 1
ATOM 2711 C C . ILE G 1 11 ? -24.951 18.602 -9.329 1.00 16.06 11 ILE G C 1
ATOM 2712 O O . ILE G 1 11 ? -26.075 18.594 -9.892 1.00 16.95 11 ILE G O 1
ATOM 2717 N N . PHE G 1 12 ? -24.606 19.404 -8.323 1.00 17.07 12 PHE G N 1
ATOM 2718 C CA . PHE G 1 12 ? -25.510 20.358 -7.645 1.00 16.15 12 PHE G CA 1
ATOM 2719 C C . PHE G 1 12 ? -25.582 21.729 -8.323 1.00 16.53 12 PHE G C 1
ATOM 2720 O O . PHE G 1 12 ? -26.434 22.501 -7.948 1.00 16.74 12 PHE G O 1
ATOM 2728 N N . GLY G 1 13 ? -24.772 21.983 -9.334 1.00 20.36 13 GLY G N 1
ATOM 2729 C CA . GLY G 1 13 ? -24.703 23.272 -10.029 1.00 22.06 13 GLY G CA 1
ATOM 2730 C C . GLY G 1 13 ? -24.229 24.359 -9.065 1.00 23.31 13 GLY G C 1
ATOM 2731 O O . GLY G 1 13 ? -24.778 25.479 -9.107 1.00 20.63 13 GLY G O 1
ATOM 2732 N N . ALA G 1 14 ? -23.291 24.024 -8.187 1.00 22.79 14 ALA G N 1
ATOM 2733 C CA . ALA G 1 14 ? -22.919 24.871 -7.040 1.00 23.21 14 ALA G CA 1
ATOM 2734 C C . ALA G 1 14 ? -21.415 25.094 -6.970 1.00 22.60 14 ALA G C 1
ATOM 2735 O O . ALA G 1 14 ? -20.665 24.409 -7.643 1.00 27.20 14 ALA G O 1
ATOM 2737 N N . SER G 1 15 ? -21.022 26.076 -6.181 1.00 24.97 15 SER G N 1
ATOM 2738 C CA . SER G 1 15 ? -19.628 26.355 -5.802 1.00 23.30 15 SER G CA 1
ATOM 2739 C C . SER G 1 15 ? -19.150 25.353 -4.751 1.00 23.70 15 SER G C 1
ATOM 2740 O O . SER G 1 15 ? -19.935 24.794 -4.014 1.00 18.12 15 SER G O 1
ATOM 2743 N N . ILE G 1 16 ? -17.843 25.152 -4.735 1.00 25.92 16 ILE G N 1
ATOM 2744 C CA . ILE G 1 16 ? -17.123 24.313 -3.759 1.00 27.52 16 ILE G CA 1
ATOM 2745 C C . ILE G 1 16 ? -17.444 24.844 -2.365 1.00 27.88 16 ILE G C 1
ATOM 2746 O O . ILE G 1 16 ? -17.711 24.045 -1.472 1.00 25.01 16 ILE G O 1
ATOM 2751 N N . ARG G 1 17 ? -17.456 26.164 -2.209 1.00 29.92 17 ARG G N 1
ATOM 2752 C CA . ARG G 1 17 ? -17.756 26.826 -0.916 1.00 30.56 17 ARG G CA 1
ATOM 2753 C C . ARG G 1 17 ? -19.101 26.334 -0.372 1.00 28.74 17 ARG G C 1
ATOM 2754 O O . ARG G 1 17 ? -19.225 26.230 0.864 1.00 31.72 17 ARG G O 1
ATOM 2762 N N . THR G 1 18 ? -20.086 26.115 -1.241 1.00 25.14 18 THR G N 1
ATOM 2763 C CA . THR G 1 18 ? -21.436 25.655 -0.864 1.00 24.05 18 THR G CA 1
ATOM 2764 C C . THR G 1 18 ? -21.355 24.230 -0.327 1.00 21.73 18 THR G C 1
ATOM 2765 O O . THR G 1 18 ? -21.977 23.932 0.721 1.00 20.93 18 THR G O 1
ATOM 2769 N N . ILE G 1 19 ? -20.591 23.385 -0.995 1.00 21.75 19 ILE G N 1
ATOM 2770 C CA . ILE G 1 19 ? -20.436 21.964 -0.577 1.00 23.20 19 ILE G CA 1
ATOM 2771 C C . ILE G 1 19 ? -19.802 21.914 0.809 1.00 21.40 19 ILE G C 1
ATOM 2772 O O . ILE G 1 19 ? -20.309 21.202 1.681 1.00 20.37 19 ILE G O 1
ATOM 2777 N N . GLN G 1 20 ? -18.772 22.699 1.020 1.00 21.86 20 GLN G N 1
ATOM 2778 C CA . GLN G 1 20 ? -18.025 22.721 2.299 1.00 25.02 20 GLN G CA 1
ATOM 2779 C C . GLN G 1 20 ? -18.943 23.117 3.460 1.00 22.67 20 GLN G C 1
ATOM 2780 O O . GLN G 1 20 ? -18.822 22.528 4.515 1.00 21.32 20 GLN G O 1
ATOM 2786 N N . ASN G 1 21 ? -19.790 24.109 3.279 1.00 24.01 21 ASN G N 1
ATOM 2787 C CA . ASN G 1 21 ? -20.695 24.592 4.346 1.00 26.44 21 ASN G CA 1
ATOM 2788 C C . ASN G 1 21 ? -21.717 23.505 4.678 1.00 22.74 21 ASN G C 1
ATOM 2789 O O . ASN G 1 21 ? -22.065 23.368 5.828 1.00 19.08 21 ASN G O 1
ATOM 2794 N N . TRP G 1 22 ? -22.151 22.745 3.682 1.00 24.61 22 TRP G N 1
ATOM 2795 C CA . TRP G 1 22 ? -23.079 21.605 3.870 1.00 24.30 22 TRP G CA 1
ATOM 2796 C C . TRP G 1 22 ? -22.415 20.520 4.726 1.00 21.42 22 TRP G C 1
ATOM 2797 O O . TRP G 1 22 ? -23.113 19.874 5.537 1.00 19.23 22 TRP G O 1
ATOM 2808 N N . GLN G 1 23 ? -21.144 20.279 4.475 1.00 21.73 23 GLN G N 1
ATOM 2809 C CA . GLN G 1 23 ? -20.318 19.305 5.218 1.00 23.90 23 GLN G CA 1
ATOM 2810 C C . GLN G 1 23 ? -20.292 19.698 6.699 1.00 21.11 23 GLN G C 1
ATOM 2811 O O . GLN G 1 23 ? -20.568 18.865 7.565 1.00 15.74 23 GLN G O 1
ATOM 2817 N N . GLU G 1 24 ? -20.078 20.980 6.930 1.00 22.51 24 GLU G N 1
ATOM 2818 C CA . GLU G 1 24 ? -20.082 21.645 8.250 1.00 23.78 24 GLU G CA 1
ATOM 2819 C C . GLU G 1 24 ? -21.459 21.520 8.905 1.00 21.90 24 GLU G C 1
ATOM 2820 O O . GLU G 1 24 ? -21.537 21.583 10.133 1.00 20.43 24 GLU G O 1
ATOM 2826 N N . GLN G 1 25 ? -22.515 21.395 8.107 1.00 25.31 25 GLN G N 1
ATOM 2827 C CA . GLN G 1 25 ? -23.916 21.258 8.587 1.00 22.18 25 GLN G CA 1
ATOM 2828 C C . GLN G 1 25 ? -24.330 19.804 8.746 1.00 19.20 25 GLN G C 1
ATOM 2829 O O . GLN G 1 25 ? -25.430 19.579 9.273 1.00 21.39 25 GLN G O 1
ATOM 2835 N N . GLY G 1 26 ? -23.472 18.863 8.400 1.00 19.15 26 GLY G N 1
ATOM 2836 C CA . GLY G 1 26 ? -23.634 17.422 8.686 1.00 19.78 26 GLY G CA 1
ATOM 2837 C C . GLY G 1 26 ? -23.867 16.566 7.462 1.00 18.99 26 GLY G C 1
ATOM 2838 O O . GLY G 1 26 ? -24.205 15.392 7.611 1.00 17.88 26 GLY G O 1
ATOM 2839 N N . MET G 1 27 ? -23.697 17.136 6.274 1.00 21.71 27 MET G N 1
ATOM 2840 C CA . MET G 1 27 ? -23.857 16.411 4.991 1.00 19.40 27 MET G CA 1
ATOM 2841 C C . MET G 1 27 ? -22.895 15.222 4.968 1.00 18.83 27 MET G C 1
ATOM 2842 O O . MET G 1 27 ? -21.704 15.379 5.276 1.00 19.35 27 MET G O 1
ATOM 2847 N N . PRO G 1 28 ? -23.397 14.018 4.621 1.00 16.42 28 PRO G N 1
ATOM 2848 C CA . PRO G 1 28 ? -22.598 12.807 4.599 1.00 20.00 28 PRO G CA 1
ATOM 2849 C C . PRO G 1 28 ? -21.345 12.810 3.703 1.00 19.81 28 PRO G C 1
ATOM 2850 O O . PRO G 1 28 ? -21.343 13.378 2.620 1.00 16.74 28 PRO G O 1
ATOM 2854 N N . VAL G 1 29 ? -20.295 12.196 4.239 1.00 22.20 29 VAL G N 1
ATOM 2855 C CA . VAL G 1 29 ? -18.979 11.976 3.586 1.00 24.36 29 VAL G CA 1
ATOM 2856 C C . VAL G 1 29 ? -18.634 10.480 3.585 1.00 23.57 29 VAL G C 1
ATOM 2857 O O . VAL G 1 29 ? -18.992 9.750 4.535 1.00 25.28 29 VAL G O 1
ATOM 2861 N N . LEU G 1 30 ? -17.998 10.017 2.518 1.00 23.96 30 LEU G N 1
ATOM 2862 C CA . LEU G 1 30 ? -17.503 8.619 2.413 1.00 25.75 30 LEU G CA 1
ATOM 2863 C C . LEU G 1 30 ? -16.204 8.471 3.190 1.00 28.00 30 LEU G C 1
ATOM 2864 O O . LEU G 1 30 ? -15.944 9.270 4.055 1.00 30.58 30 LEU G O 1
ATOM 2869 N N . ARG G 1 31 ? -15.418 7.438 2.866 1.00 38.76 31 ARG G N 1
ATOM 2870 C CA . ARG G 1 31 ? -14.047 7.258 3.412 1.00 34.21 31 ARG G CA 1
ATOM 2871 C C . ARG G 1 31 ? -13.012 7.347 2.280 1.00 31.31 31 ARG G C 1
ATOM 2872 O O . ARG G 1 31 ? -13.324 7.928 1.222 1.00 25.30 31 ARG G O 1
ATOM 2880 N N . GLY G 1 32 ? -11.798 6.860 2.567 1.00 35.14 32 GLY G N 1
ATOM 2881 C CA . GLY G 1 32 ? -10.589 6.995 1.734 1.00 33.32 32 GLY G CA 1
ATOM 2882 C C . GLY G 1 32 ? -9.441 6.164 2.275 1.00 36.07 32 GLY G C 1
ATOM 2883 O O . GLY G 1 32 ? -9.670 4.976 2.631 1.00 32.94 32 GLY G O 1
ATOM 2884 N N . GLY G 1 33 ? -8.248 6.777 2.321 1.00 38.96 33 GLY G N 1
ATOM 2885 C CA . GLY G 1 33 ? -6.963 6.134 2.630 1.00 36.82 33 GLY G CA 1
ATOM 2886 C C . GLY G 1 33 ? -6.288 6.714 3.857 1.00 36.44 33 GLY G C 1
ATOM 2887 O O . GLY G 1 33 ? -5.604 5.963 4.560 1.00 36.89 33 GLY G O 1
ATOM 2888 N N . GLY G 1 34 ? -6.405 8.016 4.077 1.00 42.31 34 GLY G N 1
ATOM 2889 C CA . GLY G 1 34 ? -5.721 8.711 5.184 1.00 45.25 34 GLY G CA 1
ATOM 2890 C C . GLY G 1 34 ? -4.661 9.666 4.667 1.00 48.06 34 GLY G C 1
ATOM 2891 O O . GLY G 1 34 ? -3.458 9.323 4.747 1.00 53.26 34 GLY G O 1
ATOM 2892 N N . LYS G 1 35 ? -5.097 10.814 4.137 1.00 47.50 35 LYS G N 1
ATOM 2893 C CA . LYS G 1 35 ? -4.237 11.975 3.798 1.00 48.14 35 LYS G CA 1
ATOM 2894 C C . LYS G 1 35 ? -3.440 11.668 2.529 1.00 52.66 35 LYS G C 1
ATOM 2895 O O . LYS G 1 35 ? -2.287 11.237 2.634 1.00 60.40 35 LYS G O 1
ATOM 2901 N N . GLY G 1 36 ? -4.040 11.945 1.373 1.00 52.45 36 GLY G N 1
ATOM 2902 C CA . GLY G 1 36 ? -3.558 11.479 0.058 1.00 53.89 36 GLY G CA 1
ATOM 2903 C C . GLY G 1 36 ? -4.723 11.307 -0.888 1.00 41.55 36 GLY G C 1
ATOM 2904 O O . GLY G 1 36 ? -4.754 11.959 -1.936 1.00 34.66 36 GLY G O 1
ATOM 2905 N N . ASN G 1 37 ? -5.669 10.467 -0.491 1.00 38.37 37 ASN G N 1
ATOM 2906 C CA . ASN G 1 37 ? -6.957 10.366 -1.194 1.00 35.89 37 ASN G CA 1
ATOM 2907 C C . ASN G 1 37 ? -7.791 11.569 -0.763 1.00 34.02 37 ASN G C 1
ATOM 2908 O O . ASN G 1 37 ? -7.778 11.932 0.429 1.00 34.51 37 ASN G O 1
ATOM 2913 N N . GLU G 1 38 ? -8.423 12.198 -1.745 1.00 36.10 38 GLU G N 1
ATOM 2914 C CA . GLU G 1 38 ? -9.355 13.338 -1.572 1.00 31.24 38 GLU G CA 1
ATOM 2915 C C . GLU G 1 38 ? -10.564 12.896 -0.758 1.00 28.15 38 GLU G C 1
ATOM 2916 O O . GLU G 1 38 ? -10.767 11.703 -0.535 1.00 22.89 38 GLU G O 1
ATOM 2922 N N . VAL G 1 39 ? -11.329 13.871 -0.295 1.00 28.40 39 VAL G N 1
ATOM 2923 C CA . VAL G 1 39 ? -12.647 13.608 0.328 1.00 24.44 39 VAL G CA 1
ATOM 2924 C C . VAL G 1 39 ? -13.547 13.082 -0.785 1.00 20.93 39 VAL G C 1
ATOM 2925 O O . VAL G 1 39 ? -13.499 13.626 -1.903 1.00 22.30 39 VAL G O 1
ATOM 2929 N N . LEU G 1 40 ? -14.263 12.010 -0.493 1.00 19.38 40 LEU G N 1
ATOM 2930 C CA . LEU G 1 40 ? -15.199 11.355 -1.423 1.00 19.89 40 LEU G CA 1
ATOM 2931 C C . LEU G 1 40 ? -16.621 11.475 -0.874 1.00 19.91 40 LEU G C 1
ATOM 2932 O O . LEU G 1 40 ? -16.804 11.652 0.332 1.00 21.56 40 LEU G O 1
ATOM 2937 N N . TYR G 1 41 ? -17.578 11.500 -1.785 1.00 19.87 41 TYR G N 1
ATOM 2938 C CA . TYR G 1 41 ? -19.015 11.573 -1.470 1.00 21.24 41 TYR G CA 1
ATOM 2939 C C . TYR G 1 41 ? -19.801 10.540 -2.287 1.00 19.81 41 TYR G C 1
ATOM 2940 O O . TYR G 1 41 ? -19.455 10.229 -3.420 1.00 18.09 41 TYR G O 1
ATOM 2949 N N . ASP G 1 42 ? -20.856 10.032 -1.653 1.00 20.30 42 ASP G N 1
ATOM 2950 C CA . ASP G 1 42 ? -21.918 9.218 -2.274 1.00 20.06 42 ASP G CA 1
ATOM 2951 C C . ASP G 1 42 ? -22.986 10.195 -2.697 1.00 18.14 42 ASP G C 1
ATOM 2952 O O . ASP G 1 42 ? -23.627 10.742 -1.827 1.00 16.74 42 ASP G O 1
ATOM 2957 N N . SER G 1 43 ? -23.126 10.426 -4.005 1.00 17.73 43 SER G N 1
ATOM 2958 C CA . SER G 1 43 ? -24.081 11.424 -4.517 1.00 15.87 43 SER G CA 1
ATOM 2959 C C . SER G 1 43 ? -25.492 11.099 -4.001 1.00 14.84 43 SER G C 1
ATOM 2960 O O . SER G 1 43 ? -26.224 11.992 -3.643 1.00 9.49 43 SER G O 1
ATOM 2963 N N . ALA G 1 44 ? -25.843 9.816 -4.057 1.00 15.69 44 ALA G N 1
ATOM 2964 C CA . ALA G 1 44 ? -27.163 9.330 -3.643 1.00 19.97 44 ALA G CA 1
ATOM 2965 C C . ALA G 1 44 ? -27.399 9.781 -2.198 1.00 20.19 44 ALA G C 1
ATOM 2966 O O . ALA G 1 44 ? -28.413 10.438 -1.937 1.00 18.12 44 ALA G O 1
ATOM 2968 N N . ALA G 1 45 ? -26.431 9.524 -1.333 1.00 18.32 45 ALA G N 1
ATOM 2969 C CA . ALA G 1 45 ? -26.532 9.817 0.120 1.00 20.59 45 ALA G CA 1
ATOM 2970 C C . ALA G 1 45 ? -26.678 11.331 0.356 1.00 19.96 45 ALA G C 1
ATOM 2971 O O . ALA G 1 45 ? -27.449 11.749 1.245 1.00 17.55 45 ALA G O 1
ATOM 2973 N N . VAL G 1 46 ? -25.927 12.132 -0.406 1.00 18.47 46 VAL G N 1
ATOM 2974 C CA . VAL G 1 46 ? -25.928 13.604 -0.304 1.00 17.47 46 VAL G CA 1
ATOM 2975 C C . VAL G 1 46 ? -27.293 14.153 -0.728 1.00 17.85 46 VAL G C 1
ATOM 2976 O O . VAL G 1 46 ? -27.800 15.073 -0.058 1.00 14.22 46 VAL G O 1
ATOM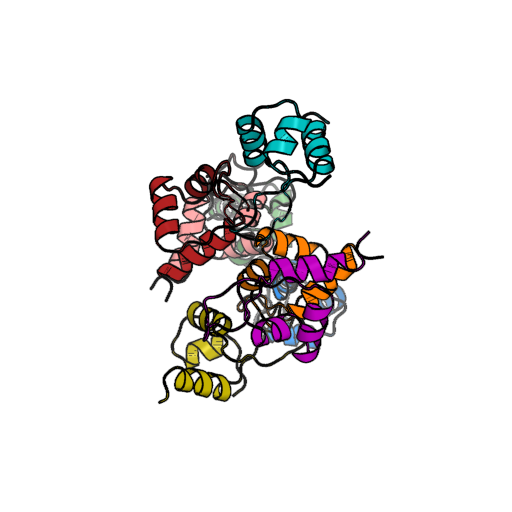 2980 N N . ILE G 1 47 ? -27.856 13.617 -1.810 1.00 18.57 47 ILE G N 1
ATOM 2981 C CA . ILE G 1 47 ? -29.180 14.025 -2.336 1.00 16.61 47 ILE G CA 1
ATOM 2982 C C . ILE G 1 47 ? -30.232 13.692 -1.285 1.00 17.79 47 ILE G C 1
ATOM 2983 O O . ILE G 1 47 ? -31.082 14.558 -1.013 1.00 16.90 47 ILE G O 1
ATOM 2988 N N . LYS G 1 48 ? -30.161 12.529 -0.649 1.00 19.27 48 LYS G N 1
ATOM 2989 C CA . LYS G 1 48 ? -31.148 12.179 0.398 1.00 21.92 48 LYS G CA 1
ATOM 2990 C C . LYS G 1 48 ? -31.065 13.209 1.539 1.00 20.92 48 LYS G C 1
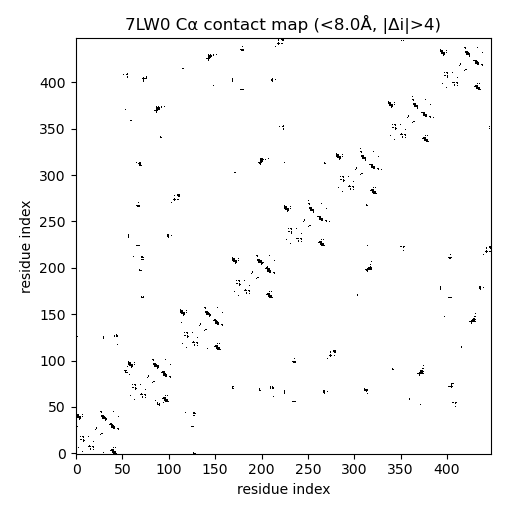ATOM 2991 O O . LYS G 1 48 ? -32.097 13.607 2.052 1.00 20.59 48 LYS G O 1
ATOM 2997 N N . TRP G 1 49 ? -29.855 13.613 1.911 1.00 19.87 49 TRP G N 1
ATOM 2998 C CA . TRP G 1 49 ? -29.617 14.590 2.994 1.00 20.35 49 TRP G CA 1
ATOM 2999 C C . TRP G 1 49 ? -30.145 15.970 2.596 1.00 19.78 49 TRP G C 1
ATOM 3000 O O . TRP G 1 49 ? -30.752 16.618 3.447 1.00 18.48 49 TRP G O 1
ATOM 3011 N N . TYR G 1 50 ? -29.931 16.381 1.351 1.00 20.96 50 TYR G N 1
ATOM 3012 C CA . TYR G 1 50 ? -30.400 17.666 0.791 1.00 22.56 50 TYR G CA 1
ATOM 3013 C C . TYR G 1 50 ? -31.923 17.718 0.888 1.00 22.13 50 TYR G C 1
ATOM 3014 O O . TYR G 1 50 ? -32.476 18.712 1.341 1.00 22.49 50 TYR G O 1
ATOM 3023 N N . ALA G 1 51 ? -32.585 16.656 0.473 1.00 25.96 51 ALA G N 1
ATOM 3024 C CA . ALA G 1 51 ? -34.059 16.567 0.462 1.00 26.21 51 ALA G CA 1
ATOM 3025 C C . ALA G 1 51 ? -34.630 16.527 1.881 1.00 27.82 51 ALA G C 1
ATOM 3026 O O . ALA G 1 51 ? -35.681 17.127 2.097 1.00 29.90 51 ALA G O 1
ATOM 3028 N N . GLU G 1 52 ? -33.989 15.819 2.802 1.00 29.61 52 GLU G N 1
ATOM 3029 C CA . GLU G 1 52 ? -34.491 15.602 4.180 1.00 29.08 52 GLU G CA 1
ATOM 3030 C C . GLU G 1 52 ? -34.309 16.862 5.026 1.00 29.63 52 GLU G C 1
ATOM 3031 O O . GLU G 1 52 ? -34.874 16.913 6.134 1.00 32.41 52 GLU G O 1
ATOM 3037 N N . ARG G 1 53 ? -33.570 17.852 4.530 1.00 32.34 53 ARG G N 1
ATOM 3038 C CA . ARG G 1 53 ? -33.407 19.173 5.202 1.00 34.47 53 ARG G CA 1
ATOM 3039 C C . ARG G 1 53 ? -34.766 19.814 5.501 1.00 37.47 53 ARG G C 1
ATOM 3040 O O . ARG G 1 53 ? -34.897 20.446 6.578 1.00 42.16 53 ARG G O 1
ATOM 3048 N N . ASP G 1 54 ? -35.750 19.689 4.607 1.00 43.13 54 ASP G N 1
ATOM 3049 C CA . ASP G 1 54 ? -37.130 20.173 4.911 1.00 46.81 54 ASP G CA 1
ATOM 3050 C C . ASP G 1 54 ? -38.204 19.268 4.285 1.00 44.73 54 ASP G C 1
ATOM 3051 O O . ASP G 1 54 ? -39.264 19.793 3.906 1.00 41.46 54 ASP G O 1
ATOM 3056 N N . ALA G 1 55 ? -37.951 17.960 4.195 1.00 46.22 55 ALA G N 1
ATOM 3057 C CA . ALA G 1 55 ? -38.999 16.939 3.966 1.00 47.42 55 ALA G CA 1
ATOM 3058 C C . ALA G 1 55 ? -39.892 17.005 5.203 1.00 47.00 55 ALA G C 1
ATOM 3059 O O . ALA G 1 55 ? -39.386 17.405 6.268 1.00 46.02 55 ALA G O 1
ATOM 3061 N N . CYS G 1 56 ? -41.176 16.720 5.033 1.00 46.49 56 CYS G N 1
ATOM 3062 C CA . CYS G 1 56 ? -42.230 16.971 6.044 1.00 52.28 56 CYS G CA 1
ATOM 3063 C C . CYS G 1 56 ? -42.075 15.982 7.206 1.00 50.99 56 CYS G C 1
ATOM 3064 O O . CYS G 1 56 ? -41.691 16.343 8.330 1.00 47.52 56 CYS G O 1
ATOM 3067 N N . MET H 1 1 ? -2.553 45.739 6.880 1.00 24.44 1 MET H N 1
ATOM 3068 C CA . MET H 1 1 ? -1.190 46.004 7.364 1.00 25.94 1 MET H CA 1
ATOM 3069 C C . MET H 1 1 ? -0.121 45.292 6.501 1.00 26.48 1 MET H C 1
ATOM 3070 O O . MET H 1 1 ? -0.388 44.222 5.888 1.00 18.22 1 MET H O 1
ATOM 3075 N N . GLU H 1 2 ? 1.088 45.862 6.579 1.00 26.56 2 GLU H N 1
ATOM 3076 C CA . GLU H 1 2 ? 2.338 45.393 5.916 1.00 29.38 2 GLU H CA 1
ATOM 3077 C C . GLU H 1 2 ? 2.801 44.122 6.620 1.00 23.30 2 GLU H C 1
ATOM 3078 O O . GLU H 1 2 ? 3.022 44.147 7.804 1.00 25.56 2 GLU H O 1
ATOM 3084 N N . VAL H 1 3 ? 2.864 43.027 5.901 1.00 21.72 3 VAL H N 1
ATOM 3085 C CA . VAL H 1 3 ? 3.264 41.712 6.468 1.00 24.18 3 VAL H CA 1
ATOM 3086 C C . VAL H 1 3 ? 4.239 41.030 5.504 1.00 20.73 3 VAL H C 1
ATOM 3087 O O . VAL H 1 3 ? 4.235 41.311 4.293 1.00 19.56 3 VAL H O 1
ATOM 3091 N N . ASN H 1 4 ? 5.071 40.167 6.047 1.00 23.25 4 ASN H N 1
ATOM 3092 C CA . ASN H 1 4 ? 5.923 39.267 5.223 1.00 24.92 4 ASN H CA 1
ATOM 3093 C C . ASN H 1 4 ? 5.180 37.955 5.080 1.00 21.43 4 ASN H C 1
ATOM 3094 O O . ASN H 1 4 ? 4.119 37.801 5.693 1.00 18.62 4 ASN H O 1
ATOM 3099 N N . LYS H 1 5 ? 5.721 37.079 4.263 1.00 21.94 5 LYS H N 1
ATOM 3100 C CA . LYS H 1 5 ? 5.030 35.832 3.882 1.00 23.89 5 LYS H CA 1
ATOM 3101 C C . LYS H 1 5 ? 4.646 35.043 5.133 1.00 21.11 5 LYS H C 1
ATOM 3102 O O . LYS H 1 5 ? 3.525 34.500 5.171 1.00 19.99 5 LYS H O 1
ATOM 3108 N N . LYS H 1 6 ? 5.561 34.965 6.089 1.00 22.70 6 LYS H N 1
ATOM 3109 C CA . LYS H 1 6 ? 5.386 34.189 7.333 1.00 25.74 6 LYS H CA 1
ATOM 3110 C C . LYS H 1 6 ? 4.214 34.767 8.138 1.00 23.74 6 LYS H C 1
ATOM 3111 O O . LYS H 1 6 ? 3.406 33.999 8.657 1.00 25.46 6 LYS H O 1
ATOM 3117 N N . GLN H 1 7 ? 4.164 36.083 8.260 1.00 22.61 7 GLN H N 1
ATOM 3118 C CA . GLN H 1 7 ? 3.152 36.797 9.054 1.00 21.46 7 GLN H CA 1
ATOM 3119 C C . GLN H 1 7 ? 1.803 36.652 8.364 1.00 21.63 7 GLN H C 1
ATOM 3120 O O . GLN H 1 7 ? 0.797 36.474 9.049 1.00 19.16 7 GLN H O 1
ATOM 3126 N N . LEU H 1 8 ? 1.780 36.712 7.033 1.00 24.00 8 LEU H N 1
ATOM 3127 C CA . LEU H 1 8 ? 0.537 36.501 6.243 1.00 18.40 8 LEU H CA 1
ATOM 3128 C C . LEU H 1 8 ? -0.021 35.096 6.471 1.00 18.81 8 LEU H C 1
ATOM 3129 O O . LEU H 1 8 ? -1.200 34.984 6.742 1.00 17.66 8 LEU H O 1
ATOM 3134 N N . ALA H 1 9 ? 0.801 34.061 6.344 1.00 20.51 9 ALA H N 1
ATOM 3135 C CA . ALA H 1 9 ? 0.419 32.663 6.603 1.00 19.52 9 ALA H CA 1
ATOM 3136 C C . ALA H 1 9 ? -0.226 32.542 7.980 1.00 18.63 9 ALA H C 1
ATOM 3137 O O . ALA H 1 9 ? -1.298 31.961 8.055 1.00 16.97 9 ALA H O 1
ATOM 3139 N N . ASP H 1 10 ? 0.412 33.097 9.015 1.00 20.08 10 ASP H N 1
ATOM 3140 C CA . ASP H 1 10 ? -0.118 33.024 10.404 1.00 21.19 10 ASP H CA 1
ATOM 3141 C C . ASP H 1 10 ? -1.495 33.696 10.481 1.00 18.69 10 ASP H C 1
ATOM 3142 O O . ASP H 1 10 ? -2.370 33.165 11.193 1.00 21.83 10 ASP H O 1
ATOM 3147 N N . ILE H 1 11 ? -1.672 34.818 9.775 1.00 16.58 11 ILE H N 1
ATOM 3148 C CA . ILE H 1 11 ? -2.957 35.574 9.788 1.00 16.01 11 ILE H CA 1
ATOM 3149 C C . ILE H 1 11 ? -4.067 34.694 9.199 1.00 15.01 11 ILE H C 1
ATOM 3150 O O . ILE H 1 11 ? -5.180 34.712 9.718 1.00 14.05 11 ILE H O 1
ATOM 3155 N N . PHE H 1 12 ? -3.744 33.913 8.173 1.00 14.46 12 PHE H N 1
ATOM 3156 C CA . PHE H 1 12 ? -4.672 32.966 7.528 1.00 14.07 12 PHE H CA 1
ATOM 3157 C C . PHE H 1 12 ? -4.691 31.590 8.199 1.00 14.56 12 PHE H C 1
ATOM 3158 O O . PHE H 1 12 ? -5.518 30.782 7.801 1.00 13.15 12 PHE H O 1
ATOM 3166 N N . GLY H 1 13 ? -3.862 31.375 9.214 1.00 15.19 13 GLY H N 1
ATOM 3167 C CA . GLY H 1 13 ? -3.735 30.077 9.879 1.00 19.09 13 GLY H CA 1
ATOM 3168 C C . GLY H 1 13 ? -3.389 28.981 8.887 1.00 18.95 13 GLY H C 1
ATOM 3169 O O . GLY H 1 13 ? -3.924 27.866 9.018 1.00 19.33 13 GLY H O 1
ATOM 3170 N N . ALA H 1 14 ? -2.516 29.304 7.946 1.00 19.69 14 ALA H N 1
ATOM 3171 C CA . ALA H 1 14 ? -2.246 28.494 6.743 1.00 19.74 14 ALA H CA 1
ATOM 3172 C C . ALA H 1 14 ? -0.773 28.132 6.641 1.00 20.13 14 ALA H C 1
ATOM 3173 O O . ALA H 1 14 ? 0.053 28.682 7.361 1.00 23.21 14 ALA H O 1
ATOM 3175 N N . SER H 1 15 ? -0.483 27.227 5.724 1.00 21.36 15 SER H N 1
ATOM 3176 C CA . SER H 1 15 ? 0.882 26.859 5.327 1.00 22.65 15 SER H CA 1
ATOM 3177 C C . SER H 1 15 ? 1.488 27.999 4.510 1.00 22.81 15 SER H C 1
ATOM 3178 O O . SER H 1 15 ? 0.763 28.710 3.817 1.00 18.93 15 SER H O 1
ATOM 3181 N N . ILE H 1 16 ? 2.800 28.116 4.568 1.00 23.89 16 ILE H N 1
ATOM 3182 C CA . ILE H 1 16 ? 3.546 29.075 3.730 1.00 25.91 16 ILE H CA 1
ATOM 3183 C C . ILE H 1 16 ? 3.414 28.634 2.270 1.00 26.30 16 ILE H C 1
ATOM 3184 O O . ILE H 1 16 ? 3.337 29.480 1.391 1.00 25.29 16 ILE H O 1
ATOM 3189 N N . ARG H 1 17 ? 3.392 27.334 2.024 1.00 28.32 17 ARG H N 1
ATOM 3190 C CA . ARG H 1 17 ? 3.191 26.779 0.669 1.00 29.36 17 ARG H CA 1
ATOM 3191 C C . ARG H 1 17 ? 1.777 27.131 0.200 1.00 26.42 17 ARG H C 1
ATOM 3192 O O . ARG H 1 17 ? 1.596 27.277 -0.995 1.00 27.77 17 ARG H O 1
ATOM 3200 N N . THR H 1 18 ? 0.814 27.239 1.111 1.00 23.54 18 THR H N 1
ATOM 3201 C CA . THR H 1 18 ? -0.568 27.669 0.808 1.00 26.14 18 THR H CA 1
ATOM 3202 C C . THR H 1 18 ? -0.518 29.111 0.298 1.00 26.38 18 THR H C 1
ATOM 3203 O O . THR H 1 18 ? -1.140 29.416 -0.723 1.00 26.64 18 THR H O 1
ATOM 3207 N N . ILE H 1 19 ? 0.254 29.948 0.977 1.00 24.59 19 ILE H N 1
ATOM 3208 C CA . ILE H 1 19 ? 0.515 31.341 0.532 1.00 26.18 19 ILE H CA 1
ATOM 3209 C C . ILE H 1 19 ? 1.120 31.352 -0.881 1.00 22.61 19 ILE H C 1
ATOM 3210 O O . ILE H 1 19 ? 0.599 32.029 -1.747 1.00 21.30 19 ILE H O 1
ATOM 3215 N N . GLN H 1 20 ? 2.191 30.620 -1.103 1.00 24.15 20 GLN H N 1
ATOM 3216 C CA . GLN H 1 20 ? 2.905 30.621 -2.409 1.00 24.04 20 GLN H CA 1
ATOM 3217 C C . GLN H 1 20 ? 1.982 30.194 -3.556 1.00 22.20 20 GLN H C 1
ATOM 3218 O O . GLN H 1 20 ? 2.067 30.796 -4.602 1.00 20.26 20 GLN H O 1
ATOM 3224 N N . ASN H 1 21 ? 1.113 29.207 -3.354 1.00 23.34 21 ASN H N 1
ATOM 3225 C CA . ASN H 1 21 ? 0.164 28.714 -4.379 1.00 24.12 21 ASN H CA 1
ATOM 3226 C C . ASN H 1 21 ? -0.828 29.826 -4.717 1.00 21.39 21 ASN H C 1
ATOM 3227 O O . ASN H 1 21 ? -1.151 30.011 -5.867 1.00 17.08 21 ASN H O 1
ATOM 3232 N N . TRP H 1 22 ? -1.211 30.615 -3.732 1.00 22.66 22 TRP H N 1
ATOM 3233 C CA . TRP H 1 22 ? -2.145 31.740 -3.942 1.00 22.50 22 TRP H CA 1
ATOM 3234 C C . TRP H 1 22 ? -1.474 32.824 -4.793 1.00 19.02 22 TRP H C 1
ATOM 3235 O O . TRP H 1 22 ? -2.135 33.433 -5.634 1.00 18.18 22 TRP H O 1
ATOM 3246 N N . GLN H 1 23 ? -0.211 33.093 -4.526 1.00 18.84 23 GLN H N 1
ATOM 3247 C CA . GLN H 1 23 ? 0.623 34.008 -5.337 1.00 20.65 23 GLN H CA 1
ATOM 3248 C C . GLN H 1 23 ? 0.572 33.586 -6.810 1.00 20.02 23 GLN H C 1
ATOM 3249 O O . GLN H 1 23 ? 0.361 34.440 -7.662 1.00 18.37 23 GLN H O 1
ATOM 3255 N N . GLU H 1 24 ? 0.738 32.301 -7.086 1.00 21.57 24 GLU H N 1
ATOM 3256 C CA . GLU H 1 24 ? 0.704 31.747 -8.457 1.00 23.33 24 GLU H CA 1
ATOM 3257 C C . GLU H 1 24 ? -0.657 31.974 -9.101 1.00 22.00 24 GLU H C 1
ATOM 3258 O O . GLU H 1 24 ? -0.694 32.078 -10.323 1.00 23.99 24 GLU H O 1
ATOM 3264 N N . GLN H 1 25 ? -1.728 32.055 -8.314 1.00 24.79 25 GLN H N 1
ATOM 3265 C CA . GLN H 1 25 ? -3.119 32.212 -8.821 1.00 22.95 25 GLN H CA 1
ATOM 3266 C C . GLN H 1 25 ? -3.521 33.679 -8.969 1.00 21.67 25 GLN H C 1
ATOM 3267 O O . GLN H 1 25 ? -4.668 33.908 -9.412 1.00 22.64 25 GLN H O 1
ATOM 3273 N N . GLY H 1 26 ? -2.642 34.631 -8.658 1.00 21.11 26 GLY H N 1
ATOM 3274 C CA . GLY H 1 26 ? -2.847 36.075 -8.922 1.00 21.28 26 GLY H CA 1
ATOM 3275 C C . GLY H 1 26 ? -3.039 36.902 -7.673 1.00 20.12 26 GLY H C 1
ATOM 3276 O O . GLY H 1 26 ? -3.399 38.085 -7.777 1.00 17.02 26 GLY H O 1
ATOM 3277 N N . MET H 1 27 ? -2.693 36.322 -6.521 1.00 22.00 27 MET H N 1
ATOM 3278 C CA . MET H 1 27 ? -2.799 36.987 -5.205 1.00 20.80 27 MET H CA 1
ATOM 3279 C C . MET H 1 27 ? -1.842 38.169 -5.192 1.00 18.49 27 MET H C 1
ATOM 3280 O O . MET H 1 27 ? -0.691 38.019 -5.528 1.00 20.65 27 MET H O 1
ATOM 3285 N N . PRO H 1 28 ? -2.342 39.343 -4.786 1.00 18.21 28 PRO H N 1
ATOM 3286 C CA . PRO H 1 28 ? -1.570 40.566 -4.703 1.00 20.18 28 PRO H CA 1
ATOM 3287 C C . PRO H 1 28 ? -0.304 40.533 -3.828 1.00 19.82 28 PRO H C 1
ATOM 3288 O O . PRO H 1 28 ? -0.299 39.933 -2.787 1.00 18.00 28 PRO H O 1
ATOM 3292 N N . VAL H 1 29 ? 0.730 41.242 -4.285 1.00 24.99 29 VAL H N 1
ATOM 3293 C CA . VAL H 1 29 ? 1.995 41.507 -3.549 1.00 25.17 29 VAL H CA 1
ATOM 3294 C C . VAL H 1 29 ? 2.283 43.007 -3.547 1.00 25.53 29 VAL H C 1
ATOM 3295 O O . VAL H 1 29 ? 1.864 43.717 -4.484 1.00 25.59 29 VAL H O 1
ATOM 3299 N N . LEU H 1 30 ? 2.896 43.479 -2.462 1.00 28.75 30 LEU H N 1
ATOM 3300 C CA . LEU H 1 30 ? 3.332 44.894 -2.282 1.00 29.00 30 LEU H CA 1
ATOM 3301 C C . LEU H 1 30 ? 4.668 45.066 -3.007 1.00 32.76 30 LEU H C 1
ATOM 3302 O O . LEU H 1 30 ? 4.860 44.428 -4.050 1.00 34.52 30 LEU H O 1
ATOM 3307 N N . ARG H 1 31 ? 5.585 45.846 -2.412 1.00 41.99 31 ARG H N 1
ATOM 3308 C CA . ARG H 1 31 ? 6.904 46.239 -2.974 1.00 37.42 31 ARG H CA 1
ATOM 3309 C C . ARG H 1 31 ? 8.066 45.850 -2.052 1.00 33.41 31 ARG H C 1
ATOM 3310 O O . ARG H 1 31 ? 7.872 45.016 -1.167 1.00 26.97 31 ARG H O 1
ATOM 3318 N N . GLY H 1 32 ? 9.245 46.380 -2.402 1.00 36.70 32 GLY H N 1
ATOM 3319 C CA . GLY H 1 32 ? 10.556 46.310 -1.733 1.00 33.20 32 GLY H CA 1
ATOM 3320 C C . GLY H 1 32 ? 11.600 47.103 -2.509 1.00 35.15 32 GLY H C 1
ATOM 3321 O O . GLY H 1 32 ? 11.262 48.200 -3.028 1.00 31.75 32 GLY H O 1
ATOM 3322 N N . GLY H 1 33 ? 12.838 46.589 -2.585 1.00 38.65 33 GLY H N 1
ATOM 3323 C CA . GLY H 1 33 ? 13.997 47.342 -3.098 1.00 33.77 33 GLY H CA 1
ATOM 3324 C C . GLY H 1 33 ? 14.606 46.780 -4.370 1.00 34.39 33 GLY H C 1
ATOM 3325 O O . GLY H 1 33 ? 15.399 47.483 -5.009 1.00 36.71 33 GLY H O 1
ATOM 3326 N N . GLY H 1 34 ? 14.334 45.537 -4.716 1.00 39.12 34 GLY H N 1
ATOM 3327 C CA . GLY H 1 34 ? 14.905 44.883 -5.912 1.00 47.27 34 GLY H CA 1
ATOM 3328 C C . GLY H 1 34 ? 16.196 44.133 -5.610 1.00 48.96 34 GLY H C 1
ATOM 3329 O O . GLY H 1 34 ? 17.271 44.722 -5.813 1.00 52.28 34 GLY H O 1
ATOM 3330 N N . LYS H 1 35 ? 16.087 42.872 -5.183 1.00 52.62 35 LYS H N 1
ATOM 3331 C CA . LYS H 1 35 ? 17.224 41.957 -4.880 1.00 52.41 35 LYS H CA 1
ATOM 3332 C C . LYS H 1 35 ? 17.910 42.405 -3.580 1.00 56.42 35 LYS H C 1
ATOM 3333 O O . LYS H 1 35 ? 18.778 43.304 -3.645 1.00 63.04 35 LYS H O 1
ATOM 3339 N N . GLY H 1 36 ? 17.555 41.790 -2.447 1.00 52.68 36 GLY H N 1
ATOM 3340 C CA . GLY H 1 36 ? 18.070 42.168 -1.110 1.00 58.12 36 GLY H CA 1
ATOM 3341 C C . GLY H 1 36 ? 16.967 42.653 -0.179 1.00 56.11 36 GLY H C 1
ATOM 3342 O O . GLY H 1 36 ? 17.230 43.546 0.657 1.00 60.78 36 GLY H O 1
ATOM 3343 N N . ASN H 1 37 ? 15.796 42.017 -0.254 1.00 51.99 37 ASN H N 1
ATOM 3344 C CA . ASN H 1 37 ? 14.522 42.544 0.285 1.00 42.85 37 ASN H CA 1
ATOM 3345 C C . ASN H 1 37 ? 13.406 41.513 0.111 1.00 37.02 37 ASN H C 1
ATOM 3346 O O . ASN H 1 37 ? 13.107 41.157 -1.036 1.00 31.95 37 ASN H O 1
ATOM 3351 N N . GLU H 1 38 ? 12.776 41.120 1.219 1.00 35.49 38 GLU H N 1
ATOM 3352 C CA . GLU H 1 38 ? 11.721 40.069 1.265 1.00 32.32 38 GLU H CA 1
ATOM 3353 C C . GLU H 1 38 ? 10.451 40.544 0.572 1.00 29.92 38 GLU H C 1
ATOM 3354 O O . GLU H 1 38 ? 10.199 41.738 0.532 1.00 28.58 38 GLU H O 1
ATOM 3360 N N . VAL H 1 39 ? 9.677 39.588 0.067 1.00 32.65 39 VAL H N 1
ATOM 3361 C CA . VAL H 1 39 ? 8.350 39.823 -0.564 1.00 28.40 39 VAL H CA 1
ATOM 3362 C C . VAL H 1 39 ? 7.414 40.349 0.525 1.00 24.39 39 VAL H C 1
ATOM 3363 O O . VAL H 1 39 ? 7.375 39.788 1.609 1.00 26.41 39 VAL H O 1
ATOM 3367 N N . LEU H 1 40 ? 6.711 41.429 0.242 1.00 23.99 40 LEU H N 1
ATOM 3368 C CA . LEU H 1 40 ? 5.749 42.027 1.180 1.00 22.45 40 LEU H CA 1
ATOM 3369 C C . LEU H 1 40 ? 4.331 41.975 0.620 1.00 20.59 40 LEU H C 1
ATOM 3370 O O . LEU H 1 40 ? 4.138 41.885 -0.604 1.00 23.83 40 LEU H O 1
ATOM 3375 N N . TYR H 1 41 ? 3.387 41.930 1.543 1.00 20.14 41 TYR H N 1
ATOM 3376 C CA . TYR H 1 41 ? 1.939 41.800 1.288 1.00 20.63 41 TYR H CA 1
ATOM 3377 C C . TYR H 1 41 ? 1.148 42.846 2.067 1.00 18.90 41 TYR H C 1
ATOM 3378 O O . TYR H 1 41 ? 1.492 43.240 3.183 1.00 18.86 41 TYR H O 1
ATOM 3387 N N . ASP H 1 42 ? 0.075 43.288 1.430 1.00 18.23 42 ASP H N 1
ATOM 3388 C CA . ASP H 1 42 ? -0.976 44.091 2.054 1.00 18.44 42 ASP H CA 1
ATOM 3389 C C . ASP H 1 42 ? -2.053 43.117 2.507 1.00 16.00 42 ASP H C 1
ATOM 3390 O O . ASP H 1 42 ? -2.754 42.616 1.680 1.00 14.15 42 ASP H O 1
ATOM 3395 N N . SER H 1 43 ? -2.172 42.907 3.813 1.00 14.55 43 SER H N 1
ATOM 3396 C CA . SER H 1 43 ? -3.140 41.957 4.376 1.00 14.24 43 SER H CA 1
ATOM 3397 C C . SER H 1 43 ? -4.542 42.306 3.896 1.00 14.13 43 SER H C 1
ATOM 3398 O O . SER H 1 43 ? -5.277 41.440 3.521 1.00 12.37 43 SER H O 1
ATOM 3401 N N . ALA H 1 44 ? -4.863 43.585 3.860 1.00 14.87 44 ALA H N 1
ATOM 3402 C CA . ALA H 1 44 ? -6.193 44.039 3.449 1.00 16.40 44 ALA H CA 1
ATOM 3403 C C . ALA H 1 44 ? -6.490 43.587 2.018 1.00 14.84 44 ALA H C 1
ATOM 3404 O O . ALA H 1 44 ? -7.531 43.009 1.818 1.00 14.98 44 ALA H O 1
ATOM 3406 N N . ALA H 1 45 ? -5.584 43.804 1.094 1.00 14.06 45 ALA H N 1
ATOM 3407 C CA . ALA H 1 45 ? -5.791 43.462 -0.323 1.00 15.71 45 ALA H CA 1
ATOM 3408 C C . ALA H 1 45 ? -5.829 41.934 -0.508 1.00 15.27 45 ALA H C 1
ATOM 3409 O O . ALA H 1 45 ? -6.531 41.433 -1.382 1.00 13.69 45 ALA H O 1
ATOM 3411 N N . VAL H 1 46 ? -5.033 41.216 0.251 1.00 15.23 46 VAL H N 1
ATOM 3412 C CA . VAL H 1 46 ? -5.051 39.741 0.209 1.00 16.25 46 VAL H CA 1
ATOM 3413 C C . VAL H 1 46 ? -6.401 39.228 0.700 1.00 15.42 46 VAL H C 1
ATOM 3414 O O . VAL H 1 46 ? -6.946 38.296 0.074 1.00 13.43 46 VAL H O 1
ATOM 3418 N N . ILE H 1 47 ? -6.933 39.848 1.742 1.00 15.22 47 ILE H N 1
ATOM 3419 C CA . ILE H 1 47 ? -8.251 39.460 2.294 1.00 16.12 47 ILE H CA 1
ATOM 3420 C C . ILE H 1 47 ? -9.296 39.716 1.214 1.00 16.72 47 ILE H C 1
ATOM 3421 O O . ILE H 1 47 ? -10.157 38.819 0.994 1.00 16.56 47 ILE H O 1
ATOM 3426 N N . LYS H 1 48 ? -9.201 40.855 0.537 1.00 18.42 48 LYS H N 1
ATOM 3427 C CA . LYS H 1 48 ? -10.165 41.238 -0.514 1.00 21.98 48 LYS H CA 1
ATOM 3428 C C . LYS H 1 48 ? -10.048 40.243 -1.660 1.00 21.03 48 LYS H C 1
ATOM 3429 O O . LYS H 1 48 ? -11.066 39.728 -2.127 1.00 23.42 48 LYS H O 1
ATOM 3435 N N . TRP H 1 49 ? -8.823 39.892 -2.014 1.00 19.57 49 TRP H N 1
ATOM 3436 C CA . TRP H 1 49 ? -8.555 38.885 -3.068 1.00 20.45 49 TRP H CA 1
ATOM 3437 C C . TRP H 1 49 ? -9.159 37.526 -2.691 1.00 17.70 49 TRP H C 1
ATOM 3438 O O . TRP H 1 49 ? -9.781 36.919 -3.530 1.00 17.65 49 TRP H O 1
ATOM 3449 N N . TYR H 1 50 ? -8.973 37.087 -1.468 1.00 19.59 50 TYR H N 1
ATOM 3450 C CA . TYR H 1 50 ? -9.468 35.793 -0.946 1.00 20.10 50 TYR H CA 1
ATOM 3451 C C . TYR H 1 50 ? -10.992 35.758 -1.027 1.00 22.03 50 TYR H C 1
ATOM 3452 O O . TYR H 1 50 ? -11.549 34.715 -1.419 1.00 23.71 50 TYR H O 1
ATOM 3461 N N . ALA H 1 51 ? -11.624 36.882 -0.701 1.00 26.20 51 ALA H N 1
ATOM 3462 C CA . ALA H 1 51 ? -13.086 37.038 -0.616 1.00 25.92 51 ALA H CA 1
ATOM 3463 C C . ALA H 1 51 ? -13.683 37.028 -2.017 1.00 26.42 51 ALA H C 1
ATOM 3464 O O . ALA H 1 51 ? -14.608 36.274 -2.204 1.00 29.54 51 ALA H O 1
ATOM 3466 N N . GLU H 1 52 ? -13.102 37.733 -2.982 1.00 31.01 52 GLU H N 1
ATOM 3467 C CA . GLU H 1 52 ? -13.686 37.912 -4.341 1.00 29.64 52 GLU H CA 1
ATOM 3468 C C . GLU H 1 52 ? -13.527 36.625 -5.167 1.00 30.66 52 GLU H C 1
ATOM 3469 O O . GLU H 1 52 ? -14.193 36.507 -6.234 1.00 37.85 52 GLU H O 1
ATOM 3475 N N . ARG H 1 53 ? -12.674 35.696 -4.735 1.00 28.98 53 ARG H N 1
ATOM 3476 C CA . ARG H 1 53 ? -12.528 34.357 -5.356 1.00 30.73 53 ARG H CA 1
ATOM 3477 C C . ARG H 1 53 ? -13.886 33.668 -5.493 1.00 37.42 53 ARG H C 1
ATOM 3478 O O . ARG H 1 53 ? -14.135 33.072 -6.570 1.00 40.05 53 ARG H O 1
ATOM 3486 N N . ASP H 1 54 ? -14.715 33.720 -4.442 1.00 42.12 54 ASP H N 1
ATOM 3487 C CA . ASP H 1 54 ? -16.004 32.983 -4.388 1.00 43.19 54 ASP H CA 1
ATOM 3488 C C . ASP H 1 54 ? -17.180 33.949 -4.153 1.00 45.43 54 ASP H C 1
ATOM 3489 O O . ASP H 1 54 ? -18.272 33.459 -3.795 1.00 46.55 54 ASP H O 1
ATOM 3494 N N . ALA H 1 55 ? -16.997 35.255 -4.393 1.00 49.92 55 ALA H N 1
ATOM 3495 C CA . ALA H 1 55 ? -18.100 36.247 -4.495 1.00 55.84 55 ALA H CA 1
ATOM 3496 C C . ALA H 1 55 ? -18.891 35.908 -5.760 1.00 61.99 55 ALA H C 1
ATOM 3497 O O . ALA H 1 55 ? -18.314 35.230 -6.644 1.00 61.03 55 ALA H O 1
ATOM 3499 N N . CYS H 1 56 ? -20.172 36.288 -5.816 1.00 58.27 56 CYS H N 1
ATOM 3500 C CA . CYS H 1 56 ? -21.109 35.841 -6.885 1.00 60.69 56 CYS H CA 1
ATOM 3501 C C . CYS H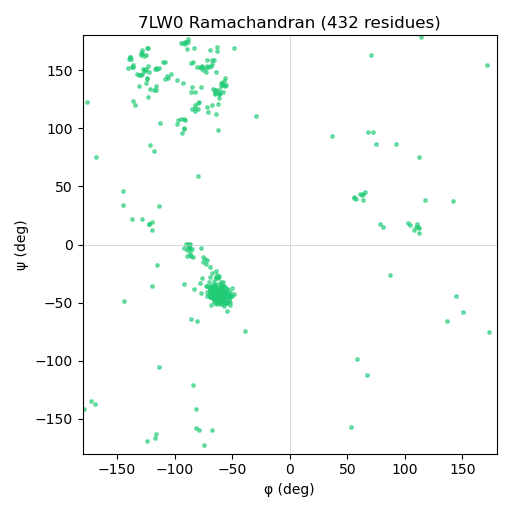 1 56 ? -20.907 36.723 -8.127 1.00 53.08 56 CYS H C 1
ATOM 3502 O O . CYS H 1 56 ? -21.154 37.926 -8.092 1.00 46.77 56 CYS H O 1
#

Nearest PDB structures (foldseek):
  7lw0-assembly1_A  TM=9.630E-01  e=2.004E-09  Lambdavirus lambda
  7lwr-assembly1_A  TM=9.183E-01  e=4.507E-06  Enterobacteria phage P21
  7lwr-assembly2_B  TM=9.226E-01  e=1.173E-05  Enterobacteria phage P21
  7lwr-assembly1_H-2  TM=9.328E-01  e=1.541E-05  Enterobacteria phage P21
  5d90-assembly2_C  TM=5.746E-01  e=1.034E-01  Haemophilus influenzae Rd KW20

Radius of gyration: 25.28 Å; Cα contacts (8 Å, |Δi|>4): 747; chains: 8; bounding box: 67×48×72 Å

Organism: Escherichia phage lambda (NCBI:txid2681611)

InterPro domains:
  IPR009061 Putative DNA-binding domain superfamily [SSF46955] (2-64)
  IPR010906 Bacteriophage lambda, Nu1, terminase small subunit [PF07471] (1-164)
  IPR036388 Winged helix-like DNA-binding domain superfamily [G3DSA:1.10.10.10] (1-68)

GO terms:
  GO:0016887 ATP hydrolysis activity (F, IDA)
  GO:0044374 sequence-specific DNA binding, bending (F, IDA)
  GO:0097710 viral terminase, small subunit (C, IDA)
  GO:0019073 viral DNA genome packaging (P, IDA)

Secondary structure (DSSP, 8-state):
-EEEHHHHHHHHT--HHHHHHHHHTT---SS--SSS-PPEEEHHHHHHHHHHHH--/-EE-HHHHHHHHT--HHHHHHHHHTT---SB--BTTB--BEEHHHHHHHHHHHTB-/-EE-HHHHHHHHT--HHHHHHHHHTT---SB--SSSPPPBEEHHHHHHHHHHHH--/-EE-HHHHHHHHT--HHHHHHHHHTT----S--SSS----EEHHHHHHHHHHHHB-/-EEEHHHHHHHHT--HHHHHHHHHTT-------SSSPPPEEEHHHHHHHHHHTTB-/-EEEHHHHHHHHT--HHHHHHHHHTT-------SBTB--EEEHHHHHHHHHTTS--/-EEEHHHHHHHHT--HHHHHHHHHTT------SSSSSPPEEEHHHHHHHHHHTS--/-EEEHHHHHHHHT--HHHHHHHHHTT-------SSSS--EEEHHHHHHHHHHTSB-